Protein AF-0000000078949062 (afdb_homodimer)

Structure (mmCIF, N/CA/C/O backbone):
data_AF-0000000078949062-model_v1
#
loop_
_entity.id
_entity.type
_entity.pdbx_description
1 polymer 'BH3429 protein'
#
loop_
_atom_site.group_PDB
_atom_site.id
_atom_site.type_symbol
_atom_site.label_atom_id
_atom_site.label_alt_id
_atom_site.label_comp_id
_atom_site.label_asym_id
_atom_site.label_entity_id
_atom_site.label_seq_id
_atom_site.pdbx_PDB_ins_code
_atom_site.Cartn_x
_atom_site.Cartn_y
_atom_site.Cartn_z
_atom_site.occupancy
_atom_site.B_iso_or_equiv
_atom_site.auth_seq_id
_atom_site.auth_comp_id
_atom_site.aut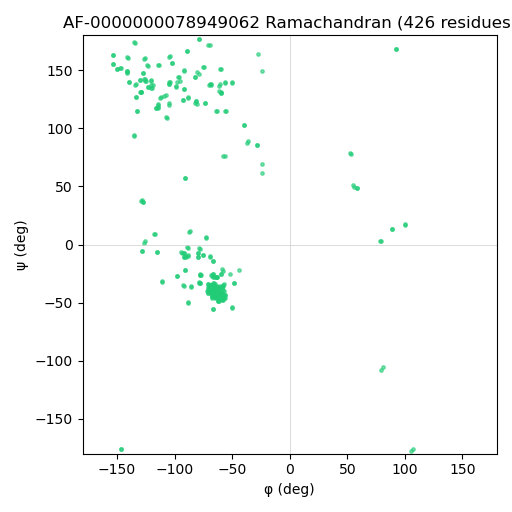h_asym_id
_atom_site.auth_atom_id
_atom_site.pdbx_PDB_model_num
ATOM 1 N N . MET A 1 1 ? -6.547 -17.25 1.045 1 20.53 1 MET A N 1
ATOM 2 C CA . MET A 1 1 ? -7.93 -17.375 1.498 1 20.53 1 MET A CA 1
ATOM 3 C C . MET A 1 1 ? -8.602 -16.016 1.593 1 20.53 1 MET A C 1
ATOM 5 O O . MET A 1 1 ? -8.07 -15.094 2.215 1 20.53 1 MET A O 1
ATOM 9 N N . LEU A 1 2 ? -9.297 -15.516 0.523 1 32.38 2 LEU A N 1
ATOM 10 C CA . LEU A 1 2 ? -10.406 -14.602 0.753 1 32.38 2 LEU A CA 1
ATOM 11 C C . LEU A 1 2 ? -10.992 -14.797 2.148 1 32.38 2 LEU A C 1
ATOM 13 O O . LEU A 1 2 ? -11.484 -15.883 2.473 1 32.38 2 LEU A O 1
ATOM 17 N N . CYS A 1 3 ? -10.352 -14.477 3.182 1 28.12 3 CYS A N 1
ATOM 18 C CA . CYS A 1 3 ? -10.867 -14.641 4.535 1 28.12 3 CYS A CA 1
ATOM 19 C C . CYS A 1 3 ? -12.391 -14.672 4.535 1 28.12 3 CYS A C 1
ATOM 21 O O . CYS A 1 3 ? -13.031 -14.211 3.59 1 28.12 3 CYS A O 1
ATOM 23 N N . ASN A 1 4 ? -13.062 -15.414 5.504 1 35.81 4 ASN A N 1
ATOM 24 C CA . ASN A 1 4 ? -14.422 -15.75 5.926 1 35.81 4 ASN A CA 1
ATOM 25 C C . ASN A 1 4 ? -15.336 -14.531 5.922 1 35.81 4 ASN A C 1
ATOM 27 O O . ASN A 1 4 ? -16.359 -14.516 6.598 1 35.81 4 ASN A O 1
ATOM 31 N N . GLU A 1 5 ? -14.812 -13.336 5.988 1 42.84 5 GLU A N 1
ATOM 32 C CA . GLU A 1 5 ? -15.953 -12.43 5.902 1 42.84 5 GLU A CA 1
ATOM 33 C C . GLU A 1 5 ? -16.781 -12.695 4.648 1 42.84 5 GLU A C 1
ATOM 35 O O . GLU A 1 5 ? -16.234 -13.055 3.605 1 42.84 5 GLU A O 1
ATOM 40 N N . THR A 1 6 ? -18.031 -13.148 4.867 1 50.59 6 THR A N 1
ATOM 41 C CA . THR A 1 6 ? -19.016 -13.391 3.82 1 50.59 6 THR A CA 1
ATOM 42 C C . THR A 1 6 ? -18.766 -12.477 2.623 1 50.59 6 THR A C 1
ATOM 44 O O . THR A 1 6 ? -18.812 -11.25 2.742 1 50.59 6 THR A O 1
ATOM 47 N N . THR A 1 7 ? -17.875 -13 1.784 1 64.69 7 THR A N 1
ATOM 48 C CA . THR A 1 7 ? -17.688 -12.266 0.537 1 64.69 7 THR A CA 1
ATOM 49 C C . THR A 1 7 ? -19.031 -11.75 0.006 1 64.69 7 THR A C 1
ATOM 51 O O . THR A 1 7 ? -19.938 -12.539 -0.272 1 64.69 7 THR A O 1
ATOM 54 N N . SER A 1 8 ? -19.219 -10.508 0.205 1 84.62 8 SER A N 1
ATOM 55 C CA . SER A 1 8 ? -20.422 -9.852 -0.297 1 84.62 8 SER A CA 1
ATOM 56 C C . SER A 1 8 ? -20.5 -9.953 -1.816 1 84.62 8 SER A C 1
ATOM 58 O O . SER A 1 8 ? -19.516 -10.273 -2.48 1 84.62 8 SER A O 1
ATOM 60 N N . THR A 1 9 ? -21.625 -9.953 -2.273 1 90.12 9 THR A N 1
ATOM 61 C CA . THR A 1 9 ? -21.844 -9.938 -3.715 1 90.12 9 THR A CA 1
ATOM 62 C C . THR A 1 9 ? -21 -8.852 -4.375 1 90.12 9 THR A C 1
ATOM 64 O O . THR A 1 9 ? -20.469 -9.047 -5.473 1 90.12 9 THR A O 1
ATOM 67 N N . ARG A 1 10 ? -20.812 -7.785 -3.664 1 90.81 10 ARG A N 1
ATOM 68 C CA . ARG A 1 10 ? -19.969 -6.691 -4.16 1 90.81 10 ARG A CA 1
ATOM 69 C C . ARG A 1 10 ? -18.531 -7.148 -4.363 1 90.81 10 ARG A C 1
ATOM 71 O O . ARG A 1 10 ? -17.922 -6.844 -5.387 1 90.81 10 ARG A O 1
ATOM 78 N N . ASP A 1 11 ? -18.109 -7.902 -3.426 1 90.81 11 ASP A N 1
ATOM 79 C CA . ASP A 1 11 ? -16.734 -8.398 -3.512 1 90.81 11 ASP A CA 1
ATOM 80 C C . ASP A 1 11 ? -16.578 -9.383 -4.668 1 90.81 11 ASP A C 1
ATOM 82 O O . ASP A 1 11 ? -15.562 -9.383 -5.359 1 90.81 11 ASP A O 1
ATOM 86 N N . LEU A 1 12 ? -17.609 -10.125 -4.836 1 93.5 12 LEU A N 1
ATOM 87 C CA . LEU A 1 12 ? -17.562 -11.125 -5.898 1 93.5 12 LEU A CA 1
ATOM 88 C C . LEU A 1 12 ? -17.562 -10.453 -7.27 1 93.5 12 LEU A C 1
ATOM 90 O O . LEU A 1 12 ? -16.906 -10.93 -8.195 1 93.5 12 LEU A O 1
ATOM 94 N N . ILE A 1 13 ? -18.234 -9.414 -7.367 1 94.88 13 ILE A N 1
ATOM 95 C CA . ILE A 1 13 ? -18.266 -8.664 -8.617 1 94.88 13 ILE A CA 1
ATOM 96 C C . ILE A 1 13 ? -16.891 -8.078 -8.906 1 94.88 13 ILE A C 1
ATOM 98 O O . ILE A 1 13 ? -16.375 -8.18 -10.023 1 94.88 13 ILE A O 1
ATOM 102 N N . LEU A 1 14 ? -16.25 -7.551 -7.895 1 94.62 14 LEU A N 1
ATOM 103 C CA . LEU A 1 14 ? -14.922 -6.988 -8.055 1 94.62 14 LEU A CA 1
ATOM 104 C C . LEU A 1 14 ? -13.922 -8.07 -8.445 1 94.62 14 LEU A C 1
ATOM 106 O O . LEU A 1 14 ? -13.078 -7.859 -9.328 1 94.62 14 LEU A O 1
ATOM 110 N N . LEU A 1 15 ? -14.094 -9.148 -7.785 1 93.31 15 LEU A N 1
ATOM 111 C CA . LEU A 1 15 ? -13.219 -10.273 -8.094 1 93.31 15 LEU A CA 1
ATOM 112 C C . LEU A 1 15 ? -13.398 -10.719 -9.539 1 93.31 15 LEU A C 1
ATOM 114 O O . LEU A 1 15 ? -12.414 -11.008 -10.227 1 93.31 15 LEU A O 1
ATOM 118 N N . GLY A 1 16 ? -14.617 -10.758 -9.961 1 93.56 16 GLY A N 1
ATOM 119 C CA . GLY A 1 16 ? -14.891 -11.117 -11.336 1 93.56 16 GLY A CA 1
ATOM 120 C C . GLY A 1 16 ? -14.289 -10.148 -12.336 1 93.56 16 GLY A C 1
ATOM 121 O O . GLY A 1 16 ? -13.719 -10.57 -13.352 1 93.56 16 GLY A O 1
ATOM 122 N N . LEU A 1 17 ? -14.398 -8.938 -12.039 1 94.56 17 LEU A N 1
ATOM 123 C CA . LEU A 1 17 ? -13.828 -7.914 -12.914 1 94.56 17 LEU A CA 1
ATOM 124 C C . LEU A 1 17 ? -12.312 -8.008 -12.938 1 94.56 17 LEU A C 1
ATOM 126 O O . LEU A 1 17 ? -11.688 -7.789 -13.984 1 94.56 17 LEU A O 1
ATOM 130 N N . LYS A 1 18 ? -11.758 -8.328 -11.805 1 93.44 18 LYS A N 1
ATOM 131 C CA . LYS A 1 18 ? -10.312 -8.492 -11.734 1 93.44 18 LYS A CA 1
ATOM 132 C C . LYS A 1 18 ? -9.844 -9.672 -12.586 1 93.44 18 LYS A C 1
ATOM 134 O O . LYS A 1 18 ? -8.859 -9.555 -13.32 1 93.44 18 LYS A O 1
ATOM 139 N N . ARG A 1 19 ? -10.609 -10.688 -12.57 1 90.69 19 ARG A N 1
ATOM 140 C CA . ARG A 1 19 ? -10.234 -11.93 -13.242 1 90.69 19 ARG A CA 1
ATOM 141 C C . ARG A 1 19 ? -10.453 -11.836 -14.742 1 90.69 19 ARG A C 1
ATOM 143 O O . ARG A 1 19 ? -9.656 -12.336 -15.531 1 90.69 19 ARG A O 1
ATOM 150 N N . HIS A 1 20 ? -11.461 -11.102 -15.117 1 89.31 20 HIS A N 1
ATOM 151 C CA . HIS A 1 20 ? -11.891 -11.195 -16.516 1 89.31 20 HIS A CA 1
ATOM 152 C C . HIS A 1 20 ? -11.672 -9.875 -17.234 1 89.31 20 HIS A C 1
ATOM 154 O O . HIS A 1 20 ? -11.773 -9.812 -18.469 1 89.31 20 HIS A O 1
ATOM 160 N N . GLY A 1 21 ? -11.289 -8.914 -16.5 1 88.25 21 GLY A N 1
ATOM 161 C CA . GLY A 1 21 ? -11.156 -7.598 -17.094 1 88.25 21 GLY A CA 1
ATOM 162 C C . GLY A 1 21 ? -12.484 -6.875 -17.25 1 88.25 21 GLY A C 1
ATOM 163 O O . GLY A 1 21 ? -13.188 -6.656 -16.25 1 88.25 21 GLY A O 1
ATOM 164 N N . GLU A 1 22 ? -12.969 -6.758 -18.5 1 91.56 22 GLU A N 1
ATOM 165 C CA . GLU A 1 22 ? -14.266 -6.117 -18.703 1 91.56 22 GLU A CA 1
ATOM 166 C C . GLU A 1 22 ? -15.383 -7.152 -18.781 1 91.56 22 GLU A C 1
ATOM 168 O O . GLU A 1 22 ? -15.203 -8.242 -19.312 1 91.56 22 GLU A O 1
ATOM 173 N N . ARG A 1 23 ? -16.562 -6.793 -18.141 1 94.94 23 ARG A N 1
ATOM 174 C CA . ARG A 1 23 ? -17.688 -7.711 -18.125 1 94.94 23 ARG A CA 1
ATOM 175 C C . ARG A 1 23 ? -19.016 -6.957 -18.297 1 94.94 23 ARG A C 1
ATOM 177 O O . ARG A 1 23 ? -19.125 -5.797 -17.891 1 94.94 23 ARG A O 1
ATOM 184 N N . SER A 1 24 ? -19.906 -7.645 -18.922 1 95.88 24 SER A N 1
ATOM 185 C CA . SER A 1 24 ? -21.266 -7.102 -19.016 1 95.88 24 SER A CA 1
ATOM 186 C C . SER A 1 24 ? -22.125 -7.527 -17.828 1 95.88 24 SER A C 1
ATOM 188 O O . SER A 1 24 ? -21.766 -8.453 -17.109 1 95.88 24 SER A O 1
ATOM 190 N N . VAL A 1 25 ? -23.234 -6.855 -17.719 1 96 25 VAL A N 1
ATOM 191 C CA . VAL A 1 25 ? -24.203 -7.207 -16.672 1 96 25 VAL A CA 1
ATOM 192 C C . VAL A 1 25 ? -24.656 -8.656 -16.859 1 96 25 VAL A C 1
ATOM 194 O O . VAL A 1 25 ? -24.75 -9.406 -15.883 1 96 25 VAL A O 1
ATOM 197 N N . GLY A 1 26 ? -24.906 -9.016 -18.062 1 95.88 26 GLY A N 1
ATOM 198 C CA . GLY A 1 26 ? -25.344 -10.375 -18.359 1 95.88 26 GLY A CA 1
ATOM 199 C C . GLY A 1 26 ? -24.312 -11.43 -17.969 1 95.88 26 GLY A C 1
ATOM 200 O O . GLY A 1 26 ? -24.672 -12.453 -17.391 1 95.88 26 GLY A O 1
ATOM 201 N N . GLU A 1 27 ? -23.125 -11.195 -18.25 1 95.75 27 GLU A N 1
ATOM 202 C CA . GLU A 1 27 ? -22.031 -12.109 -17.906 1 95.75 27 GLU A CA 1
ATOM 203 C C . GLU A 1 27 ? -21.906 -12.266 -16.391 1 95.75 27 GLU A C 1
ATOM 205 O O . GLU A 1 27 ? -21.734 -13.383 -15.883 1 95.75 27 GLU A O 1
ATOM 210 N N . MET A 1 28 ? -22.031 -11.227 -15.688 1 96.38 28 MET A N 1
ATOM 211 C CA . MET A 1 28 ? -21.891 -11.25 -14.234 1 96.38 28 MET A CA 1
ATOM 212 C C . MET A 1 28 ? -23.078 -11.945 -13.586 1 96.38 28 MET A C 1
ATOM 214 O O . MET A 1 28 ? -22.906 -12.719 -12.641 1 96.38 28 MET A O 1
ATOM 218 N N . ALA A 1 29 ? -24.188 -11.656 -14.133 1 97.12 29 ALA A N 1
ATOM 219 C CA . ALA A 1 29 ? -25.406 -12.289 -13.617 1 97.12 29 ALA A CA 1
ATOM 220 C C . ALA A 1 29 ? -25.328 -13.805 -13.758 1 97.12 29 ALA A C 1
ATOM 222 O O . ALA A 1 29 ? -25.672 -14.539 -12.828 1 97.12 29 ALA A O 1
ATOM 223 N N . LYS A 1 30 ? -24.922 -14.258 -14.875 1 96.81 30 LYS A N 1
ATOM 224 C CA . LYS A 1 30 ? -24.781 -15.688 -15.148 1 96.81 30 LYS A CA 1
ATOM 225 C C . LYS A 1 30 ? 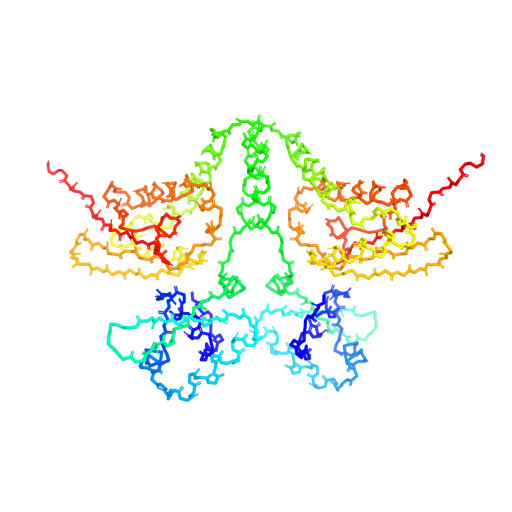-23.766 -16.328 -14.211 1 96.81 30 LYS A C 1
ATOM 227 O O . LYS A 1 30 ? -24.031 -17.391 -13.633 1 96.81 30 LYS A O 1
ATOM 232 N N . GLU A 1 31 ? -22.703 -15.703 -14 1 94.44 31 GLU A N 1
ATOM 233 C CA . GLU A 1 31 ? -21.625 -16.234 -13.172 1 94.44 31 GLU A CA 1
ATOM 234 C C . GLU A 1 31 ? -22.031 -16.297 -11.703 1 94.44 31 GLU A C 1
ATOM 236 O O . GLU A 1 31 ? -21.734 -17.281 -11.016 1 94.44 31 GLU A O 1
ATOM 241 N N . LEU A 1 32 ? -22.766 -15.289 -11.227 1 95 32 LEU A N 1
ATOM 242 C CA . LEU A 1 32 ? -23.109 -15.172 -9.812 1 95 32 LEU A CA 1
ATOM 243 C C . LEU A 1 32 ? -24.469 -15.812 -9.516 1 95 32 LEU A C 1
ATOM 245 O O . LEU A 1 32 ? -24.859 -15.93 -8.359 1 95 32 LEU A O 1
ATOM 249 N N . GLU A 1 33 ? -25.062 -16.172 -10.562 1 95.88 33 GLU A N 1
ATOM 250 C CA . GLU A 1 33 ? -26.375 -16.797 -10.438 1 95.88 33 GLU A CA 1
ATOM 251 C C . GLU A 1 33 ? -27.344 -15.891 -9.672 1 95.88 33 GLU A C 1
ATOM 253 O O . GLU A 1 33 ? -28 -16.328 -8.727 1 95.88 33 GLU A O 1
ATOM 258 N N . ILE A 1 34 ? -27.438 -14.633 -10.062 1 96.38 34 ILE A N 1
ATOM 259 C CA . ILE A 1 34 ? -28.375 -13.648 -9.555 1 96.38 34 ILE A CA 1
ATOM 260 C C . ILE A 1 34 ? -29 -12.883 -10.719 1 96.38 34 ILE A C 1
ATOM 262 O O . ILE A 1 34 ? -28.625 -13.086 -11.875 1 96.38 34 ILE A O 1
ATOM 266 N N . THR A 1 35 ? -29.984 -12.031 -10.398 1 96.69 35 THR A N 1
ATOM 267 C CA . THR A 1 35 ? -30.688 -11.289 -11.438 1 96.69 35 THR A CA 1
ATOM 268 C C . THR A 1 35 ? -29.812 -10.156 -11.977 1 96.69 35 THR A C 1
ATOM 270 O O . THR A 1 35 ? -28.953 -9.641 -11.266 1 96.69 35 THR A O 1
ATOM 273 N N . GLU A 1 36 ? -30.109 -9.852 -13.18 1 96.56 36 GLU A N 1
ATOM 274 C CA . GLU A 1 36 ? -29.406 -8.711 -13.766 1 96.56 36 GLU A CA 1
ATOM 275 C C . GLU A 1 36 ? -29.688 -7.434 -12.969 1 96.56 36 GLU A C 1
ATOM 277 O O . GLU A 1 36 ? -28.797 -6.582 -12.828 1 96.56 36 GLU A O 1
ATOM 282 N N . MET A 1 37 ? -30.875 -7.363 -12.508 1 96.69 37 MET A N 1
ATOM 283 C CA . MET A 1 37 ? -31.25 -6.191 -11.727 1 96.69 37 MET A CA 1
ATOM 284 C C . MET A 1 37 ? -30.391 -6.094 -10.469 1 96.69 37 MET A C 1
ATOM 286 O O . MET A 1 37 ? -29.922 -5.012 -10.109 1 96.69 37 MET A O 1
ATOM 290 N N . ALA A 1 38 ? -30.172 -7.191 -9.875 1 96.06 38 ALA A N 1
ATOM 291 C CA . ALA A 1 38 ? -29.328 -7.215 -8.68 1 96.06 38 ALA A CA 1
ATOM 292 C C . ALA A 1 38 ? -27.906 -6.793 -9 1 96.06 38 ALA A C 1
ATOM 294 O O . ALA A 1 38 ? -27.29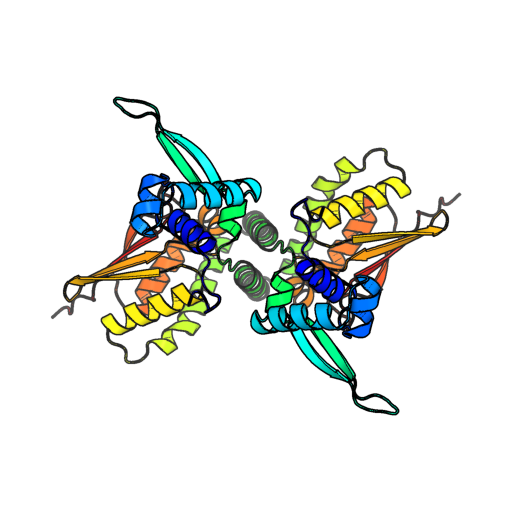7 -6.016 -8.266 1 96.06 38 ALA A O 1
ATOM 295 N N . VAL A 1 39 ? -27.406 -7.281 -10.102 1 96.69 39 VAL A N 1
ATOM 296 C CA . VAL A 1 39 ? -26.062 -6.918 -10.539 1 96.69 39 VAL A CA 1
ATOM 297 C C . VAL A 1 39 ? -25.984 -5.414 -10.781 1 96.69 39 VAL A C 1
ATOM 299 O O . VAL A 1 39 ? -25.031 -4.758 -10.352 1 96.69 39 VAL A O 1
ATOM 302 N N . ARG A 1 40 ? -26.953 -4.863 -11.406 1 95.81 40 ARG A N 1
ATOM 303 C CA . ARG A 1 40 ? -26.969 -3.439 -11.734 1 95.81 40 ARG A CA 1
ATOM 304 C C . ARG A 1 40 ? -26.938 -2.588 -10.469 1 95.81 40 ARG A C 1
ATOM 306 O O . ARG A 1 40 ? -26.281 -1.547 -10.43 1 95.81 40 ARG A O 1
ATOM 313 N N . ARG A 1 41 ? -27.625 -3.021 -9.5 1 96.44 41 ARG A N 1
ATOM 314 C CA . ARG A 1 41 ? -27.641 -2.297 -8.234 1 96.44 41 ARG A CA 1
ATOM 315 C C . ARG A 1 41 ? -26.25 -2.271 -7.609 1 96.44 41 ARG A C 1
ATOM 317 O O . ARG A 1 41 ? -25.797 -1.23 -7.129 1 96.44 41 ARG A O 1
ATOM 324 N N . HIS A 1 42 ? -25.625 -3.357 -7.637 1 96 42 HIS A N 1
ATOM 325 C CA . HIS A 1 42 ? -24.281 -3.439 -7.074 1 96 42 HIS A CA 1
ATOM 326 C C . HIS A 1 42 ? -23.297 -2.615 -7.887 1 96 42 HIS A C 1
ATOM 328 O O . HIS A 1 42 ? -22.438 -1.928 -7.324 1 96 42 HIS A O 1
ATOM 334 N N . ILE A 1 43 ? -23.469 -2.693 -9.117 1 96.56 43 ILE A N 1
ATOM 335 C CA . ILE A 1 43 ? -22.562 -1.962 -10 1 96.56 43 ILE A CA 1
ATOM 336 C C . ILE A 1 43 ? -22.75 -0.46 -9.797 1 96.56 43 ILE A C 1
ATOM 338 O O . ILE A 1 43 ? -21.766 0.292 -9.773 1 96.56 43 ILE A O 1
ATOM 342 N N . GLN A 1 44 ? -23.938 -0.067 -9.688 1 95.62 44 GLN A N 1
ATOM 343 C CA . GLN A 1 44 ? -24.203 1.344 -9.438 1 95.62 44 GLN A CA 1
ATOM 344 C C . GLN A 1 44 ? -23.547 1.814 -8.148 1 95.62 44 GLN A C 1
ATOM 346 O O . GLN A 1 44 ? -22.953 2.898 -8.102 1 95.62 44 GLN A O 1
ATOM 351 N N . ALA A 1 45 ? -23.672 1.01 -7.219 1 94.44 45 ALA A N 1
ATOM 352 C CA . ALA A 1 45 ? -23.047 1.337 -5.941 1 94.44 45 ALA A CA 1
ATOM 353 C C . ALA A 1 45 ? -21.531 1.39 -6.078 1 94.44 45 ALA A C 1
ATOM 355 O O . ALA A 1 45 ? -20.875 2.289 -5.539 1 94.44 45 ALA A O 1
ATOM 356 N N . LEU A 1 46 ? -21 0.471 -6.762 1 95.81 46 LEU A N 1
ATOM 357 C CA . LEU A 1 46 ? -19.562 0.398 -6.961 1 95.81 46 LEU A CA 1
ATOM 358 C C . LEU A 1 46 ? -19.062 1.57 -7.805 1 95.81 46 LEU A C 1
ATOM 360 O O . LEU A 1 46 ? -17.953 2.072 -7.59 1 95.81 46 LEU A O 1
ATOM 364 N N . GLU A 1 47 ? -19.906 1.945 -8.719 1 96.12 47 GLU A N 1
ATOM 365 C CA . GLU A 1 47 ? -19.578 3.129 -9.508 1 96.12 47 GLU A CA 1
ATOM 366 C C . GLU A 1 47 ? -19.609 4.391 -8.656 1 96.12 47 GLU A C 1
ATOM 368 O O . GLU A 1 47 ? -18.734 5.254 -8.781 1 96.12 47 GLU A O 1
ATOM 373 N N . LYS A 1 48 ? -20.578 4.484 -7.891 1 93.94 48 LYS A N 1
ATOM 374 C CA . LYS A 1 48 ? -20.688 5.617 -6.977 1 93.94 48 LYS A CA 1
ATOM 375 C C . LYS A 1 48 ? -19.484 5.703 -6.051 1 93.94 48 LYS A C 1
ATOM 377 O O . LYS A 1 48 ? -18.984 6.793 -5.762 1 93.94 48 LYS A O 1
ATOM 382 N N . ASP A 1 49 ? -19.062 4.488 -5.719 1 90.56 49 ASP A N 1
ATOM 383 C CA . ASP A 1 49 ? -17.891 4.426 -4.836 1 90.56 49 ASP A CA 1
ATOM 384 C C . ASP A 1 49 ? -16.594 4.641 -5.617 1 90.56 49 ASP A C 1
ATOM 386 O O . ASP A 1 49 ? -15.523 4.766 -5.023 1 90.56 49 ASP A O 1
ATOM 390 N N . GLY A 1 50 ? -16.594 4.641 -6.902 1 94.44 50 GLY A N 1
ATOM 391 C CA . GLY A 1 50 ? -15.453 4.938 -7.75 1 94.44 50 GLY A CA 1
ATOM 392 C C . GLY A 1 50 ? -14.625 3.713 -8.078 1 94.44 50 GLY A C 1
ATOM 393 O O . GLY A 1 50 ? -13.5 3.832 -8.562 1 94.44 50 GLY A O 1
ATOM 394 N N . PHE A 1 51 ? -15.164 2.523 -7.801 1 95.06 51 PHE A N 1
ATOM 395 C CA . PHE A 1 51 ? -14.367 1.315 -7.977 1 95.06 51 PHE A CA 1
ATOM 396 C C . PHE A 1 51 ? -14.555 0.743 -9.375 1 95.06 51 PHE A C 1
ATOM 398 O O . PHE A 1 51 ? -13.703 -0.007 -9.867 1 95.06 51 PHE A O 1
ATOM 405 N N . VAL A 1 52 ? -15.672 1.084 -10.039 1 97.25 52 VAL A N 1
ATOM 406 C CA . VAL A 1 52 ? -16.031 0.513 -11.336 1 97.25 52 VAL A CA 1
ATOM 407 C C . VAL A 1 52 ? -16.375 1.631 -12.312 1 97.25 52 VAL A C 1
ATOM 409 O O . VAL A 1 52 ? -16.938 2.66 -11.914 1 97.25 52 VAL A O 1
ATOM 412 N N . GLN A 1 53 ? -15.977 1.46 -13.523 1 97.44 53 GLN A N 1
ATOM 413 C CA . GLN A 1 53 ? -16.344 2.389 -14.594 1 97.44 53 GLN A CA 1
ATOM 414 C C . GLN A 1 53 ? -16.984 1.655 -15.766 1 97.44 53 GLN A C 1
ATOM 416 O O . GLN A 1 53 ? -16.797 0.445 -15.922 1 97.44 53 GLN A O 1
ATOM 421 N N . THR A 1 54 ? -17.703 2.455 -16.562 1 94.94 54 THR A N 1
ATOM 422 C CA . THR A 1 54 ? -18.438 1.908 -17.688 1 94.94 54 THR A CA 1
ATOM 423 C C . THR A 1 54 ? -17.719 2.234 -19 1 94.94 54 THR A C 1
ATOM 425 O O . THR A 1 54 ? -17.125 3.303 -19.141 1 94.94 54 THR A O 1
ATOM 428 N N . LYS A 1 55 ? -17.719 1.277 -19.859 1 93.44 55 LYS A N 1
ATOM 429 C CA . LYS A 1 55 ? -17.203 1.421 -21.219 1 93.44 55 LYS A CA 1
ATOM 430 C C . LYS A 1 55 ? -18.219 0.918 -22.25 1 93.44 55 LYS A C 1
ATOM 432 O O . LYS A 1 55 ? -18.781 -0.168 -22.094 1 93.44 55 LYS A O 1
ATOM 437 N N . LEU A 1 56 ? -18.453 1.762 -23.266 1 90.88 56 LEU A N 1
ATOM 438 C CA . LEU A 1 56 ? -19.344 1.351 -24.344 1 90.88 56 LEU A CA 1
ATOM 439 C C . LEU A 1 56 ? -18.562 0.624 -25.438 1 90.88 56 LEU A C 1
ATOM 441 O O . LEU A 1 56 ? -17.531 1.124 -25.922 1 90.88 56 LEU A O 1
ATOM 445 N N . VAL A 1 57 ? -19 -0.514 -25.766 1 88.81 57 VAL A N 1
ATOM 446 C CA . VAL A 1 57 ? -18.359 -1.293 -26.812 1 88.81 57 VAL A CA 1
ATOM 447 C C . VAL A 1 57 ? -19.312 -1.459 -28 1 88.81 57 VAL A C 1
ATOM 449 O O . VAL A 1 57 ? -20.438 -1.951 -27.828 1 88.81 57 VAL A O 1
ATOM 452 N N . ARG A 1 58 ? -18.766 -0.922 -29.172 1 84.75 58 ARG A N 1
ATOM 453 C CA . ARG A 1 58 ? -19.562 -0.992 -30.391 1 84.75 58 ARG A CA 1
ATOM 454 C C . ARG A 1 58 ? -19.594 -2.414 -30.953 1 84.75 58 ARG A C 1
ATOM 456 O O . ARG A 1 58 ? -18.578 -3.107 -30.953 1 84.75 58 ARG A O 1
ATOM 463 N N . GLN A 1 59 ? -20.641 -2.955 -31.094 1 77.31 59 GLN A N 1
ATOM 464 C CA . GLN A 1 59 ? -20.797 -4.285 -31.656 1 77.31 59 GLN A CA 1
ATOM 465 C C . GLN A 1 59 ? -21.016 -4.211 -33.156 1 77.31 59 GLN A C 1
ATOM 467 O O . GLN A 1 59 ? -21.359 -3.156 -33.719 1 77.31 59 GLN A O 1
ATOM 472 N N . ALA A 1 60 ? -20.531 -5.336 -33.875 1 78.81 60 ALA A N 1
ATOM 473 C CA . ALA A 1 60 ? -20.688 -5.395 -35.312 1 78.81 60 ALA A CA 1
ATOM 474 C C . ALA A 1 60 ? -22.125 -5.098 -35.719 1 78.81 60 ALA A C 1
ATOM 476 O O . ALA A 1 60 ? -22.359 -4.355 -36.688 1 78.81 60 ALA A O 1
ATOM 477 N N . MET A 1 61 ? -22.953 -5.691 -35.281 1 78.75 61 MET A N 1
ATOM 478 C CA . MET A 1 61 ? -24.359 -5.449 -35.531 1 78.75 61 MET A CA 1
ATOM 479 C C . MET A 1 61 ? -25.109 -5.215 -34.219 1 78.75 61 MET A C 1
ATOM 481 O O . MET A 1 61 ? -24.812 -5.844 -33.188 1 78.75 61 MET A O 1
ATOM 485 N N . GLY A 1 62 ? -25.953 -4.27 -34.125 1 77 62 GLY A N 1
ATOM 486 C CA . GLY A 1 62 ? -26.812 -4.043 -32.969 1 77 62 GLY A CA 1
ATOM 487 C C . GLY A 1 62 ? -26.375 -2.854 -32.156 1 77 62 GLY A C 1
ATOM 488 O O . GLY A 1 62 ? -25.453 -2.129 -32.531 1 77 62 GLY A O 1
ATOM 489 N N . ARG A 1 63 ? -27.062 -2.633 -31.031 1 82.88 63 ARG A N 1
ATOM 490 C CA . ARG A 1 63 ? -26.828 -1.545 -30.094 1 82.88 63 ARG A CA 1
ATOM 491 C C . ARG A 1 63 ? -25.516 -1.75 -29.344 1 82.88 63 ARG A C 1
ATOM 493 O O . ARG A 1 63 ? -25.094 -2.887 -29.094 1 82.88 63 ARG A O 1
ATOM 500 N N . PRO A 1 64 ? -24.859 -0.694 -29.234 1 87.06 64 PRO A N 1
ATOM 501 C CA . PRO A 1 64 ? -23.641 -0.799 -28.422 1 87.06 64 PRO A CA 1
ATOM 502 C C . PRO A 1 64 ? -23.891 -1.461 -27.062 1 87.06 64 PRO A C 1
ATOM 504 O O . PRO A 1 64 ? -24.969 -1.302 -26.484 1 87.06 64 PRO A O 1
ATOM 507 N N . THR A 1 65 ? -22.953 -2.334 -26.641 1 89.25 65 THR A N 1
ATOM 508 C CA . THR A 1 65 ? -23.047 -2.992 -25.344 1 89.25 65 THR A CA 1
ATOM 509 C C . THR A 1 65 ? -22.219 -2.252 -24.297 1 89.25 65 THR A C 1
ATOM 511 O O . THR A 1 65 ? -21.125 -1.76 -24.594 1 89.25 65 THR A O 1
ATOM 514 N N . THR A 1 66 ? -22.844 -2.289 -23.094 1 93.19 66 THR A N 1
ATOM 515 C CA . THR A 1 66 ? -22.141 -1.665 -21.969 1 93.19 66 THR A CA 1
ATOM 516 C C . THR A 1 66 ? -21.297 -2.691 -21.234 1 93.19 66 THR A C 1
ATOM 518 O O . THR A 1 66 ? -21.797 -3.748 -20.844 1 93.19 66 THR A O 1
ATOM 521 N N . LYS A 1 67 ? -20.016 -2.396 -21.109 1 96.25 67 LYS A N 1
ATOM 522 C CA . LYS A 1 67 ? -19.109 -3.207 -20.312 1 96.25 67 LYS A CA 1
ATOM 523 C C . LYS A 1 67 ? -18.594 -2.422 -19.109 1 96.25 67 LYS A C 1
ATOM 525 O O . LYS A 1 67 ? -18.578 -1.188 -19.125 1 96.25 67 LYS A O 1
ATOM 530 N N . TYR A 1 68 ? -18.25 -3.244 -18.125 1 96.94 68 TYR A N 1
ATOM 531 C CA . TYR A 1 68 ? -17.75 -2.645 -16.891 1 96.94 68 TYR A CA 1
ATOM 532 C C . TYR A 1 68 ? -16.344 -3.123 -16.578 1 96.94 68 TYR A C 1
ATOM 534 O O . TYR A 1 68 ? -16.016 -4.285 -16.797 1 96.94 68 TYR A O 1
ATOM 542 N N . LEU A 1 69 ? -15.547 -2.174 -16.078 1 96.06 69 LEU A N 1
ATOM 543 C CA . LEU A 1 69 ? -14.18 -2.521 -15.719 1 96.06 69 LEU A CA 1
ATOM 544 C C . LEU A 1 69 ? -13.758 -1.809 -14.438 1 96.06 69 LEU A C 1
ATOM 546 O O . LEU A 1 69 ? -14.383 -0.83 -14.031 1 96.06 69 LEU A O 1
ATOM 550 N N . LEU A 1 70 ? -12.719 -2.32 -13.812 1 94.69 70 LEU A N 1
ATOM 551 C CA . LEU A 1 70 ? -12.18 -1.698 -12.609 1 94.69 70 LEU A CA 1
ATOM 552 C C . LEU A 1 70 ? -11.531 -0.356 -12.93 1 94.69 70 LEU A C 1
ATOM 554 O O . LEU A 1 70 ? -10.875 -0.212 -13.961 1 94.69 70 LEU A O 1
ATOM 558 N N . THR A 1 71 ? -11.805 0.65 -12.031 1 94.38 71 THR A N 1
ATOM 559 C CA . THR A 1 71 ? -11.008 1.875 -12.07 1 94.38 71 THR A CA 1
ATOM 560 C C . THR A 1 71 ? -9.656 1.665 -11.398 1 94.38 71 THR A C 1
ATOM 562 O O . THR A 1 71 ? -9.383 0.585 -10.867 1 94.38 71 THR A O 1
ATOM 565 N N . GLU A 1 72 ? -8.805 2.736 -11.445 1 87.31 72 GLU A N 1
ATOM 566 C CA . GLU A 1 72 ? -7.559 2.682 -10.695 1 87.31 72 GLU A CA 1
ATOM 567 C C . GLU A 1 72 ? -7.82 2.482 -9.203 1 87.31 72 GLU A C 1
ATOM 569 O O . GLU A 1 72 ? -7.133 1.695 -8.547 1 87.31 72 GLU A O 1
ATOM 574 N N . LYS A 1 73 ? -8.781 3.184 -8.711 1 88 73 LYS A N 1
ATOM 575 C CA . LYS A 1 73 ? -9.18 3.041 -7.316 1 88 73 LYS A CA 1
ATOM 576 C C . LYS A 1 73 ? -9.656 1.623 -7.023 1 88 73 LYS A C 1
ATOM 578 O O . LYS A 1 73 ? -9.383 1.076 -5.953 1 88 73 LYS A O 1
ATOM 583 N N . GLY A 1 74 ? -10.367 1.056 -7.977 1 91.25 74 GLY A N 1
ATOM 584 C CA . GLY A 1 74 ? -10.82 -0.319 -7.84 1 91.25 74 GLY A CA 1
ATOM 585 C C . GLY A 1 74 ? -9.68 -1.32 -7.789 1 91.25 74 GLY A C 1
ATOM 586 O O . GLY A 1 74 ? -9.727 -2.283 -7.02 1 91.25 74 GLY A O 1
ATOM 587 N N . GLU A 1 75 ? -8.648 -1.059 -8.562 1 89.06 75 GLU A N 1
ATOM 588 C CA . GLU A 1 75 ? -7.473 -1.93 -8.578 1 89.06 75 GLU A CA 1
ATOM 589 C C . GLU A 1 75 ? -6.777 -1.943 -7.219 1 89.06 75 GLU A C 1
ATOM 591 O O . GLU A 1 75 ? -6.199 -2.957 -6.824 1 89.06 75 GLU A O 1
ATOM 596 N N . GLU A 1 76 ? -6.895 -0.879 -6.484 1 84.44 76 GLU A N 1
ATOM 597 C CA . GLU A 1 76 ? -6.215 -0.741 -5.199 1 84.44 76 GLU A CA 1
ATOM 598 C C . GLU A 1 76 ? -6.945 -1.51 -4.102 1 84.44 76 GLU A C 1
ATOM 600 O O . GLU A 1 76 ? -6.473 -1.581 -2.967 1 84.44 76 GLU A O 1
ATOM 605 N N . ARG A 1 77 ? -8.07 -2.094 -4.477 1 85.94 77 ARG A N 1
ATOM 606 C CA . ARG A 1 77 ? -8.797 -2.928 -3.529 1 85.94 77 ARG A CA 1
ATOM 607 C C . ARG A 1 77 ? -8.172 -4.312 -3.42 1 85.94 77 ARG A C 1
ATOM 609 O O . ARG A 1 77 ? -8.492 -5.074 -2.506 1 85.94 77 ARG A O 1
ATOM 616 N N . PHE A 1 78 ? -7.27 -4.562 -4.219 1 90.81 78 PHE A N 1
ATOM 617 C CA . PHE A 1 78 ? -6.582 -5.852 -4.215 1 90.81 78 PHE A CA 1
ATOM 618 C C . PHE A 1 78 ? -5.219 -5.734 -3.543 1 90.81 78 PHE A C 1
ATOM 620 O O . PHE A 1 78 ? -4.645 -4.648 -3.475 1 90.81 78 PHE A O 1
ATOM 627 N N . PRO A 1 79 ? -4.75 -6.848 -3.064 1 88.94 79 PRO A N 1
ATOM 628 C CA . PRO A 1 79 ? -3.521 -6.812 -2.268 1 88.94 79 PRO A CA 1
ATOM 629 C C . PRO A 1 79 ? -2.352 -6.176 -3.016 1 88.94 79 PRO A C 1
ATOM 631 O O . PRO A 1 79 ? -2.197 -6.387 -4.223 1 88.94 79 PRO A O 1
ATOM 634 N N . ARG A 1 80 ? -1.579 -5.379 -2.256 1 89.62 80 ARG A N 1
ATOM 635 C CA . ARG A 1 80 ? -0.328 -4.789 -2.721 1 89.62 80 ARG A CA 1
ATOM 636 C C . ARG A 1 80 ? 0.827 -5.156 -1.794 1 89.62 80 ARG A C 1
ATOM 638 O O . ARG A 1 80 ? 0.611 -5.508 -0.633 1 89.62 80 ARG A O 1
ATOM 645 N N . ASN A 1 81 ? 2.004 -5.156 -2.291 1 91.31 81 ASN A N 1
ATOM 646 C CA . ASN A 1 81 ? 3.182 -5.566 -1.534 1 91.31 81 ASN A CA 1
ATOM 647 C C . ASN A 1 81 ? 4.297 -4.527 -1.62 1 91.31 81 ASN A C 1
ATOM 649 O O . ASN A 1 81 ? 5.477 -4.875 -1.648 1 91.31 81 ASN A O 1
ATOM 653 N N . TYR A 1 82 ? 3.957 -3.293 -1.616 1 92.88 82 TYR A N 1
ATOM 654 C CA . TYR A 1 82 ? 4.969 -2.27 -1.856 1 92.88 82 TYR A CA 1
ATOM 655 C C . TYR A 1 82 ? 5.805 -2.029 -0.606 1 92.88 82 TYR A C 1
ATOM 657 O O . TYR A 1 82 ? 6.977 -1.649 -0.699 1 92.88 82 TYR A O 1
ATOM 665 N N . LEU A 1 83 ? 5.227 -2.291 0.545 1 93.06 83 LEU A N 1
ATOM 666 C CA . LEU A 1 83 ? 5.984 -2.078 1.773 1 93.06 83 LEU A CA 1
ATOM 667 C C . LEU A 1 83 ? 7.145 -3.062 1.873 1 93.06 83 LEU A C 1
ATOM 669 O O . LEU A 1 83 ? 8.305 -2.654 1.983 1 93.06 83 LEU A O 1
ATOM 673 N N . PRO A 1 84 ? 6.84 -4.344 1.784 1 94.12 84 PRO A N 1
ATOM 674 C CA . PRO A 1 84 ? 7.965 -5.281 1.814 1 94.12 84 PRO A CA 1
ATOM 675 C C . PRO A 1 84 ? 8.969 -5.031 0.691 1 94.12 84 PRO A C 1
ATOM 677 O O . PRO A 1 84 ? 10.18 -5.18 0.893 1 94.12 84 PRO A O 1
ATOM 680 N N . LEU A 1 85 ? 8.469 -4.668 -0.417 1 96.62 85 LEU A N 1
ATOM 681 C CA . LEU A 1 85 ? 9.352 -4.371 -1.541 1 96.62 85 LEU A CA 1
ATOM 682 C C . LEU A 1 85 ? 10.266 -3.193 -1.22 1 96.62 85 LEU A C 1
ATOM 684 O O . LEU A 1 85 ? 11.477 -3.273 -1.415 1 96.62 85 LEU A O 1
ATOM 688 N N . THR A 1 86 ? 9.703 -2.139 -0.729 1 97 86 THR A N 1
ATOM 689 C CA . THR A 1 86 ? 10.445 -0.923 -0.414 1 97 86 THR A CA 1
ATOM 690 C C . THR A 1 86 ? 11.492 -1.192 0.662 1 97 86 THR A C 1
ATOM 692 O O . THR A 1 86 ? 12.664 -0.854 0.491 1 97 86 THR A O 1
ATOM 695 N N . LEU A 1 87 ? 11.086 -1.84 1.699 1 97.19 87 LEU A N 1
ATOM 696 C CA . LEU A 1 87 ? 12.008 -2.113 2.797 1 97.19 87 LEU A CA 1
ATOM 697 C C . LEU A 1 87 ? 13.109 -3.064 2.354 1 97.19 87 LEU A C 1
ATOM 699 O O . LEU A 1 87 ? 14.273 -2.889 2.729 1 97.19 87 LEU A O 1
ATOM 703 N N . GLY A 1 88 ? 12.734 -4.059 1.557 1 97.06 88 GLY A N 1
ATOM 704 C CA . GLY A 1 88 ? 13.742 -4.961 1.013 1 97.06 88 GLY A CA 1
ATOM 705 C C . GLY A 1 88 ? 14.789 -4.246 0.182 1 97.06 88 GLY A C 1
ATOM 706 O O . GLY A 1 88 ? 15.984 -4.469 0.366 1 97.06 88 GLY A O 1
ATOM 707 N N . PHE A 1 89 ? 14.359 -3.332 -0.664 1 97.62 89 PHE A N 1
ATOM 708 C CA . PHE A 1 89 ? 15.273 -2.592 -1.525 1 97.62 89 PHE A CA 1
ATOM 709 C C . PHE A 1 89 ? 16.172 -1.675 -0.701 1 97.62 89 PHE A C 1
ATOM 711 O O . PHE A 1 89 ? 17.359 -1.563 -0.97 1 97.62 89 PHE A O 1
ATOM 718 N N . LEU A 1 90 ? 15.594 -1.019 0.274 1 98 90 LEU A N 1
ATOM 719 C CA . LEU A 1 90 ? 16.375 -0.109 1.099 1 98 90 LEU A CA 1
ATOM 720 C C . LEU A 1 90 ? 17.469 -0.864 1.861 1 98 90 LEU A C 1
ATOM 722 O O . LEU A 1 90 ? 18.609 -0.399 1.956 1 98 90 LEU A O 1
ATOM 726 N N . LYS A 1 91 ? 17.125 -2.023 2.328 1 97.94 91 LYS A N 1
ATOM 727 C CA . LYS A 1 91 ? 18.109 -2.848 3.018 1 97.94 91 LYS A CA 1
ATOM 728 C C . LYS A 1 91 ? 19.219 -3.293 2.066 1 97.94 91 LYS A C 1
ATOM 730 O O . LYS A 1 91 ? 20.391 -3.26 2.418 1 97.94 91 LYS A O 1
ATOM 735 N N . ASP A 1 92 ? 18.828 -3.684 0.901 1 97.62 92 ASP A N 1
ATOM 736 C CA . ASP A 1 92 ? 19.797 -4.09 -0.103 1 97.62 92 ASP A CA 1
ATOM 737 C C . ASP A 1 92 ? 20.719 -2.93 -0.477 1 97.62 92 ASP A C 1
ATOM 739 O O . ASP A 1 92 ? 21.938 -3.109 -0.612 1 97.62 92 ASP A O 1
ATOM 743 N N . ILE A 1 93 ? 20.188 -1.81 -0.628 1 97.62 93 ILE A N 1
ATOM 744 C CA . ILE A 1 93 ? 20.953 -0.625 -0.994 1 97.62 93 ILE A CA 1
ATOM 745 C C . ILE A 1 93 ? 21.938 -0.278 0.126 1 97.62 93 ILE A C 1
ATOM 747 O O . ILE A 1 93 ? 23.094 0.044 -0.134 1 97.62 93 ILE A O 1
ATOM 751 N N . GLU A 1 94 ? 21.391 -0.342 1.314 1 97.81 94 GLU A N 1
ATOM 752 C CA . GLU A 1 94 ? 22.266 -0.099 2.461 1 97.81 94 GLU A CA 1
ATOM 753 C C . GLU A 1 94 ? 23.438 -1.076 2.477 1 97.81 94 GLU A C 1
ATOM 755 O O . GLU A 1 94 ? 24.578 -0.684 2.744 1 97.81 94 GLU A O 1
ATOM 760 N N . GLU A 1 95 ? 23.203 -2.291 2.139 1 97 95 GLU A N 1
ATOM 761 C CA . GLU A 1 95 ? 24.234 -3.322 2.119 1 97 95 GLU A CA 1
ATOM 762 C C . GLU A 1 95 ? 25.219 -3.094 0.975 1 97 95 GLU A C 1
ATOM 764 O O . GLU A 1 95 ? 26.422 -3.262 1.146 1 97 95 GLU A O 1
ATOM 769 N N . LEU A 1 96 ? 24.734 -2.648 -0.116 1 95.94 96 LEU A N 1
ATOM 770 C CA . LEU A 1 96 ? 25.531 -2.539 -1.33 1 95.94 96 LEU A CA 1
ATOM 771 C C . LEU A 1 96 ? 26.297 -1.214 -1.363 1 95.94 96 LEU A C 1
ATOM 773 O O . LEU A 1 96 ? 27.422 -1.152 -1.851 1 95.94 96 LEU A O 1
ATOM 777 N N . SER A 1 97 ? 25.656 -0.162 -0.861 1 95.56 97 SER A N 1
ATOM 778 C CA . SER A 1 97 ? 26.203 1.17 -1.118 1 95.56 97 SER A CA 1
ATOM 779 C C . SER A 1 97 ? 26.359 1.961 0.175 1 95.56 97 SER A C 1
ATOM 781 O O . SER A 1 97 ? 26.844 3.098 0.159 1 95.56 97 SER A O 1
ATOM 783 N N . GLY A 1 98 ? 25.906 1.422 1.295 1 96.44 98 GLY A N 1
ATOM 784 C CA . GLY A 1 98 ? 26.062 2.068 2.588 1 96.44 98 GLY A CA 1
ATOM 785 C C . GLY A 1 98 ? 24.891 2.947 2.965 1 96.44 98 GLY A C 1
ATOM 786 O O . GLY A 1 98 ? 24.047 3.266 2.117 1 96.44 98 GLY A O 1
ATOM 787 N N . ILE A 1 99 ? 24.859 3.371 4.215 1 97.69 99 ILE A N 1
ATOM 788 C CA . ILE A 1 99 ? 23.766 4.148 4.789 1 97.69 99 ILE A CA 1
ATOM 789 C C . ILE A 1 99 ? 23.719 5.527 4.133 1 97.69 99 ILE A C 1
ATOM 791 O O . ILE A 1 99 ? 22.656 6.141 4.043 1 97.69 99 ILE A O 1
ATOM 795 N N . ASP A 1 100 ? 24.828 5.977 3.627 1 97.5 100 ASP A N 1
ATOM 796 C CA . ASP A 1 100 ? 24.891 7.289 2.992 1 97.5 100 ASP A CA 1
ATOM 797 C C . ASP A 1 100 ? 24 7.34 1.751 1 97.5 100 ASP A C 1
ATOM 799 O O . ASP A 1 100 ? 23.406 8.375 1.45 1 97.5 100 ASP A O 1
ATOM 803 N N . MET A 1 101 ? 23.953 6.242 1.073 1 97.19 101 MET A N 1
ATOM 804 C CA . MET A 1 101 ? 23.094 6.188 -0.114 1 97.19 101 MET A CA 1
ATOM 805 C C . MET A 1 101 ? 21.625 6.309 0.262 1 97.19 101 MET A C 1
ATOM 807 O O . MET A 1 101 ? 20.844 6.91 -0.472 1 97.19 101 MET A O 1
ATOM 811 N N . ILE A 1 102 ? 21.266 5.801 1.385 1 98.25 102 ILE A N 1
ATOM 812 C CA . ILE A 1 102 ? 19.906 5.945 1.896 1 98.25 102 ILE A CA 1
ATOM 813 C C . ILE A 1 102 ? 19.609 7.422 2.158 1 98.25 102 ILE A C 1
ATOM 815 O O . ILE A 1 102 ? 18.547 7.918 1.79 1 98.25 102 ILE A O 1
ATOM 819 N N . HIS A 1 103 ? 20.562 8.078 2.74 1 98.44 103 HIS A N 1
ATOM 820 C CA . HIS A 1 103 ? 20.391 9.5 3.012 1 98.44 103 HIS A CA 1
ATOM 821 C C . HIS A 1 103 ? 20.219 10.289 1.719 1 98.44 103 HIS A C 1
ATOM 823 O O . HIS A 1 103 ? 19.375 11.18 1.631 1 98.44 103 HIS A O 1
ATOM 829 N N . VAL A 1 104 ? 21.016 9.883 0.731 1 98.31 104 VAL A N 1
ATOM 830 C CA . VAL A 1 104 ? 20.953 10.555 -0.56 1 98.31 104 VAL A CA 1
ATOM 831 C C . VAL A 1 104 ? 19.578 10.367 -1.181 1 98.31 104 VAL A C 1
ATOM 833 O O . VAL A 1 104 ? 19 11.305 -1.734 1 98.31 104 VAL A O 1
ATOM 836 N N . LEU A 1 105 ? 19.016 9.203 -1.061 1 98.44 105 LEU A N 1
ATOM 837 C CA . LEU A 1 105 ? 17.703 8.906 -1.643 1 98.44 105 LEU A CA 1
ATOM 838 C C . LEU A 1 105 ? 16.609 9.742 -0.978 1 98.44 105 LEU A C 1
ATOM 840 O O . LEU A 1 105 ? 15.758 10.305 -1.66 1 98.44 105 LEU A O 1
ATOM 844 N N . PHE A 1 106 ? 16.641 9.844 0.292 1 98.62 106 PHE A N 1
ATOM 845 C CA . PHE A 1 106 ? 15.617 10.617 0.987 1 98.62 106 PHE A CA 1
ATOM 846 C C . PHE A 1 106 ? 15.789 12.109 0.726 1 98.62 106 PHE A C 1
ATOM 848 O O . PHE A 1 106 ? 14.805 12.852 0.651 1 98.62 106 PHE A O 1
ATOM 855 N N . GLU A 1 107 ? 17.047 12.555 0.593 1 98.5 107 GLU A N 1
ATOM 856 C CA . GLU A 1 107 ? 17.297 13.961 0.255 1 98.5 107 GLU A CA 1
ATOM 857 C C . GLU A 1 107 ? 16.75 14.289 -1.136 1 98.5 107 GLU A C 1
ATOM 859 O O . GLU A 1 107 ? 16.188 15.359 -1.349 1 98.5 107 GLU A O 1
ATOM 864 N N . LYS A 1 108 ? 16.953 13.391 -2.043 1 98.31 108 LYS A N 1
ATOM 865 C CA . LYS A 1 108 ? 16.438 13.586 -3.391 1 98.31 108 LYS A CA 1
ATOM 866 C C . LYS A 1 108 ? 14.906 13.609 -3.387 1 98.31 108 LYS A C 1
ATOM 868 O O . LYS A 1 108 ? 14.289 14.414 -4.094 1 98.31 108 LYS A O 1
ATOM 873 N N . ARG A 1 109 ? 14.344 12.719 -2.662 1 98 109 ARG A N 1
ATOM 874 C CA . ARG A 1 109 ? 12.891 12.742 -2.516 1 98 109 ARG A CA 1
ATOM 875 C C . ARG A 1 109 ? 12.422 14.086 -1.964 1 98 109 ARG A C 1
ATOM 877 O O . ARG A 1 109 ? 11.453 14.664 -2.463 1 98 109 ARG A O 1
ATOM 884 N N . LYS A 1 110 ? 13.109 14.555 -0.916 1 98.38 110 LYS A N 1
ATOM 885 C CA . LYS A 1 110 ? 12.773 15.852 -0.326 1 98.38 110 LYS A CA 1
ATOM 886 C C . LYS A 1 110 ? 12.82 16.953 -1.37 1 98.38 110 LYS A C 1
ATOM 888 O O . LYS A 1 110 ? 11.914 17.797 -1.443 1 98.38 110 LYS A O 1
ATOM 893 N N . GLU A 1 111 ? 13.82 16.922 -2.186 1 98 111 GLU A N 1
ATOM 894 C CA . GLU A 1 111 ? 14 17.953 -3.207 1 98 111 GLU A CA 1
ATOM 895 C C . GLU A 1 111 ? 12.883 17.891 -4.246 1 98 111 GLU A C 1
ATOM 897 O O . GLU A 1 111 ? 12.383 18.938 -4.688 1 98 111 GLU A O 1
ATOM 902 N N . ARG A 1 112 ? 12.477 16.719 -4.59 1 96.5 112 ARG A N 1
ATOM 903 C CA . ARG A 1 112 ? 11.383 16.562 -5.539 1 96.5 112 ARG A CA 1
ATOM 904 C C . ARG A 1 112 ? 10.07 17.094 -4.961 1 96.5 112 ARG A C 1
ATOM 906 O O . ARG A 1 112 ? 9.312 17.781 -5.652 1 96.5 112 ARG A O 1
ATOM 913 N N . LEU A 1 113 ? 9.828 16.781 -3.742 1 97.31 113 LEU A N 1
ATOM 914 C CA . LEU A 1 113 ? 8.617 17.234 -3.086 1 97.31 113 LEU A CA 1
ATOM 915 C C . LEU A 1 113 ? 8.625 18.766 -2.939 1 97.31 113 LEU A C 1
ATOM 917 O O . LEU A 1 113 ? 7.594 19.406 -3.129 1 97.31 113 LEU A O 1
ATOM 921 N N . LEU A 1 114 ? 9.805 19.281 -2.586 1 98.31 114 LEU A N 1
ATOM 922 C CA . LEU A 1 114 ? 9.938 20.734 -2.475 1 98.31 114 LEU A CA 1
ATOM 923 C C . LEU A 1 114 ? 9.586 21.406 -3.793 1 98.31 114 LEU A C 1
ATOM 925 O O . LEU A 1 114 ? 8.828 22.375 -3.814 1 98.31 114 LEU A O 1
ATOM 929 N N . ALA A 1 115 ? 10.125 20.859 -4.855 1 96.88 115 ALA A N 1
ATOM 930 C CA . ALA A 1 115 ? 9.867 21.422 -6.18 1 96.88 115 ALA A CA 1
ATOM 931 C C . ALA A 1 115 ? 8.391 21.328 -6.539 1 96.88 115 ALA A C 1
ATOM 933 O O . ALA A 1 115 ? 7.832 22.25 -7.137 1 96.88 115 ALA A O 1
ATOM 934 N N . GLU A 1 116 ? 7.836 20.281 -6.152 1 95.94 116 GLU A N 1
ATOM 935 C CA . GLU A 1 116 ? 6.434 20.047 -6.469 1 95.94 116 GLU A CA 1
ATOM 936 C C . GLU A 1 116 ? 5.52 20.969 -5.676 1 95.94 116 GLU A C 1
ATOM 938 O O . GLU A 1 116 ? 4.535 21.5 -6.211 1 95.94 116 GLU A O 1
ATOM 943 N N . TYR A 1 117 ? 5.82 21.25 -4.418 1 97.56 117 TYR A N 1
ATOM 944 C CA . TYR A 1 117 ? 4.879 21.891 -3.518 1 97.56 117 TYR A CA 1
ATOM 945 C C . TYR A 1 117 ? 5.152 23.391 -3.436 1 97.56 117 TYR A C 1
ATOM 947 O O . TYR A 1 117 ? 4.25 24.188 -3.133 1 97.56 117 TYR A O 1
ATOM 955 N N . ALA A 1 118 ? 6.383 23.781 -3.664 1 96.25 118 ALA A N 1
ATOM 956 C CA . ALA A 1 118 ? 6.773 25.188 -3.512 1 96.25 118 ALA A CA 1
ATOM 957 C C . ALA A 1 118 ? 5.93 26.094 -4.402 1 96.25 118 ALA A C 1
ATOM 959 O O . ALA A 1 118 ? 5.574 27.203 -4.008 1 96.25 118 ALA A O 1
ATOM 960 N N . ASN A 1 119 ? 5.598 25.547 -5.547 1 95.56 119 ASN A N 1
ATOM 961 C CA . ASN A 1 119 ? 4.836 26.344 -6.496 1 95.56 119 ASN A CA 1
ATOM 962 C C . ASN A 1 119 ? 3.432 26.641 -5.98 1 95.56 119 ASN A C 1
ATOM 964 O O . ASN A 1 119 ? 2.842 27.672 -6.324 1 95.56 119 ASN A O 1
ATOM 968 N N . GLN A 1 120 ? 2.947 25.812 -5.176 1 96.31 120 GLN A N 1
ATOM 969 C CA . GLN A 1 120 ? 1.609 25.984 -4.621 1 96.31 120 GLN A CA 1
ATOM 970 C C . GLN A 1 120 ? 1.598 27.062 -3.543 1 96.31 120 GLN A C 1
ATOM 972 O O . GLN A 1 120 ? 0.532 27.531 -3.133 1 96.31 120 GLN A O 1
ATOM 977 N N . MET A 1 121 ? 2.785 27.562 -3.127 1 96.5 121 MET A N 1
ATOM 978 C CA . MET A 1 121 ? 2.863 28.484 -1.996 1 96.5 121 MET A CA 1
ATOM 979 C C . MET A 1 121 ? 3.408 29.844 -2.434 1 96.5 121 MET A C 1
ATOM 981 O O . MET A 1 121 ? 3.701 30.688 -1.596 1 96.5 121 MET A O 1
ATOM 985 N N . LYS A 1 122 ? 3.537 30.016 -3.705 1 95.12 122 LYS A N 1
ATOM 986 C CA . LYS A 1 122 ? 4.043 31.297 -4.195 1 95.12 122 LYS A CA 1
ATOM 987 C C . LYS A 1 122 ? 3.135 32.438 -3.77 1 95.12 122 LY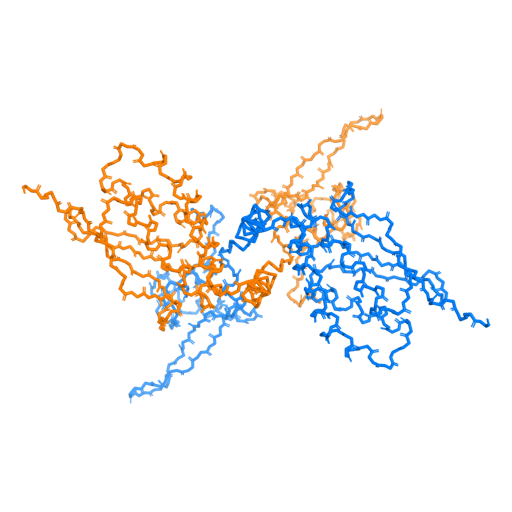S A C 1
ATOM 989 O O . LYS A 1 122 ? 1.919 32.375 -3.957 1 95.12 122 LYS A O 1
ATOM 994 N N . GLY A 1 123 ? 3.754 33.438 -3.217 1 94.88 123 GLY A N 1
ATOM 995 C CA . GLY A 1 123 ? 3.021 34.625 -2.846 1 94.88 123 GLY A CA 1
ATOM 996 C C . GLY A 1 123 ? 2.248 34.469 -1.549 1 94.88 123 GLY A C 1
ATOM 997 O O . GLY A 1 123 ? 1.562 35.406 -1.118 1 94.88 123 GLY A O 1
ATOM 998 N N . CYS A 1 124 ? 2.357 33.406 -0.913 1 95.94 124 CYS A N 1
ATOM 999 C CA . CYS A 1 124 ? 1.605 33.156 0.308 1 95.94 124 CYS A CA 1
ATOM 1000 C C . CYS A 1 124 ? 2.279 33.781 1.515 1 95.94 124 CYS A C 1
ATOM 1002 O O . CYS A 1 124 ? 3.51 33.844 1.587 1 95.94 124 CYS A O 1
ATOM 1004 N N . SER A 1 125 ? 1.425 34.25 2.414 1 95.69 125 SER A N 1
ATOM 1005 C CA . SER A 1 125 ? 1.908 34.625 3.744 1 95.69 125 SER A CA 1
ATOM 1006 C C . SER A 1 125 ? 2.297 33.375 4.543 1 95.69 125 SER A C 1
ATOM 1008 O O . SER A 1 125 ? 2.029 32.25 4.117 1 95.69 125 SER A O 1
ATOM 1010 N N . PHE A 1 126 ? 2.887 33.594 5.664 1 96.75 126 PHE A N 1
ATOM 1011 C CA . PHE A 1 126 ? 3.268 32.469 6.512 1 96.75 126 PHE A CA 1
ATOM 1012 C C . PHE A 1 126 ? 2.047 31.641 6.895 1 96.75 126 PHE A C 1
ATOM 1014 O O . PHE A 1 126 ? 2.078 30.422 6.824 1 96.75 126 PHE A O 1
ATOM 1021 N N . SER A 1 127 ? 1.034 32.312 7.293 1 96.5 127 SER A N 1
ATOM 1022 C CA . SER A 1 127 ? -0.2 31.641 7.688 1 96.5 127 SER A CA 1
ATOM 1023 C C . SER A 1 127 ? -0.788 30.844 6.531 1 96.5 127 SER A C 1
ATOM 1025 O O . SER A 1 127 ? -1.237 29.703 6.723 1 96.5 127 SER A O 1
ATOM 1027 N N . GLU A 1 128 ? -0.765 31.422 5.402 1 97.06 128 GLU A N 1
ATOM 1028 C CA . GLU A 1 128 ? -1.275 30.719 4.223 1 97.06 128 GLU A CA 1
ATOM 1029 C C . GLU A 1 128 ? -0.422 29.5 3.881 1 97.06 128 GLU A C 1
ATOM 1031 O O . GLU A 1 128 ? -0.943 28.484 3.438 1 97.06 128 GLU A O 1
ATOM 1036 N N . ARG A 1 129 ? 0.876 29.625 4.062 1 97.94 129 ARG A N 1
ATOM 1037 C CA . ARG A 1 129 ? 1.771 28.5 3.816 1 97.94 129 ARG A CA 1
ATOM 1038 C C . ARG A 1 129 ? 1.447 27.328 4.742 1 97.94 129 ARG A C 1
ATOM 1040 O O . ARG A 1 129 ? 1.482 26.172 4.324 1 97.94 129 ARG A O 1
ATOM 1047 N N . VAL A 1 130 ? 1.123 27.656 5.984 1 98.25 130 VAL A N 1
ATOM 1048 C CA . VAL A 1 130 ? 0.762 26.625 6.945 1 98.25 130 VAL A CA 1
ATOM 1049 C C . VAL A 1 130 ? -0.504 25.906 6.48 1 98.25 130 VAL A C 1
ATOM 1051 O O . VAL A 1 130 ? -0.587 24.672 6.535 1 98.25 130 VAL A O 1
ATOM 1054 N N . GLU A 1 131 ? -1.406 26.641 6.012 1 97.94 131 GLU A N 1
ATOM 1055 C CA . GLU A 1 131 ? -2.664 26.094 5.523 1 97.94 131 GLU A CA 1
ATOM 1056 C C . GLU A 1 131 ? -2.439 25.203 4.301 1 97.94 131 GLU A C 1
ATOM 1058 O O . GLU A 1 131 ? -2.998 24.109 4.211 1 97.94 131 GLU A O 1
ATOM 1063 N N . VAL A 1 132 ? -1.67 25.672 3.404 1 98.38 132 VAL A N 1
ATOM 1064 C CA . VAL A 1 132 ? -1.381 24.906 2.186 1 98.38 132 VAL A CA 1
ATOM 1065 C C . VAL A 1 132 ? -0.616 23.641 2.535 1 98.38 132 VAL A C 1
ATOM 1067 O O . VAL A 1 132 ? -0.898 22.562 1.989 1 98.38 132 VAL A O 1
ATOM 1070 N N . LEU A 1 133 ? 0.296 23.766 3.447 1 98.56 133 LEU A N 1
ATOM 1071 C CA . LEU A 1 133 ? 1.038 22.594 3.898 1 98.56 133 LEU A CA 1
ATOM 1072 C C . LEU A 1 133 ? 0.098 21.562 4.496 1 98.56 133 LEU A C 1
ATOM 1074 O O . LEU A 1 133 ? 0.228 20.359 4.215 1 98.56 133 LEU A O 1
ATOM 1078 N N . ALA A 1 134 ? -0.819 22.016 5.293 1 98.44 134 ALA A N 1
ATOM 1079 C CA . ALA A 1 134 ? -1.788 21.125 5.91 1 98.44 134 ALA A CA 1
ATOM 1080 C C . ALA A 1 134 ? -2.617 20.391 4.855 1 98.44 134 ALA A C 1
ATOM 1082 O O . ALA A 1 134 ? -2.863 19.188 4.965 1 98.44 134 ALA A O 1
ATOM 1083 N N . GLN A 1 135 ? -2.955 21.125 3.873 1 97.81 135 GLN A N 1
ATOM 1084 C CA . GLN A 1 135 ? -3.752 20.531 2.799 1 97.81 135 GLN A CA 1
ATOM 1085 C C . GLN A 1 135 ? -2.949 19.5 2.021 1 97.81 135 GLN A C 1
ATOM 1087 O O . GLN A 1 135 ? -3.451 18.406 1.73 1 97.81 135 GLN A O 1
ATOM 1092 N N . ILE A 1 136 ? -1.759 19.812 1.682 1 97.81 136 ILE A N 1
ATOM 1093 C CA . ILE A 1 136 ? -0.885 18.906 0.949 1 97.81 136 ILE A CA 1
ATOM 1094 C C . ILE A 1 136 ? -0.699 17.625 1.745 1 97.81 136 ILE A C 1
ATOM 1096 O O . ILE A 1 136 ? -0.873 16.516 1.21 1 97.81 136 ILE A O 1
ATOM 1100 N N . GLN A 1 137 ? -0.406 17.797 3.016 1 97.62 137 GLN A N 1
ATOM 1101 C CA . GLN A 1 137 ? -0.154 16.641 3.861 1 97.62 137 GLN A CA 1
ATOM 1102 C C . GLN A 1 137 ? -1.428 15.82 4.07 1 97.62 137 GLN A C 1
ATOM 1104 O O . GLN A 1 137 ? -1.379 14.594 4.145 1 97.62 137 GLN A O 1
ATOM 1109 N N . ASN A 1 138 ? -2.537 16.453 4.145 1 95.69 138 ASN A N 1
ATOM 1110 C CA . ASN A 1 138 ? -3.809 15.742 4.219 1 95.69 138 ASN A CA 1
ATOM 1111 C C . ASN A 1 138 ? -4.066 14.922 2.957 1 95.69 138 ASN A C 1
ATOM 1113 O O . ASN A 1 138 ? -4.457 13.758 3.039 1 95.69 138 ASN A O 1
ATOM 1117 N N . ASP A 1 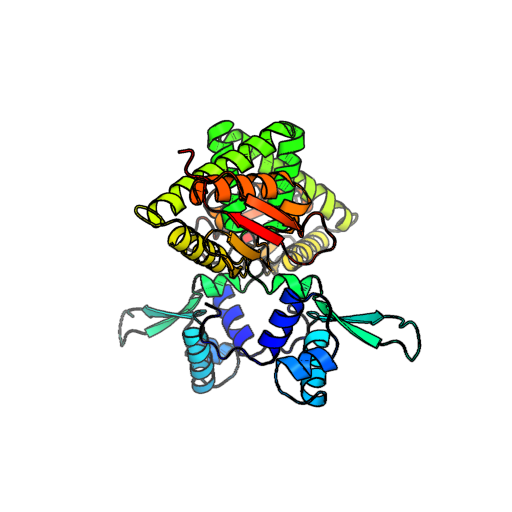139 ? -3.789 15.531 1.894 1 94.44 139 ASP A N 1
ATOM 1118 C CA . ASP A 1 139 ? -3.973 14.852 0.615 1 94.44 139 ASP A CA 1
ATOM 1119 C C . ASP A 1 139 ? -3.037 13.656 0.492 1 94.44 139 ASP A C 1
ATOM 1121 O O . ASP A 1 139 ? -3.373 12.664 -0.162 1 94.44 139 ASP A O 1
ATOM 1125 N N . ASN A 1 140 ? -1.981 13.758 1.143 1 95.38 140 ASN A N 1
ATOM 1126 C CA . ASN A 1 140 ? -0.985 12.695 1.079 1 95.38 140 ASN A CA 1
ATOM 1127 C C . ASN A 1 140 ? -1.234 11.633 2.145 1 95.38 140 ASN A C 1
ATOM 1129 O O . ASN A 1 140 ? -0.472 10.672 2.256 1 95.38 140 ASN A O 1
ATOM 1133 N N . GLY A 1 141 ? -2.232 11.859 2.945 1 94.88 141 GLY A N 1
ATOM 1134 C CA . GLY A 1 141 ? -2.662 10.797 3.836 1 94.88 141 GLY A CA 1
ATOM 1135 C C . GLY A 1 141 ? -2.137 10.953 5.25 1 94.88 141 GLY A C 1
ATOM 1136 O O . GLY A 1 141 ? -2.217 10.023 6.055 1 94.88 141 GLY A O 1
ATOM 1137 N N . TYR A 1 142 ? -1.667 12.117 5.664 1 96.5 142 TYR A N 1
ATOM 1138 C CA . TYR A 1 142 ? -1.041 12.297 6.969 1 96.5 142 TYR A CA 1
ATOM 1139 C C . TYR A 1 142 ? -2.082 12.633 8.031 1 96.5 142 TYR A C 1
ATOM 1141 O O . TYR A 1 142 ? -1.778 12.633 9.227 1 96.5 142 TYR A O 1
ATOM 1149 N N . MET A 1 143 ? -3.307 12.898 7.641 1 94.81 143 MET A N 1
ATOM 1150 C CA . MET A 1 143 ? -4.375 13.234 8.578 1 94.81 143 MET A CA 1
ATOM 1151 C C . MET A 1 143 ? -3.957 14.367 9.5 1 94.81 143 MET A C 1
ATOM 1153 O O . MET A 1 143 ? -3.764 14.164 10.703 1 94.81 143 MET A O 1
ATOM 1157 N N . VAL A 1 144 ? -4.02 15.531 8.961 1 97 144 VAL A N 1
ATOM 1158 C CA . VAL A 1 144 ? -3.406 16.688 9.609 1 97 144 VAL A CA 1
ATOM 1159 C C . VAL A 1 144 ? -4.465 17.484 10.375 1 97 144 VAL A C 1
ATOM 1161 O O . VAL A 1 144 ? -5.586 17.656 9.891 1 97 144 VAL A O 1
ATOM 1164 N N . GLU A 1 145 ? -4.121 17.875 11.555 1 95.88 145 GLU A N 1
ATOM 1165 C CA . GLU A 1 145 ? -4.789 18.953 12.273 1 95.88 145 GLU A CA 1
ATOM 1166 C C . GLU A 1 145 ? -3.812 20.078 12.594 1 95.88 145 GLU A C 1
ATOM 1168 O O . GLU A 1 145 ? -2.658 19.828 12.945 1 95.88 145 GLU A O 1
ATOM 1173 N N . TRP A 1 146 ? -4.281 21.312 12.391 1 97.44 146 TRP A N 1
ATOM 1174 C CA . TRP A 1 146 ? -3.43 22.453 12.734 1 97.44 146 TRP A CA 1
ATOM 1175 C C . TRP A 1 146 ? -4.25 23.578 13.344 1 97.44 146 TRP A C 1
ATOM 1177 O O . TRP A 1 146 ? -5.457 23.672 13.117 1 97.44 146 TRP A O 1
ATOM 1187 N N . LYS A 1 147 ? -3.615 24.328 14.234 1 97.62 147 LYS A N 1
ATOM 1188 C CA . LYS A 1 147 ? -4.289 25.469 14.852 1 97.62 147 LYS A CA 1
ATOM 1189 C C . LYS A 1 147 ? -3.301 26.594 15.148 1 97.62 147 LYS A C 1
ATOM 1191 O O . LYS A 1 147 ? -2.117 26.344 15.391 1 97.62 147 LYS A O 1
ATOM 1196 N N . LYS A 1 148 ? -3.863 27.688 15.133 1 97.38 148 LYS A N 1
ATOM 1197 C CA . LYS A 1 148 ? -3.098 28.875 15.523 1 97.38 148 LYS A CA 1
ATOM 1198 C C . LYS A 1 148 ? -3.039 29.016 17.047 1 97.38 148 LYS A C 1
ATOM 1200 O O . LYS A 1 148 ? -4.074 29 17.719 1 97.38 148 LYS A O 1
ATOM 1205 N N . ILE A 1 149 ? -1.826 29.078 17.625 1 97.06 149 ILE A N 1
ATOM 1206 C CA . ILE A 1 149 ? -1.628 29.266 19.047 1 97.06 149 ILE A CA 1
ATOM 1207 C C . ILE A 1 149 ? -1.57 30.766 19.375 1 97.06 149 ILE A C 1
ATOM 1209 O O . ILE A 1 149 ? -2.178 31.219 20.344 1 97.06 149 ILE A O 1
ATOM 1213 N N . ASP A 1 150 ? -0.746 31.469 18.625 1 95.19 150 ASP A N 1
ATOM 1214 C CA . ASP A 1 150 ? -0.686 32.938 18.625 1 95.19 150 ASP A CA 1
ATOM 1215 C C . ASP A 1 150 ? -0.341 33.469 17.234 1 95.19 150 ASP A C 1
ATOM 1217 O O . ASP A 1 150 ? -0.352 32.719 16.25 1 95.19 150 ASP A O 1
ATOM 1221 N N . ASP A 1 151 ? -0.165 34.75 17.062 1 92 151 ASP A N 1
ATOM 1222 C CA . ASP A 1 151 ? -0.067 35.406 15.758 1 92 151 ASP A CA 1
ATOM 1223 C C . ASP A 1 151 ? 1.085 34.812 14.938 1 92 151 ASP A C 1
ATOM 1225 O O . ASP A 1 151 ? 1.051 34.844 13.703 1 92 151 ASP A O 1
ATOM 1229 N N . ASP A 1 152 ? 2.074 34.188 15.617 1 94.44 152 ASP A N 1
ATOM 1230 C CA . ASP A 1 152 ? 3.271 33.781 14.898 1 94.44 152 ASP A CA 1
ATOM 1231 C C . ASP A 1 152 ? 3.539 32.281 15.117 1 94.44 152 ASP A C 1
ATOM 1233 O O . ASP A 1 152 ? 4.543 31.75 14.641 1 94.44 152 ASP A O 1
ATOM 1237 N N . THR A 1 153 ? 2.652 31.672 15.828 1 97.5 153 THR A N 1
ATOM 1238 C CA . THR A 1 153 ? 2.945 30.297 16.25 1 97.5 153 THR A CA 1
ATOM 1239 C C . THR A 1 153 ? 1.777 29.375 15.922 1 97.5 153 THR A C 1
ATOM 1241 O O . THR A 1 153 ? 0.624 29.703 16.203 1 97.5 153 THR A O 1
ATOM 1244 N N . TYR A 1 154 ? 2.119 28.234 15.289 1 98.38 154 TYR A N 1
ATOM 1245 C CA . TYR A 1 154 ? 1.107 27.25 14.922 1 98.38 154 TYR A CA 1
ATOM 1246 C C . TYR A 1 154 ? 1.462 25.875 15.469 1 98.38 154 TYR A C 1
ATOM 1248 O O . TYR A 1 154 ? 2.639 25.516 15.555 1 98.38 154 TYR A O 1
ATOM 1256 N N . GLN A 1 155 ? 0.436 25.219 15.906 1 98.19 155 GLN A N 1
ATOM 1257 C CA . GLN A 1 155 ? 0.559 23.781 16.172 1 98.19 155 GLN A CA 1
ATOM 1258 C C . GLN A 1 155 ? 0.168 22.969 14.945 1 98.19 155 GLN A C 1
ATOM 1260 O O . GLN A 1 155 ? -0.82 23.266 14.273 1 98.19 155 GLN A O 1
ATOM 1265 N N . PHE A 1 156 ? 0.965 21.984 14.609 1 98.12 156 PHE A N 1
ATOM 1266 C CA . PHE A 1 156 ? 0.79 21.141 13.43 1 98.12 156 PHE A CA 1
ATOM 1267 C C . PHE A 1 156 ? 0.945 19.656 13.797 1 98.12 156 PHE A C 1
ATOM 1269 O O . PHE A 1 156 ? 2.031 19.219 14.172 1 98.12 156 PHE A O 1
ATOM 1276 N N . ILE A 1 157 ? -0.225 18.906 13.641 1 96.69 157 ILE A N 1
ATOM 1277 C CA . ILE A 1 157 ? -0.224 17.516 14.078 1 96.69 157 ILE A CA 1
ATOM 1278 C C . ILE A 1 157 ? -0.531 16.594 12.898 1 96.69 157 ILE A C 1
ATOM 1280 O O . ILE A 1 157 ? -1.419 16.891 12.094 1 96.69 157 ILE A O 1
ATOM 1284 N N . GLU A 1 158 ? 0.22 15.539 12.781 1 96.69 158 GLU A N 1
ATOM 1285 C CA . GLU A 1 158 ? -0.023 14.453 11.836 1 96.69 158 GLU A CA 1
ATOM 1286 C C . GLU A 1 158 ? -0.353 13.156 12.562 1 96.69 158 GLU A C 1
ATOM 1288 O O . GLU A 1 158 ? 0.521 12.547 13.18 1 96.69 158 GLU A O 1
ATOM 1293 N N . TYR A 1 159 ? -1.523 12.672 12.336 1 94.56 159 TYR A N 1
ATOM 1294 C CA . TYR A 1 159 ? -1.969 11.5 13.078 1 94.56 159 TYR A CA 1
ATOM 1295 C C . TYR A 1 159 ? -1.632 10.211 12.328 1 94.56 159 TYR A C 1
ATOM 1297 O O . TYR A 1 159 ? -1.732 9.117 12.891 1 94.56 159 TYR A O 1
ATOM 1305 N N . ASN A 1 160 ? -1.236 10.383 11.141 1 93.75 160 ASN A N 1
ATOM 1306 C CA . ASN A 1 160 ? -0.85 9.242 10.312 1 93.75 160 ASN A CA 1
ATOM 1307 C C . ASN A 1 160 ? 0.383 9.555 9.469 1 93.75 160 ASN A C 1
ATOM 1309 O O . ASN A 1 160 ? 0.537 10.672 8.977 1 93.75 160 ASN A O 1
ATOM 1313 N N . CYS A 1 161 ? 1.19 8.578 9.398 1 94.19 161 CYS A N 1
ATOM 1314 C CA . CYS A 1 161 ? 2.312 8.641 8.469 1 94.19 161 CYS A CA 1
ATOM 1315 C C . CYS A 1 161 ? 2.188 7.566 7.395 1 94.19 161 CYS A C 1
ATOM 1317 O O . CYS A 1 161 ? 2.322 6.375 7.684 1 94.19 161 CYS A O 1
ATOM 1319 N N . PRO A 1 162 ? 2.074 8.008 6.156 1 95.25 162 PRO A N 1
ATOM 1320 C CA . PRO A 1 162 ? 1.879 7.055 5.059 1 95.25 162 PRO A CA 1
ATOM 1321 C C . PRO A 1 162 ? 3.119 6.207 4.785 1 95.25 162 PRO A C 1
ATOM 1323 O O . PRO A 1 162 ? 3.057 5.242 4.023 1 95.25 162 PRO A O 1
ATOM 1326 N N . ILE A 1 163 ? 4.223 6.543 5.371 1 95.25 163 ILE A N 1
ATOM 1327 C CA . ILE A 1 163 ? 5.43 5.738 5.199 1 95.25 163 ILE A CA 1
ATOM 1328 C C . ILE A 1 163 ? 5.996 5.367 6.566 1 95.25 163 ILE A C 1
ATOM 1330 O O . ILE A 1 163 ? 7.219 5.32 6.746 1 95.25 163 ILE A O 1
ATOM 1334 N N . SER A 1 164 ? 5.172 5.102 7.535 1 92.19 164 SER A N 1
ATOM 1335 C CA . SER A 1 164 ? 5.523 4.941 8.945 1 92.19 164 SER A CA 1
ATOM 1336 C C . SER A 1 164 ? 6.547 3.828 9.133 1 92.19 164 SER A C 1
ATOM 1338 O O . SER A 1 164 ? 7.512 3.988 9.883 1 92.19 164 SER A O 1
ATOM 1340 N N . GLN A 1 165 ? 6.383 2.703 8.508 1 92 165 GLN A N 1
ATOM 1341 C CA . GLN A 1 165 ? 7.285 1.577 8.719 1 92 165 GLN A CA 1
ATOM 1342 C C . GLN A 1 165 ? 8.664 1.859 8.133 1 92 165 GLN A C 1
ATOM 1344 O O . GLN A 1 165 ? 9.68 1.439 8.688 1 92 165 GLN A O 1
ATOM 1349 N N . VAL A 1 166 ? 8.656 2.543 7.055 1 95.81 166 VAL A N 1
ATOM 1350 C CA . VAL A 1 166 ? 9.922 2.957 6.469 1 95.81 166 VAL A CA 1
ATOM 1351 C C . VAL A 1 166 ? 10.594 3.992 7.367 1 95.81 166 VAL A C 1
ATOM 1353 O O . VAL A 1 166 ? 11.805 3.928 7.605 1 95.81 166 VAL A O 1
ATOM 1356 N N . ALA A 1 167 ? 9.805 4.914 7.887 1 94.94 167 ALA A N 1
ATOM 1357 C CA . ALA A 1 167 ? 10.32 5.949 8.773 1 94.94 167 ALA A CA 1
ATOM 1358 C C . ALA A 1 167 ? 10.898 5.336 10.055 1 94.94 167 ALA A C 1
ATOM 1360 O O . ALA A 1 167 ? 11.891 5.82 10.586 1 94.94 167 ALA A O 1
ATOM 1361 N N . LYS A 1 168 ? 10.289 4.293 10.539 1 92.69 168 LYS A N 1
ATOM 1362 C CA . LYS A 1 168 ? 10.773 3.598 11.727 1 92.69 168 LYS A CA 1
ATOM 1363 C C . LYS A 1 168 ? 12.117 2.932 11.453 1 92.69 168 LYS A C 1
ATOM 1365 O O . LYS A 1 168 ? 13.016 2.979 12.297 1 92.69 168 LYS A O 1
ATOM 1370 N N . ALA A 1 169 ? 12.25 2.426 10.297 1 95.06 169 ALA A N 1
ATOM 1371 C CA . ALA A 1 169 ? 13.492 1.746 9.922 1 95.06 169 ALA A CA 1
ATOM 1372 C C . ALA A 1 169 ? 14.586 2.75 9.57 1 95.06 169 ALA A C 1
ATOM 1374 O O . ALA A 1 169 ? 15.766 2.504 9.82 1 95.06 169 ALA A O 1
ATOM 1375 N N . TYR A 1 170 ? 14.188 3.844 9.023 1 97.06 170 TYR A N 1
ATOM 1376 C CA . TYR A 1 170 ? 15.117 4.871 8.57 1 97.06 170 TYR A CA 1
ATOM 1377 C C . TYR A 1 170 ? 14.648 6.258 9 1 97.06 170 TYR A C 1
ATOM 1379 O O . TYR A 1 170 ? 14.031 6.98 8.211 1 97.06 170 TYR A O 1
ATOM 1387 N N . PRO A 1 171 ? 15.133 6.738 10.141 1 94.94 171 PRO A N 1
ATOM 1388 C CA . PRO A 1 171 ? 14.664 8 10.719 1 94.94 171 PRO A CA 1
ATOM 1389 C C . PRO A 1 171 ? 15.031 9.211 9.867 1 94.94 171 PRO A C 1
ATOM 1391 O O . PRO A 1 171 ? 14.477 10.297 10.062 1 94.94 171 PRO A O 1
ATOM 1394 N N . VAL A 1 172 ? 15.938 8.977 8.938 1 97.25 172 VAL A N 1
ATOM 1395 C CA . VAL A 1 172 ? 16.297 10.047 8.016 1 97.25 172 VAL A CA 1
ATOM 1396 C C . VAL A 1 172 ? 15.07 10.508 7.242 1 97.25 172 VAL A C 1
ATOM 1398 O O . VAL A 1 172 ? 14.992 11.664 6.824 1 97.25 172 VAL A O 1
ATOM 1401 N N . ALA A 1 173 ? 14.078 9.664 7.078 1 97.06 173 ALA A N 1
ATOM 1402 C CA . ALA A 1 173 ? 12.82 10.031 6.43 1 97.06 173 ALA A CA 1
ATOM 1403 C C . ALA A 1 173 ? 12.141 11.18 7.168 1 97.06 173 ALA A C 1
ATOM 1405 O O . ALA A 1 173 ? 11.695 12.148 6.547 1 97.06 173 ALA A O 1
ATOM 1406 N N . CYS A 1 174 ? 12.078 11.078 8.484 1 96.62 174 CYS A N 1
ATOM 1407 C CA . CYS A 1 174 ? 11.445 12.102 9.312 1 96.62 174 CYS A CA 1
ATOM 1408 C C . CYS A 1 174 ? 12.273 13.383 9.32 1 96.62 174 CYS A C 1
ATOM 1410 O O . CYS A 1 174 ? 11.719 14.484 9.297 1 96.62 174 CYS A O 1
ATOM 1412 N N . ALA A 1 175 ? 13.594 13.195 9.375 1 96.69 175 ALA A N 1
ATOM 1413 C CA . ALA A 1 175 ? 14.477 14.352 9.336 1 96.69 175 ALA A CA 1
ATOM 1414 C C . ALA A 1 175 ? 14.289 15.148 8.047 1 96.69 175 ALA A C 1
ATOM 1416 O O . ALA A 1 175 ? 14.242 16.375 8.078 1 96.69 175 ALA A O 1
ATOM 1417 N N . CYS A 1 176 ? 14.156 14.43 6.996 1 97.56 176 CYS A N 1
ATOM 1418 C CA . CYS A 1 176 ? 13.961 15.078 5.703 1 97.56 176 CYS A CA 1
ATOM 1419 C C . CYS A 1 176 ? 12.602 15.758 5.633 1 97.56 176 CYS A C 1
ATOM 1421 O O . CYS A 1 176 ? 12.461 16.812 5.012 1 97.56 176 CYS A O 1
ATOM 1423 N N . GLU A 1 177 ? 11.609 15.164 6.242 1 97.12 177 GLU A N 1
ATOM 1424 C CA . GLU A 1 177 ? 10.297 15.797 6.289 1 97.12 177 GLU A CA 1
ATOM 1425 C C . GLU A 1 177 ? 10.359 17.141 7.027 1 97.12 177 GLU A C 1
ATOM 1427 O O . GLU A 1 177 ? 9.789 18.125 6.574 1 97.12 177 GLU A O 1
ATOM 1432 N N . LYS A 1 178 ? 11.039 17.188 8.125 1 97.56 178 LYS A N 1
ATOM 1433 C CA . LYS A 1 178 ? 11.188 18.422 8.883 1 97.56 178 LYS A CA 1
ATOM 1434 C C . LYS A 1 178 ? 11.914 19.484 8.062 1 97.56 178 LYS A C 1
ATOM 1436 O O . LYS A 1 178 ? 11.508 20.656 8.047 1 97.56 178 LYS A O 1
ATOM 1441 N N . LYS A 1 179 ? 12.977 19.047 7.41 1 98.19 179 LYS A N 1
ATOM 1442 C CA . LYS A 1 179 ? 13.703 19.969 6.535 1 98.19 179 LYS A CA 1
ATOM 1443 C C . LYS A 1 179 ? 12.805 20.516 5.434 1 98.19 179 LYS A C 1
ATOM 1445 O O . LYS A 1 179 ? 12.875 21.703 5.094 1 98.19 179 LYS A O 1
ATOM 1450 N N . LEU A 1 180 ? 12.008 19.656 4.906 1 98.56 180 LEU A N 1
ATOM 1451 C CA . LEU A 1 180 ? 11.055 20.062 3.879 1 98.56 180 LEU A CA 1
ATOM 1452 C C . LEU A 1 180 ? 10.109 21.141 4.406 1 98.56 180 LEU A C 1
ATOM 1454 O O . LEU A 1 180 ? 9.859 22.141 3.73 1 98.56 180 LEU A O 1
ATOM 1458 N N . PHE A 1 181 ? 9.609 20.969 5.602 1 98.5 181 PHE A N 1
ATOM 1459 C CA . PHE A 1 181 ? 8.711 21.938 6.215 1 98.5 181 PHE A CA 1
ATOM 1460 C C . PHE A 1 181 ? 9.398 23.281 6.375 1 98.5 181 PHE A C 1
ATOM 1462 O O . PHE A 1 181 ? 8.82 24.328 6.059 1 98.5 181 PHE A O 1
ATOM 1469 N N . LYS A 1 182 ? 10.641 23.188 6.836 1 98.25 182 LYS A N 1
ATOM 1470 C CA . LYS A 1 182 ? 11.406 24.422 7.02 1 98.25 182 LYS A CA 1
ATOM 1471 C C . LYS A 1 182 ? 11.516 25.203 5.711 1 98.25 182 LYS A C 1
ATOM 1473 O O . LYS A 1 182 ? 11.297 26.406 5.684 1 98.25 182 LYS A O 1
ATOM 1478 N N . GLU A 1 183 ? 11.797 24.484 4.695 1 98.06 183 GLU A N 1
ATOM 1479 C CA . GLU A 1 183 ? 11.992 25.125 3.398 1 98.06 183 GLU A CA 1
ATOM 1480 C C . GLU A 1 183 ? 10.672 25.641 2.83 1 98.06 183 GLU A C 1
ATOM 1482 O O . GLU A 1 183 ? 10.602 26.766 2.326 1 98.06 183 GLU A O 1
ATOM 1487 N N . LEU A 1 184 ? 9.641 24.859 2.959 1 98.31 184 LEU A N 1
ATOM 1488 C CA . LEU A 1 184 ? 8.344 25.266 2.424 1 98.31 184 LEU A CA 1
ATOM 1489 C C . LEU A 1 184 ? 7.781 26.453 3.188 1 98.31 184 LEU A C 1
ATOM 1491 O O . LEU A 1 184 ? 7.195 27.359 2.59 1 98.31 184 LEU A O 1
ATOM 1495 N N . LEU A 1 185 ? 8.016 26.484 4.477 1 97.94 185 LEU A N 1
ATOM 1496 C CA . LEU A 1 185 ? 7.461 27.531 5.332 1 97.94 185 LEU A CA 1
ATOM 1497 C C . LEU A 1 185 ? 8.406 28.719 5.43 1 97.94 185 LEU A C 1
ATOM 1499 O O . LEU A 1 185 ? 8.047 29.766 5.973 1 97.94 185 LEU A O 1
ATOM 1503 N N . GLN A 1 186 ? 9.648 28.516 4.93 1 96.75 186 GLN A N 1
ATOM 1504 C CA . GLN A 1 186 ? 10.664 29.562 4.93 1 96.75 186 GLN A CA 1
ATOM 1505 C C . GLN A 1 186 ? 10.945 30.062 6.344 1 96.75 186 GLN A C 1
ATOM 1507 O O . GLN A 1 186 ? 10.953 31.266 6.598 1 96.75 186 GLN A O 1
ATOM 1512 N N . THR A 1 187 ? 11.148 29.078 7.199 1 97.5 187 THR A N 1
ATOM 1513 C CA . THR A 1 187 ? 11.516 29.344 8.586 1 97.5 187 THR A CA 1
ATOM 1514 C C . THR A 1 187 ? 12.367 28.219 9.156 1 97.5 187 THR A C 1
ATOM 1516 O O . THR A 1 187 ? 12.211 27.062 8.773 1 97.5 187 THR A O 1
ATOM 1519 N N . GLU A 1 188 ? 13.203 28.594 10.102 1 96.06 188 GLU A N 1
ATOM 1520 C CA . GLU A 1 188 ? 13.992 27.594 10.82 1 96.06 188 GLU A CA 1
ATOM 1521 C C . GLU A 1 188 ? 13.281 27.125 12.086 1 96.06 188 GLU A C 1
ATOM 1523 O O . GLU A 1 188 ? 13.672 26.125 12.695 1 96.06 188 GLU A O 1
ATOM 1528 N N . ALA A 1 189 ? 12.234 27.766 12.367 1 95.69 189 ALA A N 1
ATOM 1529 C CA . ALA A 1 189 ? 11.547 27.516 13.633 1 95.69 189 ALA A CA 1
ATOM 1530 C C . ALA A 1 189 ? 10.484 26.438 13.477 1 95.69 189 ALA A C 1
ATOM 1532 O O . ALA A 1 189 ? 9.297 26.688 13.711 1 95.69 189 ALA A O 1
ATOM 1533 N N . VAL A 1 190 ? 10.891 25.312 13.039 1 96.94 190 VAL A N 1
ATOM 1534 C CA . VAL A 1 190 ? 10.086 24.094 13.023 1 96.94 190 VAL A CA 1
ATOM 1535 C C . VAL A 1 190 ? 10.578 23.141 14.102 1 96.94 190 VAL A C 1
ATOM 1537 O O . VAL A 1 190 ? 11.633 22.516 13.961 1 96.94 190 VAL A O 1
ATOM 1540 N N . VAL A 1 191 ? 9.742 23.031 15.109 1 95.06 191 VAL A N 1
ATOM 1541 C CA . VAL A 1 191 ? 10.172 22.25 16.266 1 95.06 191 VAL A CA 1
ATOM 1542 C C . VAL A 1 191 ? 9.344 20.984 16.375 1 95.06 191 VAL A C 1
ATOM 1544 O O . VAL A 1 191 ? 8.109 21.031 16.391 1 95.06 191 VAL A O 1
ATOM 1547 N N . ASP A 1 192 ? 10 19.875 16.453 1 91.56 192 ASP A N 1
ATOM 1548 C CA . ASP A 1 192 ? 9.312 18.609 16.688 1 91.56 192 ASP A CA 1
ATOM 1549 C C . ASP A 1 192 ? 8.984 18.406 18.156 1 91.56 192 ASP A C 1
ATOM 1551 O O . ASP A 1 192 ? 9.891 18.359 19 1 91.56 192 ASP A O 1
ATOM 1555 N N . ASN A 1 193 ? 7.793 18.266 18.438 1 90.06 193 ASN A N 1
ATOM 1556 C CA . ASN A 1 193 ? 7.371 18 19.812 1 90.06 193 ASN A CA 1
ATOM 1557 C C . ASN A 1 193 ? 7.266 16.5 20.094 1 90.06 193 ASN A C 1
ATOM 1559 O O . ASN A 1 193 ? 7.48 16.062 21.219 1 90.06 193 ASN A O 1
ATOM 1563 N N . CYS A 1 194 ? 6.859 15.703 19.156 1 86.81 194 CYS A N 1
ATOM 1564 C CA . CYS A 1 194 ? 6.852 14.242 19.234 1 86.81 194 CYS A CA 1
ATOM 1565 C C . CYS A 1 194 ? 6.953 13.633 17.844 1 86.81 194 CYS A C 1
ATOM 1567 O O . CYS A 1 194 ? 6.707 14.305 16.844 1 86.81 194 CYS A O 1
ATOM 1569 N N . CYS A 1 195 ? 7.457 12.43 17.828 1 84.5 195 CYS A N 1
ATOM 1570 C CA . CYS A 1 195 ? 7.598 11.672 16.594 1 84.5 195 CYS A CA 1
ATOM 1571 C C . CYS A 1 195 ? 7.098 10.242 16.766 1 84.5 195 CYS A C 1
ATOM 1573 O O . CYS A 1 195 ? 7.578 9.508 17.641 1 84.5 195 CYS A O 1
ATOM 1575 N N . ALA A 1 196 ? 6.234 9.859 15.898 1 84.56 196 ALA A N 1
ATOM 1576 C CA . ALA A 1 196 ? 5.602 8.547 15.992 1 84.56 196 ALA A CA 1
ATOM 1577 C C . ALA A 1 196 ? 6.617 7.434 15.773 1 84.56 196 ALA A C 1
ATOM 1579 O O . ALA A 1 196 ? 6.465 6.332 16.312 1 84.56 196 ALA A O 1
ATOM 1580 N N . ALA A 1 197 ? 7.574 7.711 15.078 1 79.88 197 ALA A N 1
ATOM 1581 C CA . ALA A 1 197 ? 8.578 6.691 14.773 1 79.88 197 ALA A CA 1
ATOM 1582 C C . ALA A 1 197 ? 9.508 6.473 15.961 1 79.88 197 ALA A C 1
ATOM 1584 O O . ALA A 1 197 ? 10.125 5.41 16.094 1 79.88 197 ALA A O 1
ATOM 1585 N N . LYS A 1 198 ? 9.625 7.426 16.719 1 79.44 198 LYS A N 1
ATOM 1586 C CA . LYS A 1 198 ? 10.617 7.371 17.797 1 79.44 198 LYS A CA 1
ATOM 1587 C C . LYS A 1 198 ? 9.938 7.277 19.156 1 79.44 198 LYS A C 1
ATOM 1589 O O . LYS A 1 198 ? 10.508 6.746 20.109 1 79.44 198 LYS A O 1
ATOM 1594 N N . ASP A 1 199 ? 8.891 7.875 19.109 1 75.38 199 ASP A N 1
ATOM 1595 C CA . ASP A 1 199 ? 8.227 8 20.406 1 75.38 199 ASP A CA 1
ATOM 1596 C C . ASP A 1 199 ? 7.043 7.039 20.516 1 75.38 199 ASP A C 1
ATOM 1598 O O . ASP A 1 199 ? 6.723 6.332 19.562 1 75.38 199 ASP A O 1
ATOM 1602 N N . GLU A 1 200 ? 6.707 6.871 21.703 1 69.56 200 GLU A N 1
ATOM 1603 C CA . GLU A 1 200 ? 5.551 6.016 21.953 1 69.56 200 GLU A CA 1
ATOM 1604 C C . GLU A 1 200 ? 4.25 6.711 21.562 1 69.56 200 GLU A C 1
ATOM 1606 O O . GLU A 1 200 ? 3.178 6.109 21.625 1 69.56 200 GLU A O 1
ATOM 1611 N N . ALA A 1 201 ? 4.559 7.859 20.984 1 72.38 201 ALA A N 1
ATOM 1612 C CA . ALA A 1 201 ? 3.336 8.555 20.578 1 72.38 201 ALA A CA 1
ATOM 1613 C C . ALA A 1 201 ? 2.779 7.98 19.281 1 72.38 201 ALA A C 1
ATOM 1615 O O . ALA A 1 201 ? 3.523 7.426 18.469 1 72.38 201 ALA A O 1
ATOM 1616 N N . GLY A 1 202 ? 1.491 7.934 19.047 1 81.56 202 GLY A N 1
ATOM 1617 C CA . GLY A 1 202 ? 0.805 7.465 17.844 1 81.56 202 GLY A CA 1
ATOM 1618 C C . GLY A 1 202 ? 0.648 8.539 16.797 1 81.56 202 GLY A C 1
ATOM 1619 O O . GLY A 1 202 ? -0.113 8.375 15.836 1 81.56 202 GLY A O 1
ATOM 1620 N N . TYR A 1 203 ? 1.382 9.719 17.016 1 90.81 203 TYR A N 1
ATOM 1621 C CA . TYR A 1 203 ? 1.274 10.82 16.078 1 90.81 203 TYR A CA 1
ATOM 1622 C C . TYR A 1 203 ? 2.537 11.672 16.094 1 90.81 203 TYR A C 1
ATOM 1624 O O . TYR A 1 203 ? 3.375 11.539 16.984 1 90.81 203 TYR A O 1
ATOM 1632 N N . CYS A 1 204 ? 2.732 12.492 15.07 1 94.75 204 CYS A N 1
ATOM 1633 C CA . CYS A 1 204 ? 3.785 13.492 15.008 1 94.75 204 CYS A CA 1
ATOM 1634 C C . CYS A 1 204 ? 3.219 14.891 15.234 1 94.75 204 CYS A C 1
ATOM 1636 O O . CYS A 1 204 ? 2.131 15.211 14.75 1 94.75 204 CYS A O 1
ATOM 1638 N N . SER A 1 205 ? 3.961 15.688 16.016 1 95.69 205 SER A N 1
ATOM 1639 C CA . SER A 1 205 ? 3.518 17.047 16.328 1 95.69 205 SER A CA 1
ATOM 1640 C C . SER A 1 205 ? 4.656 18.047 16.172 1 95.69 205 SER A C 1
ATOM 1642 O O . SER A 1 205 ? 5.793 17.766 16.562 1 95.69 205 SER A O 1
ATOM 1644 N N . TYR A 1 206 ? 4.258 19.188 15.555 1 97.25 206 TYR A N 1
ATOM 1645 C CA . TYR A 1 206 ? 5.223 20.266 15.328 1 97.25 206 TYR A CA 1
ATOM 1646 C C . TYR A 1 206 ? 4.703 21.594 15.875 1 97.25 206 TYR A C 1
ATOM 1648 O O . TYR A 1 206 ? 3.494 21.812 15.922 1 97.25 206 TYR A O 1
ATOM 1656 N N . THR A 1 207 ? 5.676 22.359 16.312 1 98.25 207 THR A N 1
ATOM 1657 C CA . THR A 1 207 ? 5.441 23.781 16.484 1 98.25 207 THR A CA 1
ATOM 1658 C C . THR A 1 207 ? 6.105 24.578 15.367 1 98.25 207 THR A C 1
ATOM 1660 O O . THR A 1 207 ? 7.305 24.453 15.125 1 98.25 207 THR A O 1
ATOM 1663 N N . LEU A 1 208 ? 5.293 25.328 14.664 1 98.06 208 LEU A N 1
ATOM 1664 C CA . LEU A 1 208 ? 5.746 26.141 13.547 1 98.06 208 LEU A CA 1
ATOM 1665 C C . LEU A 1 208 ? 5.703 27.625 13.914 1 98.06 208 LEU A C 1
ATOM 1667 O O . LEU A 1 208 ? 4.664 28.141 14.344 1 98.06 208 LEU A O 1
ATOM 1671 N N . LYS A 1 209 ? 6.805 28.328 13.711 1 97.38 209 LYS A N 1
ATOM 1672 C CA . LYS A 1 209 ? 6.832 29.75 14.062 1 97.38 209 LYS A CA 1
ATOM 1673 C C . LYS A 1 209 ? 7.266 30.594 12.875 1 97.38 209 LYS A C 1
ATOM 1675 O O . LYS A 1 209 ? 8.164 30.219 12.117 1 97.38 209 LYS A O 1
ATOM 1680 N N . LYS A 1 210 ? 6.648 31.734 12.781 1 95.25 210 LYS A N 1
ATOM 1681 C CA . LYS A 1 210 ? 7.008 32.719 11.766 1 95.25 210 LYS A CA 1
ATOM 1682 C C . LYS A 1 210 ? 8.461 33.188 11.93 1 95.25 210 LYS A C 1
ATOM 1684 O O . LYS A 1 210 ? 8.938 33.344 13.055 1 95.25 210 LYS A O 1
ATOM 1689 N N . PRO A 1 211 ? 9.156 33.281 10.773 1 91.12 211 PRO A N 1
ATOM 1690 C CA . PRO A 1 211 ? 10.547 33.75 10.883 1 91.12 211 PRO A CA 1
ATOM 1691 C C . PRO A 1 211 ? 10.656 35.156 11.492 1 91.12 211 PRO A C 1
ATOM 1693 O O . PRO A 1 211 ? 9.789 36 11.266 1 91.12 211 PRO A O 1
ATOM 1696 N N . SER A 1 212 ? 11.594 35.281 12.531 1 80.31 212 SER A N 1
ATOM 1697 C CA . SER A 1 212 ? 11.836 36.562 13.133 1 80.31 212 SER A CA 1
ATOM 1698 C C . SER A 1 212 ? 12.406 37.562 12.117 1 80.31 212 SER A C 1
ATOM 1700 O O . SER A 1 212 ? 13.195 37.188 11.25 1 80.31 212 SER A O 1
ATOM 1702 N N . VAL A 1 213 ? 11.688 38.656 11.758 1 61.12 213 VAL A N 1
ATOM 1703 C CA . VAL A 1 213 ? 12.242 39.719 10.961 1 61.12 213 VAL A CA 1
ATOM 1704 C C . VAL A 1 213 ? 13.469 40.312 11.656 1 61.12 213 VAL A C 1
ATOM 1706 O O . VAL A 1 213 ? 13.414 40.656 12.836 1 61.12 213 VAL A O 1
ATOM 1709 N N . ASP A 1 214 ? 14.578 39.656 11.625 1 49.94 214 ASP A N 1
ATOM 1710 C CA . ASP A 1 214 ? 15.664 40.5 12.07 1 49.94 214 ASP A CA 1
ATOM 1711 C C . ASP A 1 214 ? 15.469 41.938 11.586 1 49.94 214 ASP A C 1
ATOM 1713 O O . ASP A 1 214 ? 15.32 42.188 10.383 1 49.94 214 ASP A O 1
ATOM 1717 N N . GLY A 1 215 ? 14.766 42.812 12.273 1 34.16 215 GLY A N 1
ATOM 1718 C CA . GLY A 1 215 ? 15.18 44.188 12.125 1 34.16 215 GLY A CA 1
ATOM 1719 C C . GLY A 1 215 ? 16.688 44.375 12.172 1 34.16 215 GLY A C 1
ATOM 1720 O O . GLY A 1 215 ? 17.391 43.531 12.727 1 34.16 215 GLY A O 1
ATOM 1721 N N . MET B 1 1 ? -9.883 15.133 2.246 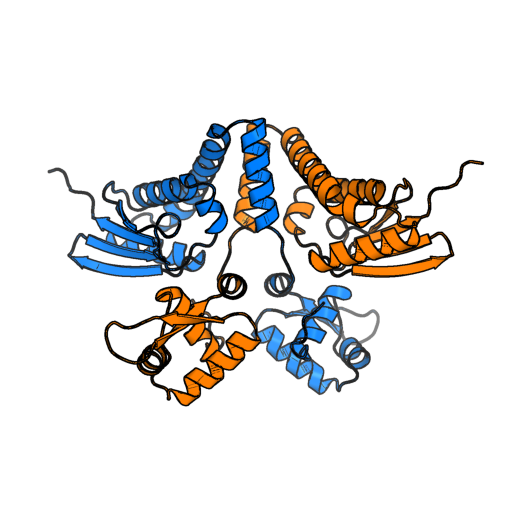1 20.36 1 MET B N 1
ATOM 1722 C CA . MET B 1 1 ? -11.312 14.992 2.486 1 20.36 1 MET B CA 1
ATOM 1723 C C . MET B 1 1 ? -11.703 13.523 2.611 1 20.36 1 MET B C 1
ATOM 1725 O O . MET B 1 1 ? -11.328 12.703 1.767 1 20.36 1 MET B O 1
ATOM 1729 N N . LEU B 1 2 ? -11.734 12.93 3.848 1 32.62 2 LEU B N 1
ATOM 1730 C CA . LEU B 1 2 ? -12.672 11.836 4.074 1 32.62 2 LEU B CA 1
ATOM 1731 C C . LEU B 1 2 ? -13.852 11.914 3.109 1 32.62 2 LEU B C 1
ATOM 1733 O O . LEU B 1 2 ? -14.68 12.828 3.209 1 32.62 2 LEU B O 1
ATOM 1737 N N . CYS B 1 3 ? -13.68 11.844 1.873 1 28.03 3 CYS B N 1
ATOM 1738 C CA . CYS B 1 3 ? -14.734 11.961 0.874 1 28.03 3 CYS B CA 1
ATOM 1739 C C . CYS B 1 3 ? -16.078 11.508 1.44 1 28.03 3 CYS B C 1
ATOM 1741 O O . CYS B 1 3 ? -16.125 10.789 2.443 1 28.03 3 CYS B O 1
ATOM 1743 N N . ASN B 1 4 ? -17.281 11.859 0.767 1 35.75 4 ASN B N 1
ATOM 1744 C CA . ASN B 1 4 ? -18.719 11.812 0.915 1 35.75 4 ASN B CA 1
ATOM 1745 C C . ASN B 1 4 ? -19.203 10.406 1.271 1 35.75 4 ASN B C 1
ATOM 1747 O O . ASN B 1 4 ? -20.391 10.094 1.134 1 35.75 4 ASN B O 1
ATOM 1751 N N . GLU B 1 5 ? -18.5 9.359 0.939 1 42.31 5 GLU B N 1
ATOM 1752 C CA . GLU B 1 5 ? -19.266 8.227 1.463 1 42.31 5 GLU B CA 1
ATOM 1753 C C . GLU B 1 5 ? -19.5 8.375 2.963 1 42.31 5 GLU B C 1
ATOM 1755 O O . GLU B 1 5 ? -18.656 8.898 3.688 1 42.31 5 GLU B O 1
ATOM 1760 N N . THR B 1 6 ? -20.812 8.531 3.326 1 50.12 6 THR B N 1
ATOM 1761 C CA . THR B 1 6 ? -21.281 8.609 4.699 1 50.12 6 THR B CA 1
ATOM 1762 C C . THR B 1 6 ? -20.359 7.848 5.641 1 50.12 6 THR B C 1
ATOM 1764 O O . THR B 1 6 ? -20.188 6.633 5.504 1 50.12 6 THR B O 1
ATOM 1767 N N . THR B 1 7 ? -19.344 8.578 6.059 1 64.69 7 THR B N 1
ATOM 1768 C CA . THR B 1 7 ? -18.5 7.965 7.078 1 64.69 7 THR B CA 1
ATOM 1769 C C . THR B 1 7 ? -19.344 7.203 8.094 1 64.69 7 THR B C 1
ATOM 1771 O O . THR B 1 7 ? -20.188 7.785 8.766 1 64.69 7 THR B O 1
ATOM 1774 N N . SER B 1 8 ? -19.328 5.941 7.926 1 84.62 8 SER B N 1
ATOM 1775 C CA . SER B 1 8 ? -20.031 5.07 8.852 1 84.62 8 SER B CA 1
ATOM 1776 C C . SER B 1 8 ? -19.5 5.223 10.273 1 84.62 8 SER B C 1
ATOM 1778 O O . SER B 1 8 ? -18.422 5.781 10.484 1 84.62 8 SER B O 1
ATOM 1780 N N . THR B 1 9 ? -20.297 5.008 11.156 1 90.06 9 THR B N 1
ATOM 1781 C CA . THR B 1 9 ? -19.891 5.02 12.562 1 90.06 9 THR B CA 1
ATOM 1782 C C . THR B 1 9 ? -18.641 4.176 12.758 1 90.06 9 THR B C 1
ATOM 1784 O O . THR B 1 9 ? -17.766 4.531 13.547 1 90.06 9 THR B O 1
ATOM 1787 N N . ARG B 1 10 ? -18.531 3.135 11.992 1 90.88 10 ARG B N 1
ATOM 1788 C CA . ARG B 1 10 ? -17.359 2.271 12.047 1 90.88 10 ARG B CA 1
ATOM 1789 C C . ARG B 1 10 ? -16.094 3.033 11.656 1 90.88 10 ARG B C 1
ATOM 1791 O O . ARG B 1 10 ? -15.07 2.918 12.312 1 90.88 10 ARG B O 1
ATOM 1798 N N . ASP B 1 11 ? -16.266 3.816 10.648 1 90.88 11 ASP B N 1
ATOM 1799 C CA . ASP B 1 11 ? -15.133 4.602 10.18 1 90.88 11 ASP B CA 1
ATOM 1800 C C . ASP B 1 11 ? -14.734 5.652 11.211 1 90.88 11 ASP B C 1
ATOM 1802 O O . ASP B 1 11 ? -13.539 5.902 11.414 1 90.88 11 ASP B O 1
ATOM 1806 N N . LEU B 1 12 ? -15.727 6.172 11.82 1 93.56 12 LEU B N 1
ATOM 1807 C CA . LEU B 1 12 ? -15.461 7.207 12.812 1 93.56 12 LEU B CA 1
ATOM 1808 C C . LEU B 1 12 ? -14.75 6.625 14.031 1 93.56 12 LEU B C 1
ATOM 1810 O O . LEU B 1 12 ? -13.883 7.273 14.617 1 93.56 12 LEU B O 1
ATOM 1814 N N . ILE B 1 13 ? -15.078 5.473 14.359 1 94.94 13 ILE B N 1
ATOM 1815 C CA . ILE B 1 13 ? -14.43 4.801 15.477 1 94.94 13 ILE B CA 1
ATOM 1816 C C . ILE B 1 13 ? -12.961 4.539 15.133 1 94.94 13 ILE B C 1
ATOM 1818 O O . ILE B 1 13 ? -12.07 4.805 15.945 1 94.94 13 ILE B O 1
ATOM 1822 N N . LEU B 1 14 ? -12.711 4.094 13.93 1 94.69 14 LEU B N 1
ATOM 1823 C CA . LEU B 1 14 ? -11.344 3.84 13.492 1 94.69 14 LEU B CA 1
ATOM 1824 C C . LEU B 1 14 ? -10.523 5.129 13.484 1 94.69 14 LEU B C 1
ATOM 1826 O O . LEU B 1 14 ? -9.375 5.145 13.93 1 94.69 14 LEU B O 1
ATOM 1830 N N . LEU B 1 15 ? -11.188 6.109 13 1 93.38 15 LEU B N 1
ATOM 1831 C CA . LEU B 1 15 ? -10.523 7.406 12.969 1 93.38 15 LEU B CA 1
ATOM 1832 C C . LEU B 1 15 ? -10.172 7.879 14.375 1 93.38 15 LEU B C 1
ATOM 1834 O O . LEU B 1 15 ? -9.086 8.406 14.602 1 93.38 15 LEU B O 1
ATOM 1838 N N . GLY B 1 16 ? -11.094 7.684 15.258 1 93.62 16 GLY B N 1
ATOM 1839 C CA . GLY B 1 16 ? -10.844 8.047 16.641 1 93.62 16 GLY B CA 1
ATOM 1840 C C . GLY B 1 16 ? -9.688 7.281 17.266 1 93.62 16 GLY B C 1
ATOM 1841 O O . GLY B 1 16 ? -8.852 7.859 17.953 1 93.62 16 GLY B O 1
ATOM 1842 N N . LEU B 1 17 ? -9.648 6.051 16.984 1 94.62 17 LEU B N 1
ATOM 1843 C CA . LEU B 1 17 ? -8.562 5.223 17.5 1 94.62 17 LEU B CA 1
ATOM 1844 C C . LEU B 1 17 ? -7.227 5.637 16.891 1 94.62 17 LEU B C 1
ATOM 1846 O O . LEU B 1 17 ? -6.195 5.609 17.562 1 94.62 17 LEU B O 1
ATOM 1850 N N . LYS B 1 18 ? -7.281 6.016 15.656 1 93.5 18 LYS B N 1
ATOM 1851 C CA . LYS B 1 18 ? -6.07 6.484 14.992 1 93.5 18 LYS B CA 1
ATOM 1852 C C . LYS B 1 18 ? -5.555 7.77 15.633 1 93.5 18 LYS B C 1
ATOM 1854 O O . LYS B 1 18 ? -4.355 7.91 15.883 1 93.5 18 LYS B O 1
ATOM 1859 N N . ARG B 1 19 ? -6.457 8.602 15.977 1 90.75 19 ARG B N 1
ATOM 1860 C CA . ARG B 1 19 ? -6.113 9.93 16.484 1 90.75 19 ARG B CA 1
ATOM 1861 C C . ARG B 1 19 ? -5.664 9.859 17.938 1 90.75 19 ARG B C 1
ATOM 1863 O O . ARG B 1 19 ? -4.734 10.562 18.344 1 90.75 19 ARG B O 1
ATOM 1870 N N . HIS B 1 20 ? -6.23 8.945 18.656 1 89.44 20 HIS B N 1
ATOM 1871 C CA . HIS B 1 20 ? -6.047 9.008 20.094 1 89.44 20 HIS B CA 1
ATOM 1872 C C . HIS B 1 20 ? -5.258 7.805 20.609 1 89.44 20 HIS B C 1
ATOM 1874 O O . HIS B 1 20 ? -4.812 7.789 21.766 1 89.44 20 HIS B O 1
ATOM 1880 N N . GLY B 1 21 ? -5.023 6.906 19.734 1 88.31 21 GLY B N 1
ATOM 1881 C CA . GLY B 1 21 ? -4.367 5.684 20.172 1 88.31 21 GLY B CA 1
ATOM 1882 C C . GLY B 1 21 ? -5.312 4.691 20.812 1 88.31 21 GLY B C 1
ATOM 1883 O O . GLY B 1 21 ? -6.242 4.203 20.172 1 88.31 21 GLY B O 1
ATOM 1884 N N . GLU B 1 22 ? -5.242 4.578 22.141 1 91.56 22 GLU B N 1
ATOM 1885 C CA . GLU B 1 22 ? -6.164 3.686 22.844 1 91.56 22 GLU B CA 1
ATOM 1886 C C . GLU B 1 22 ? -7.348 4.457 23.422 1 91.56 22 GLU B C 1
ATOM 1888 O O . GLU B 1 22 ? -7.191 5.586 23.891 1 91.56 22 GLU B O 1
ATOM 1893 N N . ARG B 1 23 ? -8.555 3.811 23.312 1 94.88 23 ARG B N 1
ATOM 1894 C CA . ARG B 1 23 ? -9.766 4.461 23.812 1 94.88 23 ARG B CA 1
ATOM 1895 C C . ARG B 1 23 ? -10.695 3.451 24.484 1 94.88 23 ARG B C 1
ATOM 1897 O O . ARG B 1 23 ? -10.719 2.277 24.109 1 94.88 23 ARG B O 1
ATOM 1904 N N . SER B 1 24 ? -11.383 3.963 25.453 1 95.94 24 SER B N 1
ATOM 1905 C CA . SER B 1 24 ? -12.422 3.143 26.078 1 95.94 24 SER B CA 1
ATOM 1906 C C . SER B 1 24 ? -13.758 3.318 25.375 1 95.94 24 SER B C 1
ATOM 1908 O O . SER B 1 24 ? -13.945 4.262 24.609 1 95.94 24 SER B O 1
ATOM 1910 N N . VAL B 1 25 ? -14.664 2.408 25.703 1 96 25 VAL B N 1
ATOM 1911 C CA . VAL B 1 25 ? -16.016 2.494 25.172 1 96 25 VAL B CA 1
ATOM 1912 C C . VAL B 1 25 ? -16.656 3.816 25.594 1 96 25 VAL B C 1
ATOM 1914 O O . VAL B 1 25 ? -17.312 4.48 24.781 1 96 25 VAL B O 1
ATOM 1917 N N . GLY B 1 26 ? -16.438 4.18 26.812 1 95.88 26 GLY B N 1
ATOM 1918 C CA . GLY B 1 26 ? -17 5.422 27.328 1 95.88 26 GLY B CA 1
ATOM 1919 C C . GLY B 1 26 ? -16.5 6.652 26.594 1 95.88 26 GLY B C 1
ATOM 1920 O O . GLY B 1 26 ? -17.266 7.547 26.266 1 95.88 26 GLY B O 1
ATOM 1921 N N . GLU B 1 27 ? -15.266 6.695 26.328 1 95.81 27 GLU B N 1
ATOM 1922 C CA . GLU B 1 27 ? -14.648 7.805 25.609 1 95.81 27 GLU B CA 1
ATOM 1923 C C . GLU B 1 27 ? -15.188 7.91 24.188 1 95.81 27 GLU B C 1
ATOM 1925 O O . GLU B 1 27 ? -15.492 9.008 23.719 1 95.81 27 GLU B O 1
ATOM 1930 N N . MET B 1 28 ? -15.367 6.836 23.562 1 96.44 28 MET B N 1
ATOM 1931 C CA . MET B 1 28 ? -15.859 6.812 22.188 1 96.44 28 MET B CA 1
ATOM 1932 C C . MET B 1 28 ? -17.328 7.203 22.125 1 96.44 28 MET B C 1
ATOM 1934 O O . MET B 1 28 ? -17.734 7.949 21.234 1 96.44 28 MET B O 1
ATOM 1938 N N . ALA B 1 29 ? -18.016 6.715 23.078 1 97.19 29 ALA B N 1
ATOM 1939 C CA . ALA B 1 29 ? -19.438 7.047 23.141 1 97.19 29 ALA B CA 1
ATOM 1940 C C . ALA B 1 29 ? -19.656 8.547 23.297 1 97.19 29 ALA B C 1
ATOM 1942 O O . ALA B 1 29 ? -20.5 9.141 22.625 1 97.19 29 ALA B O 1
ATOM 1943 N N . LYS B 1 30 ? -18.906 9.133 24.156 1 96.88 30 LYS B N 1
ATOM 1944 C CA . LYS B 1 30 ? -18.984 10.562 24.422 1 96.88 30 LYS B CA 1
ATOM 1945 C C . LYS B 1 30 ? -18.609 11.367 23.172 1 96.88 30 LYS B C 1
ATOM 1947 O O . LYS B 1 30 ? -19.312 12.312 22.812 1 96.88 30 LYS B O 1
ATOM 1952 N N . GLU B 1 31 ? -17.625 10.969 22.5 1 94.44 31 GLU B N 1
ATOM 1953 C CA . GLU B 1 31 ? -17.125 11.68 21.328 1 94.44 31 GLU B CA 1
ATOM 1954 C C . GLU B 1 31 ? -18.125 11.578 20.172 1 94.44 31 GLU B C 1
ATOM 1956 O O . GLU B 1 31 ? -18.359 12.562 19.453 1 94.44 31 GLU B O 1
ATOM 1961 N N . LEU B 1 32 ? -18.766 10.414 20 1 95.12 32 LEU B N 1
ATOM 1962 C CA . LEU B 1 32 ? -19.609 10.156 18.844 1 95.12 32 LEU B CA 1
ATOM 1963 C C . LEU B 1 32 ? -21.078 10.469 19.172 1 95.12 32 LEU B C 1
ATOM 1965 O O . LEU B 1 32 ? -21.938 10.453 18.281 1 95.12 32 LEU B O 1
ATOM 1969 N N . GLU B 1 33 ? -21.25 10.75 20.375 1 95.94 33 GLU B N 1
ATOM 1970 C CA . GLU B 1 33 ? -22.594 11.062 20.844 1 95.94 33 GLU B CA 1
ATOM 1971 C C . GLU B 1 33 ? -23.562 9.938 20.5 1 95.94 33 GLU B C 1
ATOM 1973 O O . GLU B 1 33 ? -24.625 10.188 19.922 1 95.94 33 GLU B O 1
ATOM 1978 N N . ILE B 1 34 ? -23.219 8.727 20.844 1 96.44 34 ILE B N 1
ATOM 1979 C CA . ILE B 1 34 ? -24.047 7.535 20.734 1 96.44 34 ILE B CA 1
ATOM 1980 C C . ILE B 1 34 ? -23.953 6.711 22.016 1 96.44 34 ILE B C 1
ATOM 1982 O O . ILE B 1 34 ? -23.188 7.051 22.922 1 96.44 34 ILE B O 1
ATOM 1986 N N . THR B 1 35 ? -24.766 5.652 22.094 1 96.69 35 THR B N 1
ATOM 1987 C CA . THR B 1 35 ? -24.797 4.836 23.297 1 96.69 35 THR B CA 1
ATOM 1988 C C . THR B 1 35 ? -23.562 3.938 23.375 1 96.69 35 THR B C 1
ATOM 1990 O O . THR B 1 35 ? -22.969 3.584 22.344 1 96.69 35 THR B O 1
ATOM 1993 N N . GLU B 1 36 ? -23.25 3.643 24.578 1 96.62 36 GLU B N 1
ATOM 1994 C CA . GLU B 1 36 ? -22.156 2.703 24.766 1 96.62 36 GLU B CA 1
ATOM 1995 C C . GLU B 1 36 ? -22.453 1.361 24.109 1 96.62 36 GLU B C 1
ATOM 1997 O O . GLU B 1 36 ? -21.547 0.711 23.578 1 96.62 36 GLU B O 1
ATOM 2002 N N . MET B 1 37 ? -23.688 1.026 24.188 1 96.81 37 MET B N 1
ATOM 2003 C CA . MET B 1 37 ? -24.078 -0.237 23.578 1 96.81 37 MET B CA 1
ATOM 2004 C C . MET B 1 37 ? -23.812 -0.211 22.062 1 96.81 37 MET B C 1
ATOM 2006 O O . MET B 1 37 ? -23.328 -1.187 21.5 1 96.81 37 MET B O 1
ATOM 2010 N N . ALA B 1 38 ? -24.109 0.861 21.484 1 96.19 38 ALA B N 1
ATOM 2011 C CA . ALA B 1 38 ? -23.859 1.004 20.047 1 96.19 38 ALA B CA 1
ATOM 2012 C C . ALA B 1 38 ? -22.375 0.917 19.734 1 96.19 38 ALA B C 1
ATOM 2014 O O . ALA B 1 38 ? -21.969 0.251 18.781 1 96.19 38 ALA B O 1
ATOM 2015 N N . VAL B 1 39 ? -21.578 1.557 20.547 1 96.75 39 VAL B N 1
ATOM 2016 C CA . VAL B 1 39 ? -20.141 1.513 20.375 1 96.75 39 VAL B CA 1
ATOM 2017 C C . VAL B 1 39 ? -19.641 0.073 20.484 1 96.75 39 VAL B C 1
ATOM 2019 O O . VAL B 1 39 ? -18.844 -0.386 19.672 1 96.75 39 VAL B O 1
ATOM 2022 N N . ARG B 1 40 ? -20.125 -0.632 21.438 1 95.81 40 ARG B N 1
ATOM 2023 C CA . ARG B 1 40 ? -19.703 -2.008 21.672 1 95.81 40 ARG B CA 1
ATOM 2024 C C . ARG B 1 40 ? -20.016 -2.893 20.484 1 95.81 40 ARG B C 1
ATOM 2026 O O . ARG B 1 40 ? -19.219 -3.771 20.125 1 95.81 40 ARG B O 1
ATOM 2033 N N . ARG B 1 41 ? -21.109 -2.674 19.906 1 96.5 41 ARG B N 1
ATOM 2034 C CA . ARG B 1 41 ? -21.484 -3.445 18.719 1 96.5 41 ARG B CA 1
ATOM 2035 C C . ARG B 1 41 ? -20.516 -3.203 17.578 1 96.5 41 ARG B C 1
ATOM 2037 O O . ARG B 1 41 ? -20.094 -4.148 16.906 1 96.5 41 ARG B O 1
ATOM 2044 N N . HIS B 1 42 ? -20.203 -2.01 17.391 1 96.06 42 HIS B N 1
ATOM 2045 C CA . HIS B 1 42 ? -19.266 -1.671 16.328 1 96.06 42 HIS B CA 1
ATOM 2046 C C . HIS B 1 42 ? -17.875 -2.227 16.625 1 96.06 42 HIS B C 1
ATOM 2048 O O . HIS B 1 42 ? -17.203 -2.746 15.727 1 96.06 42 HIS B O 1
ATOM 2054 N N . ILE B 1 43 ? -17.531 -2.123 17.812 1 96.62 43 ILE B N 1
ATOM 2055 C CA . ILE B 1 43 ? -16.219 -2.6 18.219 1 96.62 43 ILE B CA 1
ATOM 2056 C C . ILE B 1 43 ? -16.141 -4.113 18.031 1 96.62 43 ILE B C 1
ATOM 2058 O O . ILE B 1 43 ? -15.125 -4.641 17.578 1 96.62 43 ILE B O 1
ATOM 2062 N N . GLN B 1 44 ? -17.141 -4.758 18.406 1 95.62 44 GLN B N 1
ATOM 2063 C CA . GLN B 1 44 ? -17.188 -6.203 18.234 1 95.62 44 GLN B CA 1
ATOM 2064 C C . GLN B 1 44 ? -17.031 -6.586 16.766 1 95.62 44 GLN B C 1
ATOM 2066 O O . GLN B 1 44 ? -16.297 -7.52 16.422 1 95.62 44 GLN B O 1
ATOM 2071 N N . ALA B 1 45 ? -17.703 -5.875 16.016 1 94.5 45 ALA B N 1
ATOM 2072 C CA . ALA B 1 45 ? -17.609 -6.121 14.57 1 94.5 45 ALA B CA 1
ATOM 2073 C C . ALA B 1 45 ? -16.188 -5.836 14.062 1 94.5 45 ALA B C 1
ATOM 2075 O O . ALA B 1 45 ? -15.648 -6.602 13.266 1 94.5 45 ALA B O 1
ATOM 2076 N N . LEU B 1 46 ? -15.648 -4.797 14.5 1 95.81 46 LEU B N 1
ATOM 2077 C CA . LEU B 1 46 ? -14.305 -4.406 14.086 1 95.81 46 LEU B CA 1
ATOM 2078 C C . LEU B 1 46 ? -13.266 -5.402 14.594 1 95.81 46 LEU B C 1
ATOM 2080 O O . LEU B 1 46 ? -12.266 -5.664 13.922 1 95.81 46 LEU B O 1
ATOM 2084 N N . GLU B 1 47 ? -13.547 -5.906 15.758 1 96.19 47 GLU B N 1
ATOM 2085 C CA . GLU B 1 47 ? -12.68 -6.949 16.297 1 96.19 47 GLU B CA 1
ATOM 2086 C C . GLU B 1 47 ? -12.797 -8.234 15.469 1 96.19 47 GLU B C 1
ATOM 2088 O O . GLU B 1 47 ? -11.789 -8.883 15.188 1 96.19 47 GLU B O 1
ATOM 2093 N N . LYS B 1 48 ? -13.945 -8.562 15.172 1 94 48 LYS B N 1
ATOM 2094 C CA . LYS B 1 48 ? -14.18 -9.742 14.336 1 94 48 LYS B CA 1
ATOM 2095 C C . LYS B 1 48 ? -13.477 -9.609 12.992 1 94 48 LYS B C 1
ATOM 2097 O O . LYS B 1 48 ? -12.922 -10.578 12.477 1 94 48 LYS B O 1
ATOM 2102 N N . ASP B 1 49 ? -13.508 -8.352 12.57 1 90.62 49 ASP B N 1
ATOM 2103 C CA . ASP B 1 49 ? -12.859 -8.078 11.297 1 90.62 49 ASP B CA 1
ATOM 2104 C C . ASP B 1 49 ? -11.344 -7.973 11.453 1 90.62 49 ASP B C 1
ATOM 2106 O O . ASP B 1 49 ? -10.609 -7.895 10.469 1 90.62 49 ASP B O 1
ATOM 2110 N N . GLY B 1 50 ? -10.812 -7.914 12.633 1 94.5 50 GLY B N 1
ATOM 2111 C CA . GLY B 1 50 ? -9.391 -7.918 12.914 1 94.5 50 GLY B CA 1
ATOM 2112 C C . GLY B 1 50 ? -8.773 -6.531 12.922 1 94.5 50 GLY B C 1
ATOM 2113 O O . GLY B 1 50 ? -7.551 -6.387 12.883 1 94.5 50 GLY B O 1
ATOM 2114 N N . PHE B 1 51 ? -9.617 -5.504 12.945 1 95.12 51 PHE B N 1
ATOM 2115 C CA . PHE B 1 51 ? -9.094 -4.148 12.828 1 95.12 51 PHE B CA 1
ATOM 2116 C C . PHE B 1 51 ? -8.805 -3.559 14.203 1 95.12 51 PHE B C 1
ATOM 2118 O O . PHE B 1 51 ? -8.016 -2.615 14.328 1 95.12 51 PHE B O 1
ATOM 2125 N N . VAL B 1 52 ? -9.445 -4.094 15.242 1 97.31 52 VAL B N 1
ATOM 2126 C CA . VAL B 1 52 ? -9.344 -3.549 16.594 1 97.31 52 VAL B CA 1
ATOM 2127 C C . VAL B 1 52 ? -9.016 -4.668 17.578 1 97.31 52 VAL B C 1
ATOM 2129 O O . VAL B 1 52 ? -9.438 -5.812 17.391 1 97.31 52 VAL B O 1
ATOM 2132 N N . GLN B 1 53 ? -8.195 -4.355 18.531 1 97.44 53 GLN B N 1
ATOM 2133 C CA . GLN B 1 53 ? -7.875 -5.285 19.594 1 97.44 53 GLN B CA 1
ATOM 2134 C C . GLN B 1 53 ? -8.109 -4.648 20.969 1 97.44 53 GLN B C 1
ATOM 2136 O O . GLN B 1 53 ? -8.148 -3.424 21.094 1 97.44 53 GLN B O 1
ATOM 2141 N N . THR B 1 54 ? -8.258 -5.547 21.938 1 94.94 54 THR B N 1
ATOM 2142 C CA . THR B 1 54 ? -8.547 -5.109 23.312 1 94.94 54 THR B CA 1
ATOM 2143 C C . THR B 1 54 ? -7.301 -5.207 24.188 1 94.94 54 THR B C 1
ATOM 2145 O O . THR B 1 54 ? -6.484 -6.113 24.016 1 94.94 54 THR B O 1
ATOM 2148 N N . LYS B 1 55 ? -7.148 -4.23 25 1 93.38 55 LYS B N 1
ATOM 2149 C CA . LYS B 1 55 ? -6.098 -4.188 26.016 1 93.38 55 LYS B CA 1
ATOM 2150 C C . LYS B 1 55 ? -6.668 -3.865 27.391 1 93.38 55 LYS B C 1
ATOM 2152 O O . LYS B 1 55 ? -7.465 -2.936 27.531 1 93.38 55 LYS B O 1
ATOM 2157 N N . LEU B 1 56 ? -6.27 -4.684 28.375 1 91 56 LEU B N 1
ATOM 2158 C CA . LEU B 1 56 ? -6.695 -4.418 29.75 1 91 56 LEU B CA 1
ATOM 2159 C C . LEU B 1 56 ? -5.711 -3.49 30.453 1 91 56 LEU B C 1
ATOM 2161 O O . LEU B 1 56 ? -4.5 -3.738 30.453 1 91 56 LEU B O 1
ATOM 2165 N N . VAL B 1 57 ? -6.203 -2.467 30.969 1 88.56 57 VAL B N 1
ATOM 2166 C CA . VAL B 1 57 ? -5.363 -1.514 31.688 1 88.56 57 VAL B CA 1
ATOM 2167 C C . VAL B 1 57 ? -5.75 -1.499 33.156 1 88.56 57 VAL B C 1
ATOM 2169 O O . VAL B 1 57 ? -6.914 -1.27 33.5 1 88.56 57 VAL B O 1
ATOM 2172 N N . ARG B 1 58 ? -4.676 -1.851 34 1 84.81 58 ARG B N 1
ATOM 2173 C CA . ARG B 1 58 ? -4.887 -1.894 35.438 1 84.81 58 ARG B CA 1
ATOM 2174 C C . ARG B 1 58 ? -4.992 -0.488 36.031 1 84.81 58 ARG B C 1
ATOM 2176 O O . ARG B 1 58 ? -4.242 0.409 35.625 1 84.81 58 ARG B O 1
ATOM 2183 N N . GLN B 1 59 ? -5.965 -0.183 36.625 1 77.5 59 GLN B N 1
ATOM 2184 C CA . GLN B 1 59 ? -6.168 1.104 37.281 1 77.5 59 GLN B CA 1
ATOM 2185 C C . GLN B 1 59 ? -5.715 1.054 38.719 1 77.5 59 GLN B C 1
ATOM 2187 O O . GLN B 1 59 ? -5.586 -0.027 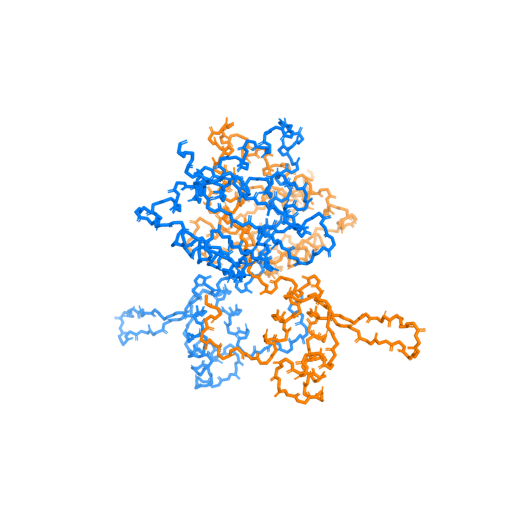39.312 1 77.5 59 GLN B O 1
ATOM 2192 N N . ALA B 1 60 ? -5.23 2.287 39.188 1 78.81 60 ALA B N 1
ATOM 2193 C CA . ALA B 1 60 ? -4.773 2.377 40.562 1 78.81 60 ALA B CA 1
ATOM 2194 C C . ALA B 1 60 ? -5.809 1.802 41.531 1 78.81 60 ALA B C 1
ATOM 2196 O O . ALA B 1 60 ? -5.461 1.067 42.469 1 78.81 60 ALA B O 1
ATOM 2197 N N . MET B 1 61 ? -6.863 2.189 41.5 1 78.81 61 MET B N 1
ATOM 2198 C CA . MET B 1 61 ? -7.965 1.671 42.312 1 78.81 61 MET B CA 1
ATOM 2199 C C . MET B 1 61 ? -9.117 1.218 41.406 1 78.81 61 MET B C 1
ATOM 2201 O O . MET B 1 61 ? -9.406 1.85 40.406 1 78.81 61 MET B O 1
ATOM 2205 N N . GLY B 1 62 ? -9.688 0.113 41.656 1 76.88 62 GLY B N 1
ATOM 2206 C CA . GLY B 1 62 ? -10.867 -0.353 40.938 1 76.88 62 GLY B CA 1
ATOM 2207 C C . GLY B 1 62 ? -10.57 -1.457 39.938 1 76.88 62 GLY B C 1
ATOM 2208 O O . GLY B 1 62 ? -9.438 -1.941 39.875 1 76.88 62 GLY B O 1
ATOM 2209 N N . ARG B 1 63 ? -11.602 -1.881 39.219 1 82.88 63 ARG B N 1
ATOM 2210 C CA . ARG B 1 63 ? -11.531 -2.934 38.219 1 82.88 63 ARG B CA 1
ATOM 2211 C C . ARG B 1 63 ? -10.727 -2.482 37 1 82.88 63 ARG B C 1
ATOM 2213 O O . ARG B 1 63 ? -10.727 -1.298 36.656 1 82.88 63 ARG B O 1
ATOM 2220 N N . PRO B 1 64 ? -9.961 -3.367 36.562 1 86.94 64 PRO B N 1
ATOM 2221 C CA . PRO B 1 64 ? -9.25 -3.039 35.344 1 86.94 64 PRO B CA 1
ATOM 2222 C C . PRO B 1 64 ? -10.172 -2.516 34.25 1 86.94 64 PRO B C 1
ATOM 2224 O O . PRO B 1 64 ? -11.328 -2.932 34.156 1 86.94 64 PRO B O 1
ATOM 2227 N N . THR B 1 65 ? -9.711 -1.484 33.5 1 89.19 65 THR B N 1
ATOM 2228 C CA . THR B 1 65 ? -10.477 -0.928 32.406 1 89.19 65 THR B CA 1
ATOM 2229 C C . THR B 1 65 ? -10.016 -1.525 31.062 1 89.19 65 THR B C 1
ATOM 2231 O O . THR B 1 65 ? -8.828 -1.761 30.859 1 89.19 65 THR B O 1
ATOM 2234 N N . THR B 1 66 ? -11.094 -1.674 30.234 1 93.25 66 THR B N 1
ATOM 2235 C CA . THR B 1 66 ? -10.805 -2.189 28.906 1 93.25 66 THR B CA 1
ATOM 2236 C C . THR B 1 66 ? -10.578 -1.045 27.922 1 93.25 66 THR B C 1
ATOM 2238 O O . THR B 1 66 ? -11.406 -0.139 27.812 1 93.25 66 THR B O 1
ATOM 2241 N N . LYS B 1 67 ? -9.438 -1.064 27.281 1 96.19 67 LYS B N 1
ATOM 2242 C CA . LYS B 1 67 ? -9.148 -0.121 26.203 1 96.19 67 LYS B CA 1
ATOM 2243 C C . LYS B 1 67 ? -9.016 -0.837 24.859 1 96.19 67 LYS B C 1
ATOM 2245 O O . LYS B 1 67 ? -8.719 -2.033 24.812 1 96.19 67 LYS B O 1
ATOM 2250 N N . TYR B 1 68 ? -9.297 -0.02 23.859 1 97 68 TYR B N 1
ATOM 2251 C CA . TYR B 1 68 ? -9.25 -0.562 22.5 1 97 68 TYR B CA 1
ATOM 2252 C C . TYR B 1 68 ? -8.234 0.189 21.641 1 97 68 TYR B C 1
ATOM 2254 O O . TYR B 1 68 ? -8.094 1.408 21.766 1 97 68 TYR B O 1
ATOM 2262 N N . LEU B 1 69 ? -7.531 -0.592 20.828 1 96.06 69 LEU B N 1
ATOM 2263 C CA . LEU B 1 69 ? -6.543 0.021 19.953 1 96.06 69 LEU B CA 1
ATOM 2264 C C . LEU B 1 69 ? -6.551 -0.646 18.578 1 96.06 69 LEU B C 1
ATOM 2266 O O . LEU B 1 69 ? -7.066 -1.756 18.422 1 96.06 69 LEU B O 1
ATOM 2270 N N . LEU B 1 70 ? -6.004 0.047 17.594 1 94.75 70 LEU B N 1
ATOM 2271 C CA . LEU B 1 70 ? -5.898 -0.506 16.25 1 94.75 70 LEU B CA 1
ATOM 2272 C C . LEU B 1 70 ? -4.902 -1.659 16.219 1 94.75 70 LEU B C 1
ATOM 2274 O O . LEU B 1 70 ? -3.859 -1.604 16.875 1 94.75 70 LEU B O 1
ATOM 2278 N N . THR B 1 71 ? -5.293 -2.746 15.469 1 94.44 71 THR B N 1
ATOM 2279 C CA . THR B 1 71 ? -4.312 -3.77 15.117 1 94.44 71 THR B CA 1
ATOM 2280 C C . THR B 1 71 ? -3.438 -3.307 13.953 1 94.44 71 THR B C 1
ATOM 2282 O O . THR B 1 71 ? -3.645 -2.221 13.406 1 94.44 71 THR B O 1
ATOM 2285 N N . GLU B 1 72 ? -2.441 -4.176 13.609 1 87.38 72 GLU B N 1
ATOM 2286 C CA . GLU B 1 72 ? -1.66 -3.891 12.406 1 87.38 72 GLU B CA 1
ATOM 2287 C C . GLU B 1 72 ? -2.551 -3.826 11.172 1 87.38 72 GLU B C 1
ATOM 2289 O O . GLU B 1 72 ? -2.381 -2.947 10.32 1 87.38 72 GLU B O 1
ATOM 2294 N N . LYS B 1 73 ? -3.449 -4.742 11.094 1 88 73 LYS B N 1
ATOM 2295 C CA . LYS B 1 73 ? -4.41 -4.758 9.992 1 88 73 LYS B CA 1
ATOM 2296 C C . LYS B 1 73 ? -5.262 -3.49 9.992 1 88 73 LYS B C 1
ATOM 2298 O O . LYS B 1 73 ? -5.578 -2.949 8.93 1 88 73 LYS B O 1
ATOM 2303 N N . GLY B 1 74 ? -5.621 -3.045 11.172 1 91.38 74 GLY B N 1
ATOM 2304 C CA . GLY B 1 74 ? -6.375 -1.808 11.297 1 91.38 74 GLY B CA 1
ATOM 2305 C C . GLY B 1 74 ? -5.605 -0.589 10.82 1 91.38 74 GLY B C 1
ATOM 2306 O O . GLY B 1 74 ? -6.176 0.303 10.188 1 91.38 74 GLY B O 1
ATOM 2307 N N . GLU B 1 75 ? -4.312 -0.583 11.086 1 89.12 75 GLU B N 1
ATOM 2308 C CA . GLU B 1 75 ? -3.459 0.521 10.648 1 89.12 75 GLU B CA 1
ATOM 2309 C C . GLU B 1 75 ? -3.412 0.617 9.125 1 89.12 75 GLU B C 1
ATOM 2311 O O . GLU B 1 75 ? -3.285 1.71 8.57 1 89.12 75 GLU B O 1
ATOM 2316 N N . GLU B 1 76 ? -3.594 -0.483 8.461 1 84.31 76 GLU B N 1
ATOM 2317 C CA . GLU B 1 76 ? -3.502 -0.536 7.004 1 84.31 76 GLU B CA 1
ATOM 2318 C C . GLU B 1 76 ? -4.766 0.012 6.352 1 84.31 76 GLU B C 1
ATOM 2320 O O . GLU B 1 76 ? -4.836 0.135 5.125 1 84.31 76 GLU B O 1
ATOM 2325 N N . ARG B 1 77 ? -5.734 0.363 7.18 1 86.12 77 ARG B N 1
ATOM 2326 C CA . ARG B 1 77 ? -6.953 0.975 6.66 1 86.12 77 ARG B CA 1
ATOM 2327 C C . ARG B 1 77 ? -6.742 2.455 6.363 1 86.12 77 ARG B C 1
ATOM 2329 O O . ARG B 1 77 ? -7.57 3.088 5.703 1 86.12 77 ARG B O 1
ATOM 2336 N N . PHE B 1 78 ? -5.668 2.932 6.727 1 90.94 78 PHE B N 1
ATOM 2337 C CA . PHE B 1 78 ? -5.336 4.332 6.496 1 90.94 78 PHE B CA 1
ATOM 2338 C C . PHE B 1 78 ? -4.387 4.477 5.312 1 90.94 78 PHE B C 1
ATOM 2340 O O . PHE B 1 78 ? -3.672 3.535 4.965 1 90.94 78 PHE B O 1
ATOM 2347 N N . PRO B 1 79 ? -4.414 5.641 4.727 1 89.19 79 PRO B N 1
ATOM 2348 C CA . PRO B 1 79 ? -3.65 5.828 3.49 1 89.19 79 PRO B CA 1
ATOM 2349 C C . PRO B 1 79 ? -2.17 5.488 3.654 1 89.19 79 PRO B C 1
ATOM 2351 O O . PRO B 1 79 ? -1.577 5.781 4.695 1 89.19 79 PRO B O 1
ATOM 2354 N N . ARG B 1 80 ? -1.634 4.82 2.609 1 89.81 80 ARG B N 1
ATOM 2355 C CA . ARG B 1 80 ? -0.21 4.523 2.482 1 89.81 80 ARG B CA 1
ATOM 2356 C C . ARG B 1 80 ? 0.35 5.078 1.177 1 89.81 80 ARG B C 1
ATOM 2358 O O . ARG B 1 80 ? -0.398 5.316 0.226 1 89.81 80 ARG B O 1
ATOM 2365 N N . ASN B 1 81 ? 1.593 5.363 1.137 1 91.44 81 ASN B N 1
ATOM 2366 C CA . ASN B 1 81 ? 2.23 5.969 -0.027 1 91.44 81 ASN B CA 1
ATOM 2367 C C . ASN B 1 81 ? 3.471 5.191 -0.456 1 91.44 81 ASN B C 1
ATOM 2369 O O . ASN B 1 81 ? 4.453 5.785 -0.91 1 91.44 81 ASN B O 1
ATOM 2373 N N . TYR B 1 82 ? 3.426 3.908 -0.375 1 93.06 82 TYR B N 1
ATOM 2374 C CA . TYR B 1 82 ? 4.637 3.135 -0.625 1 93.06 82 TYR B CA 1
ATOM 2375 C C . TYR B 1 82 ? 4.91 3.016 -2.119 1 93.06 82 TYR B C 1
ATOM 2377 O O . TYR B 1 82 ? 6.062 2.895 -2.539 1 93.06 82 TYR B O 1
ATOM 2385 N N . LEU B 1 83 ? 3.867 3.096 -2.912 1 93.12 83 LEU B N 1
ATOM 2386 C CA . LEU B 1 83 ? 4.074 2.99 -4.352 1 93.12 83 LEU B CA 1
ATOM 2387 C C . LEU B 1 83 ? 4.852 4.191 -4.879 1 93.12 83 LEU B C 1
ATOM 2389 O O . LEU B 1 83 ? 5.914 4.027 -5.484 1 93.12 83 LEU B O 1
ATOM 2393 N N . PRO B 1 84 ? 4.344 5.383 -4.613 1 94.12 84 PRO B N 1
ATOM 2394 C CA . PRO B 1 84 ? 5.133 6.531 -5.066 1 94.12 84 PRO B CA 1
ATOM 2395 C C . PRO B 1 84 ? 6.539 6.551 -4.477 1 94.12 84 PRO B C 1
ATOM 2397 O O . PRO B 1 84 ? 7.492 6.945 -5.156 1 94.12 84 PRO B O 1
ATOM 2400 N N . LEU B 1 85 ? 6.637 6.141 -3.277 1 96.62 85 LEU B N 1
ATOM 2401 C CA . LEU B 1 85 ? 7.945 6.086 -2.639 1 96.62 85 LEU B CA 1
ATOM 2402 C C . LEU B 1 85 ? 8.867 5.113 -3.365 1 96.62 85 LEU B C 1
ATOM 2404 O O . LEU B 1 85 ? 10.008 5.457 -3.689 1 96.62 85 LEU B O 1
ATOM 2408 N N . THR B 1 86 ? 8.391 3.941 -3.627 1 97.06 86 THR B N 1
ATOM 2409 C CA . THR B 1 86 ? 9.164 2.896 -4.281 1 97.06 86 THR B CA 1
ATOM 2410 C C . THR B 1 86 ? 9.586 3.332 -5.68 1 97.06 86 THR B C 1
ATOM 2412 O O . THR B 1 86 ? 10.766 3.256 -6.031 1 97.06 86 THR B O 1
ATOM 2415 N N . LEU B 1 87 ? 8.656 3.836 -6.422 1 97.25 87 LEU B N 1
ATOM 2416 C CA . LEU B 1 87 ? 8.953 4.246 -7.789 1 97.25 87 LEU B CA 1
ATOM 2417 C C . LEU B 1 87 ? 9.922 5.43 -7.801 1 97.25 87 LEU B C 1
ATOM 2419 O O . LEU B 1 87 ? 10.828 5.484 -8.633 1 97.25 87 LEU B O 1
ATOM 2423 N N . GLY B 1 88 ? 9.711 6.359 -6.871 1 97.06 88 GLY B N 1
ATOM 2424 C CA . GLY B 1 88 ? 10.633 7.477 -6.754 1 97.06 88 GLY B CA 1
ATOM 2425 C C . GLY B 1 88 ? 12.062 7.039 -6.469 1 97.06 88 GLY B C 1
ATOM 2426 O O . GLY B 1 88 ? 13 7.496 -7.125 1 97.06 88 GLY B O 1
ATOM 2427 N N . PHE B 1 89 ? 12.227 6.086 -5.57 1 97.62 89 PHE B N 1
ATOM 2428 C CA . PHE B 1 89 ? 13.547 5.598 -5.203 1 97.62 89 PHE B CA 1
ATOM 2429 C C . PHE B 1 89 ? 14.188 4.848 -6.367 1 97.62 89 PHE B C 1
ATOM 2431 O O . PHE B 1 89 ? 15.383 5 -6.625 1 97.62 89 PHE B O 1
ATOM 2438 N N . LEU B 1 90 ? 13.422 4.035 -7.043 1 98 90 LEU B N 1
ATOM 2439 C CA . LEU B 1 90 ? 13.961 3.275 -8.164 1 98 90 LEU B CA 1
ATOM 2440 C C . LEU B 1 90 ? 14.445 4.203 -9.273 1 98 90 LEU B C 1
ATOM 2442 O O . LEU B 1 90 ? 15.508 3.986 -9.852 1 98 90 LEU B O 1
ATOM 2446 N N . LYS B 1 91 ? 13.695 5.25 -9.508 1 97.94 91 LYS B N 1
ATOM 2447 C CA . LYS B 1 91 ? 14.109 6.23 -10.508 1 97.94 91 LYS B CA 1
ATOM 2448 C C . LYS B 1 91 ? 15.391 6.941 -10.078 1 97.94 91 LYS B C 1
ATOM 2450 O O . LYS B 1 91 ? 16.297 7.137 -10.891 1 97.94 91 LYS B O 1
ATOM 2455 N N . ASP B 1 92 ? 15.445 7.289 -8.836 1 97.69 92 ASP B N 1
ATOM 2456 C CA . ASP B 1 92 ? 16.641 7.938 -8.312 1 97.69 92 ASP B CA 1
ATOM 2457 C C . ASP B 1 92 ? 17.859 7.016 -8.406 1 97.69 92 ASP B C 1
ATOM 2459 O O . ASP B 1 92 ? 18.953 7.449 -8.773 1 97.69 92 ASP B O 1
ATOM 2463 N N . ILE B 1 93 ? 17.688 5.816 -8.102 1 97.69 93 ILE B N 1
ATOM 2464 C CA . ILE B 1 93 ? 18.766 4.836 -8.141 1 97.69 93 ILE B CA 1
ATOM 2465 C C . ILE B 1 93 ? 19.234 4.652 -9.578 1 97.69 93 ILE B C 1
ATOM 2467 O O . ILE B 1 93 ? 20.438 4.594 -9.844 1 97.69 93 ILE B O 1
ATOM 2471 N N . GLU B 1 94 ? 18.25 4.539 -10.438 1 97.81 94 GLU B N 1
ATOM 2472 C CA . GLU B 1 94 ? 18.609 4.434 -11.852 1 97.81 94 GLU B CA 1
ATOM 2473 C C . GLU B 1 94 ? 19.438 5.633 -12.305 1 97.81 94 GLU B C 1
ATOM 2475 O O . GLU B 1 94 ? 20.406 5.473 -13.031 1 97.81 94 GLU B O 1
ATOM 2480 N N . GLU B 1 95 ? 19.094 6.789 -11.844 1 97.06 95 GLU B N 1
ATOM 2481 C CA . GLU B 1 95 ? 19.812 8.008 -12.211 1 97.06 95 GLU B CA 1
ATOM 2482 C C . GLU B 1 95 ? 21.203 8.047 -11.586 1 97.06 95 GLU B C 1
ATOM 2484 O O . GLU B 1 95 ? 22.156 8.461 -12.234 1 97.06 95 GLU B O 1
ATOM 2489 N N . LEU B 1 96 ? 21.328 7.57 -10.414 1 96.06 96 LEU B N 1
ATOM 2490 C CA . LEU B 1 96 ? 22.562 7.691 -9.656 1 96.06 96 LEU B CA 1
ATOM 2491 C C . LEU B 1 96 ? 23.516 6.559 -9.992 1 96.06 96 LEU B C 1
ATOM 2493 O O . LEU B 1 96 ? 24.734 6.758 -10.031 1 96.06 96 LEU B O 1
ATOM 2497 N N . SER B 1 97 ? 22.969 5.375 -10.234 1 95.56 97 SER B N 1
ATOM 2498 C CA . SER B 1 97 ? 23.828 4.199 -10.289 1 95.56 97 SER B CA 1
ATOM 2499 C C . SER B 1 97 ? 23.609 3.4 -11.57 1 95.56 97 SER B C 1
ATOM 2501 O O . SER B 1 97 ? 24.281 2.391 -11.805 1 95.56 97 SER B O 1
ATOM 2503 N N . GLY B 1 98 ? 22.625 3.785 -12.375 1 96.44 98 GLY B N 1
ATOM 2504 C CA . GLY B 1 98 ? 22.375 3.127 -13.641 1 96.44 98 GLY B CA 1
ATOM 2505 C C . GLY B 1 98 ? 21.359 2.006 -13.539 1 96.44 98 GLY B C 1
ATOM 2506 O O . GLY B 1 98 ? 21.031 1.555 -12.438 1 96.44 98 GLY B O 1
ATOM 2507 N N . ILE B 1 99 ? 20.906 1.532 -14.688 1 97.69 99 ILE B N 1
ATOM 2508 C CA . ILE B 1 99 ? 19.859 0.518 -14.797 1 97.69 99 ILE B CA 1
ATOM 2509 C C . ILE B 1 99 ? 20.375 -0.809 -14.242 1 97.69 99 ILE B C 1
ATOM 2511 O O . ILE B 1 99 ? 19.594 -1.622 -13.742 1 97.69 99 ILE B O 1
ATOM 2515 N N . ASP B 1 100 ? 21.672 -0.999 -14.258 1 97.5 100 ASP B N 1
ATOM 2516 C CA . ASP B 1 100 ? 22.25 -2.242 -13.766 1 97.5 100 ASP B CA 1
ATOM 2517 C C . ASP B 1 100 ? 22 -2.418 -12.273 1 97.5 100 ASP B C 1
ATOM 2519 O O . ASP B 1 100 ? 21.812 -3.539 -11.797 1 97.5 100 ASP B O 1
ATOM 2523 N N . MET B 1 101 ? 22 -1.329 -11.586 1 97.19 101 MET B N 1
ATOM 2524 C CA . MET B 1 101 ? 21.734 -1.399 -10.148 1 97.19 101 MET B CA 1
ATOM 2525 C C . MET B 1 101 ? 20.297 -1.846 -9.883 1 97.19 101 MET B C 1
ATOM 2527 O O . MET B 1 101 ? 20.031 -2.568 -8.922 1 97.19 101 MET B O 1
ATOM 2531 N N . ILE B 1 102 ? 19.406 -1.479 -10.734 1 98.25 102 ILE B N 1
ATOM 2532 C CA . ILE B 1 102 ? 18.016 -1.931 -10.633 1 98.25 102 ILE B CA 1
ATOM 2533 C C . ILE B 1 102 ? 17.953 -3.445 -10.82 1 98.25 102 ILE B C 1
ATOM 2535 O O . ILE B 1 102 ? 17.281 -4.141 -10.062 1 98.25 102 ILE B O 1
ATOM 2539 N N . HIS B 1 103 ? 18.688 -3.904 -11.773 1 98.44 103 HIS B N 1
ATOM 2540 C CA . HIS B 1 103 ? 18.734 -5.344 -12.016 1 98.44 103 HIS B CA 1
ATOM 2541 C C . HIS B 1 103 ? 19.281 -6.09 -10.805 1 98.44 103 HIS B C 1
ATOM 2543 O O . HIS B 1 103 ? 18.75 -7.129 -10.414 1 98.44 103 HIS B O 1
ATOM 2549 N N . VAL B 1 104 ? 20.297 -5.473 -10.227 1 98.31 104 VAL B N 1
ATOM 2550 C CA . VAL B 1 104 ? 20.922 -6.086 -9.062 1 98.31 104 VAL B CA 1
ATOM 2551 C C . VAL B 1 104 ? 19.922 -6.164 -7.914 1 98.31 104 VAL B C 1
ATOM 2553 O O . VAL B 1 104 ? 19.844 -7.18 -7.219 1 98.31 104 VAL B O 1
ATOM 2556 N N . LEU B 1 105 ? 19.141 -5.156 -7.73 1 98.44 105 LEU B N 1
ATOM 2557 C CA . LEU B 1 105 ? 18.172 -5.117 -6.645 1 98.44 105 LEU B CA 1
ATOM 2558 C C . LEU B 1 105 ? 17.094 -6.188 -6.836 1 98.44 105 LEU B C 1
ATOM 2560 O O . LEU B 1 105 ? 16.75 -6.891 -5.883 1 98.44 105 LEU B O 1
ATOM 2564 N N . PHE B 1 106 ? 16.609 -6.348 -8.008 1 98.62 106 PHE B N 1
ATOM 2565 C CA . PHE B 1 106 ? 15.578 -7.348 -8.25 1 98.62 106 PHE B CA 1
ATOM 2566 C C . PHE B 1 106 ? 16.156 -8.758 -8.156 1 98.62 106 PHE B C 1
ATOM 2568 O O . PHE B 1 106 ? 15.477 -9.68 -7.715 1 98.62 106 PHE B O 1
ATOM 2575 N N . GLU B 1 107 ? 17.422 -8.922 -8.57 1 98.5 107 GLU B N 1
ATOM 2576 C CA . GLU B 1 107 ? 18.062 -10.227 -8.43 1 98.5 107 GLU B CA 1
ATOM 2577 C C . GLU B 1 107 ? 18.25 -10.594 -6.961 1 98.5 107 GLU B C 1
ATOM 2579 O O . GLU B 1 107 ? 18.047 -11.75 -6.582 1 98.5 107 GLU B O 1
ATOM 2584 N N . LYS B 1 108 ? 18.609 -9.633 -6.188 1 98.31 108 LYS B N 1
ATOM 2585 C CA . LYS B 1 108 ? 18.75 -9.867 -4.75 1 98.31 108 LYS B CA 1
ATOM 2586 C C . LYS B 1 108 ? 17.406 -10.219 -4.121 1 98.31 108 LYS B C 1
ATOM 2588 O O . LYS B 1 108 ? 17.328 -11.102 -3.264 1 98.31 108 LYS B O 1
ATOM 2593 N N . ARG B 1 109 ? 16.406 -9.492 -4.496 1 98 109 ARG B N 1
ATOM 2594 C CA . ARG B 1 109 ? 15.07 -9.836 -4.027 1 98 109 ARG B CA 1
ATOM 2595 C C . ARG B 1 109 ? 14.711 -11.266 -4.395 1 98 109 ARG B C 1
ATOM 2597 O O . ARG B 1 109 ? 14.188 -12.016 -3.564 1 98 109 ARG B O 1
ATOM 2604 N N . LYS B 1 110 ? 14.984 -11.633 -5.652 1 98.38 110 LYS B N 1
ATOM 2605 C CA . LYS B 1 110 ? 14.711 -12.992 -6.109 1 98.38 110 LYS B CA 1
ATOM 2606 C C . LYS B 1 110 ? 15.422 -14.016 -5.234 1 98.38 110 LYS B C 1
ATOM 2608 O O . LYS B 1 110 ? 14.828 -15.016 -4.832 1 98.38 110 LYS B O 1
ATOM 2613 N N . GLU B 1 111 ? 16.641 -13.734 -4.914 1 98 111 GLU B N 1
ATOM 2614 C CA . GLU B 1 111 ? 17.438 -14.656 -4.109 1 98 111 GLU B CA 1
ATOM 2615 C C . GLU B 1 111 ? 16.859 -14.789 -2.699 1 98 111 GLU B C 1
ATOM 2617 O O . GLU B 1 111 ? 16.828 -15.883 -2.141 1 98 111 GLU B O 1
ATOM 2622 N N . ARG B 1 112 ? 16.406 -13.711 -2.156 1 96.5 112 ARG B N 1
ATOM 2623 C CA . ARG B 1 112 ? 15.805 -13.742 -0.829 1 96.5 112 ARG B CA 1
ATOM 2624 C C . ARG B 1 112 ? 14.516 -14.562 -0.836 1 96.5 112 ARG B C 1
ATOM 2626 O O . ARG B 1 112 ? 14.281 -15.359 0.073 1 96.5 112 ARG B O 1
ATOM 2633 N N . LEU B 1 113 ? 13.719 -14.359 -1.83 1 97.31 113 LEU B N 1
ATOM 2634 C CA . LEU B 1 113 ? 12.469 -15.102 -1.942 1 97.31 113 LEU B CA 1
ATOM 2635 C C . LEU B 1 113 ? 12.734 -16.594 -2.148 1 97.31 113 LEU B C 1
ATOM 2637 O O . LEU B 1 113 ? 12.039 -17.438 -1.577 1 97.31 113 LEU B O 1
ATOM 2641 N N . LEU B 1 114 ? 13.75 -16.875 -2.988 1 98.31 114 LEU B N 1
ATOM 2642 C CA . LEU B 1 114 ? 14.117 -18.266 -3.209 1 98.31 114 LEU B CA 1
ATOM 2643 C C . LEU B 1 114 ? 14.5 -18.938 -1.897 1 98.31 114 LEU B C 1
ATOM 2645 O O . LEU B 1 114 ? 14.039 -20.047 -1.607 1 98.31 114 LEU B O 1
ATOM 2649 N N . ALA B 1 115 ? 15.305 -18.234 -1.137 1 96.88 115 ALA B N 1
ATOM 2650 C CA . ALA B 1 115 ? 15.75 -18.781 0.146 1 96.88 115 ALA B CA 1
ATOM 2651 C C . ALA B 1 115 ? 14.57 -18.984 1.093 1 96.88 115 ALA B C 1
ATOM 2653 O O . ALA B 1 115 ? 14.523 -19.969 1.827 1 96.88 115 ALA B O 1
ATOM 2654 N N . GLU B 1 116 ? 13.703 -18.094 1.022 1 95.94 116 GLU B N 1
ATOM 2655 C CA . GLU B 1 116 ? 12.539 -18.141 1.907 1 95.94 116 GLU B CA 1
ATOM 2656 C C . GLU B 1 116 ? 11.594 -19.281 1.524 1 95.94 116 GLU B C 1
ATOM 2658 O O . GLU B 1 116 ? 11.062 -19.969 2.395 1 95.94 116 GLU B O 1
ATOM 2663 N N . TYR B 1 117 ? 11.398 -19.547 0.245 1 97.56 117 TYR B N 1
ATOM 2664 C CA . TYR B 1 117 ? 10.328 -20.422 -0.21 1 97.56 117 TYR B CA 1
ATOM 2665 C C . TYR B 1 117 ? 10.852 -21.828 -0.475 1 97.56 117 TYR B C 1
ATOM 2667 O O . TYR B 1 117 ? 10.094 -22.797 -0.412 1 97.56 117 TYR B O 1
ATOM 2675 N N . ALA B 1 118 ? 12.117 -21.938 -0.799 1 96.31 118 ALA B N 1
ATOM 2676 C CA . ALA B 1 118 ? 12.695 -23.234 -1.173 1 96.31 118 ALA B CA 1
ATOM 2677 C C . ALA B 1 118 ? 12.508 -24.266 -0.058 1 96.31 118 ALA B C 1
ATOM 2679 O O . ALA B 1 118 ? 12.266 -25.438 -0.326 1 96.31 118 ALA B O 1
ATOM 2680 N N . ASN B 1 119 ? 12.57 -23.734 1.149 1 95.56 119 ASN B N 1
ATOM 2681 C CA . ASN B 1 119 ? 12.469 -24.641 2.287 1 95.56 119 ASN B CA 1
ATOM 2682 C C . ASN B 1 119 ? 11.07 -25.25 2.391 1 95.56 119 ASN B C 1
ATOM 2684 O O . ASN B 1 119 ? 10.906 -26.359 2.904 1 95.56 119 ASN B O 1
ATOM 2688 N N . GLN B 1 120 ? 10.133 -24.578 1.904 1 96.31 120 GLN B N 1
ATOM 2689 C CA . GLN B 1 120 ? 8.758 -25.047 1.95 1 96.31 120 GLN B CA 1
ATOM 2690 C C . GLN B 1 120 ? 8.523 -26.156 0.921 1 96.31 120 GLN B C 1
ATOM 2692 O O . GLN B 1 120 ? 7.504 -26.844 0.968 1 96.31 120 GLN B O 1
ATOM 2697 N N . MET B 1 121 ? 9.492 -26.422 0.025 1 96.5 121 MET B N 1
ATOM 2698 C CA . MET B 1 121 ? 9.281 -27.344 -1.078 1 96.5 121 MET B CA 1
ATOM 2699 C C . MET B 1 121 ? 10.227 -28.531 -0.975 1 96.5 121 MET B C 1
ATOM 2701 O O . MET B 1 121 ? 10.32 -29.344 -1.901 1 96.5 121 MET B O 1
ATOM 2705 N N . LYS B 1 122 ? 10.914 -28.625 0.12 1 95.19 122 LYS B N 1
ATOM 2706 C CA . LYS B 1 122 ? 11.828 -29.75 0.294 1 95.19 122 LYS B CA 1
ATOM 2707 C C . LYS B 1 122 ? 11.086 -31.078 0.234 1 95.19 122 LYS B C 1
ATOM 2709 O O . LYS B 1 122 ? 10.078 -31.266 0.914 1 95.19 122 LYS B O 1
ATOM 2714 N N . GLY B 1 123 ? 11.609 -31.938 -0.569 1 95 123 GLY B N 1
ATOM 2715 C CA . GLY B 1 123 ? 11.055 -33.281 -0.657 1 95 123 GLY B CA 1
ATOM 2716 C C . GLY B 1 123 ? 9.805 -33.344 -1.504 1 95 123 GLY B C 1
ATOM 2717 O O . GLY B 1 123 ? 9.211 -34.438 -1.656 1 95 123 GLY B O 1
ATOM 2718 N N . CYS B 1 124 ? 9.414 -32.312 -2.078 1 95.94 124 CYS B N 1
ATOM 2719 C CA . CYS B 1 124 ? 8.188 -32.281 -2.861 1 95.94 124 CYS B CA 1
ATOM 2720 C C . CYS B 1 124 ? 8.414 -32.812 -4.27 1 95.94 124 CYS B C 1
ATOM 2722 O O . CYS B 1 124 ? 9.484 -32.594 -4.852 1 95.94 124 CYS B O 1
ATOM 2724 N N . SER B 1 125 ? 7.387 -33.5 -4.75 1 95.69 125 SER B N 1
ATOM 2725 C CA . SER B 1 125 ? 7.332 -33.781 -6.176 1 95.69 125 SER B CA 1
ATOM 2726 C C . SER B 1 125 ? 7.086 -32.531 -7 1 95.69 125 SER B C 1
ATOM 2728 O O . SER B 1 125 ? 6.797 -31.469 -6.449 1 95.69 125 SER B O 1
ATOM 2730 N N . PHE B 1 126 ? 7.195 -32.688 -8.289 1 96.75 126 PHE B N 1
ATOM 2731 C CA . PHE B 1 126 ? 6.945 -31.531 -9.164 1 96.75 126 PHE B CA 1
ATOM 2732 C C . PHE B 1 126 ? 5.535 -31 -8.969 1 96.75 126 PHE B C 1
ATOM 2734 O O . PHE B 1 126 ? 5.336 -29.781 -8.852 1 96.75 126 PHE B O 1
ATOM 2741 N N . SER B 1 127 ? 4.605 -31.875 -8.938 1 96.5 127 SER B N 1
ATOM 2742 C CA . SER B 1 127 ? 3.211 -31.5 -8.75 1 96.5 127 SER B CA 1
ATOM 2743 C C . SER B 1 127 ? 3.002 -30.797 -7.418 1 96.5 127 SER B C 1
ATOM 2745 O O . SER B 1 127 ? 2.287 -29.781 -7.348 1 96.5 127 SER B O 1
ATOM 2747 N N . GLU B 1 128 ? 3.613 -31.297 -6.434 1 97.06 128 GLU B N 1
ATOM 2748 C CA . GLU B 1 128 ? 3.508 -30.688 -5.117 1 97.06 128 GLU B CA 1
ATOM 2749 C C . GLU B 1 128 ? 4.148 -29.297 -5.102 1 97.06 128 GLU B C 1
ATOM 2751 O O . GLU B 1 128 ? 3.658 -28.391 -4.434 1 97.06 128 GLU B O 1
ATOM 2756 N N . ARG B 1 129 ? 5.258 -29.156 -5.809 1 97.94 129 ARG B N 1
ATOM 2757 C CA . ARG B 1 129 ? 5.918 -27.859 -5.906 1 97.94 129 ARG B CA 1
ATOM 2758 C C . ARG B 1 129 ? 5 -26.828 -6.559 1 97.94 129 ARG B C 1
ATOM 2760 O O . ARG B 1 129 ? 4.965 -25.656 -6.141 1 97.94 129 ARG B O 1
ATOM 2767 N N . VAL B 1 130 ? 4.254 -27.266 -7.566 1 98.25 130 VAL B N 1
ATOM 2768 C CA . VAL B 1 130 ? 3.318 -26.359 -8.234 1 98.25 130 VAL B CA 1
ATOM 2769 C C . VAL B 1 130 ? 2.242 -25.906 -7.254 1 98.25 130 VAL B C 1
ATOM 2771 O O . VAL B 1 130 ? 1.889 -24.734 -7.211 1 98.25 130 VAL B O 1
ATOM 2774 N N . GLU B 1 131 ? 1.797 -26.797 -6.492 1 97.94 131 GLU B N 1
ATOM 2775 C CA . GLU B 1 131 ? 0.771 -26.5 -5.496 1 97.94 131 GLU B CA 1
ATOM 2776 C C . GLU B 1 131 ? 1.294 -25.547 -4.438 1 97.94 131 GLU B C 1
ATOM 2778 O O . GLU B 1 131 ? 0.606 -24.578 -4.066 1 97.94 131 GLU B O 1
ATOM 2783 N N . VAL B 1 132 ? 2.447 -25.781 -3.961 1 98.38 132 VAL B N 1
ATOM 2784 C CA . VAL B 1 132 ? 3.051 -24.938 -2.939 1 98.38 132 VAL B CA 1
ATOM 2785 C C . VAL B 1 132 ? 3.316 -23.547 -3.514 1 98.38 132 VAL B C 1
ATOM 2787 O O . VAL B 1 132 ? 3.07 -22.531 -2.852 1 98.38 132 VAL B O 1
ATOM 2790 N N . LEU B 1 133 ? 3.764 -23.516 -4.73 1 98.56 133 LEU B N 1
ATOM 2791 C CA . LEU B 1 133 ? 3.986 -22.234 -5.391 1 98.56 133 LEU B CA 1
ATOM 2792 C C . LEU B 1 133 ? 2.688 -21.453 -5.492 1 98.56 133 LEU B C 1
ATOM 2794 O O . LEU B 1 133 ? 2.67 -20.234 -5.234 1 98.56 133 LEU B O 1
ATOM 2798 N N . ALA B 1 134 ? 1.641 -22.125 -5.855 1 98.38 134 ALA B N 1
ATOM 2799 C CA . ALA B 1 134 ? 0.335 -21.484 -5.969 1 98.38 134 ALA B CA 1
ATOM 2800 C C . ALA B 1 134 ? -0.111 -20.906 -4.629 1 98.38 134 ALA B C 1
ATOM 2802 O O . ALA B 1 134 ? -0.628 -19.797 -4.57 1 98.38 134 ALA B O 1
ATOM 2803 N N . GLN B 1 135 ? 0.152 -21.641 -3.633 1 97.81 135 GLN B N 1
ATOM 2804 C CA . GLN B 1 135 ? -0.224 -21.188 -2.297 1 97.81 135 GLN B CA 1
ATOM 2805 C C . GLN B 1 135 ? 0.59 -19.969 -1.875 1 97.81 135 GLN B C 1
ATOM 2807 O O . GLN B 1 135 ? 0.038 -19 -1.351 1 97.81 135 GLN B O 1
ATOM 2812 N N . ILE B 1 136 ? 1.854 -20.016 -2.076 1 97.81 136 ILE B N 1
ATOM 2813 C CA . ILE B 1 136 ? 2.742 -18.922 -1.732 1 97.81 136 ILE B CA 1
ATOM 2814 C C . ILE B 1 136 ? 2.305 -17.656 -2.471 1 97.81 136 ILE B C 1
ATOM 2816 O O . ILE B 1 136 ? 2.145 -16.594 -1.861 1 97.81 136 ILE B O 1
ATOM 2820 N N . GLN B 1 137 ? 2.062 -17.812 -3.754 1 97.62 137 GLN B N 1
ATOM 2821 C CA . GLN B 1 137 ? 1.693 -16.672 -4.57 1 97.62 137 GLN B CA 1
ATOM 2822 C C . GLN B 1 137 ? 0.307 -16.156 -4.195 1 97.62 137 GLN B C 1
ATOM 2824 O O . GLN B 1 137 ? 0.06 -14.945 -4.23 1 97.62 137 GLN B O 1
ATOM 2829 N N . ASN B 1 138 ? -0.567 -17 -3.834 1 95.69 138 ASN B N 1
ATOM 2830 C CA . ASN B 1 138 ? -1.872 -16.578 -3.338 1 95.69 138 ASN B CA 1
ATOM 2831 C C . ASN B 1 138 ? -1.748 -15.773 -2.047 1 95.69 138 ASN B C 1
ATOM 2833 O O . ASN B 1 138 ? -2.373 -14.719 -1.903 1 95.69 138 ASN B O 1
ATOM 2837 N N . ASP B 1 139 ? -0.933 -16.266 -1.223 1 94.44 139 ASP B N 1
ATOM 2838 C CA . ASP B 1 139 ? -0.706 -15.586 0.049 1 94.44 139 ASP B CA 1
ATOM 2839 C C . ASP B 1 139 ? -0.077 -14.211 -0.17 1 94.44 139 ASP B C 1
ATOM 2841 O O . ASP B 1 139 ? -0.307 -13.289 0.612 1 94.44 139 ASP B O 1
ATOM 2845 N N . ASN B 1 140 ? 0.611 -14.125 -1.214 1 95.38 140 ASN B N 1
ATOM 2846 C CA . ASN B 1 140 ? 1.296 -12.875 -1.519 1 95.38 140 ASN B CA 1
ATOM 2847 C C . ASN B 1 140 ? 0.407 -11.93 -2.324 1 95.38 140 ASN B C 1
ATOM 2849 O O . ASN B 1 140 ? 0.835 -10.836 -2.699 1 95.38 140 ASN B O 1
ATOM 2853 N N . GLY B 1 141 ? -0.762 -12.391 -2.648 1 94.88 141 GLY B N 1
ATOM 2854 C CA . GLY B 1 141 ? -1.735 -11.484 -3.229 1 94.88 141 GLY B CA 1
ATOM 2855 C C . GLY B 1 141 ? -1.83 -11.594 -4.738 1 94.88 141 GLY B C 1
ATOM 2856 O O . GLY B 1 141 ? -2.439 -10.742 -5.391 1 94.88 141 GLY B O 1
ATOM 2857 N N . TYR B 1 142 ? -1.343 -12.648 -5.363 1 96.44 142 TYR B N 1
ATOM 2858 C CA . TYR B 1 142 ? -1.295 -12.758 -6.816 1 96.44 142 TYR B CA 1
ATOM 2859 C C . TYR B 1 142 ? -2.586 -13.352 -7.363 1 96.44 142 TYR B C 1
ATOM 2861 O O . TYR B 1 142 ? -2.812 -13.352 -8.578 1 96.44 142 TYR B O 1
ATOM 2869 N N . MET B 1 143 ? -3.453 -13.852 -6.512 1 94.81 143 MET B N 1
ATOM 2870 C CA . MET B 1 143 ? -4.719 -14.438 -6.934 1 94.81 143 MET B CA 1
ATOM 2871 C C . MET B 1 143 ? -4.492 -15.508 -8 1 94.81 143 MET B C 1
ATOM 2873 O O . MET B 1 143 ? -4.859 -15.32 -9.164 1 94.81 143 MET B O 1
ATOM 2877 N N . VAL B 1 144 ? -4.082 -16.641 -7.543 1 97 144 VAL B N 1
ATOM 2878 C CA . VAL B 1 144 ? -3.561 -17.656 -8.438 1 97 144 VAL B CA 1
ATOM 2879 C C . VAL B 1 144 ? -4.648 -18.688 -8.734 1 97 144 VAL B C 1
ATOM 2881 O O . VAL B 1 144 ? -5.406 -19.078 -7.84 1 97 144 VAL B O 1
ATOM 2884 N N . GLU B 1 145 ? -4.773 -19.047 -9.977 1 95.88 145 GLU B N 1
ATOM 2885 C CA . GLU B 1 145 ? -5.43 -20.281 -10.398 1 95.88 145 GLU B CA 1
ATOM 2886 C C . GLU B 1 145 ? -4.461 -21.188 -11.148 1 95.88 145 GLU B C 1
ATOM 2888 O O . GLU B 1 145 ? -3.641 -20.719 -11.938 1 95.88 145 GLU B O 1
ATOM 2893 N N . TRP B 1 146 ? -4.52 -22.5 -10.82 1 97.44 146 TRP B N 1
ATOM 2894 C CA . TRP B 1 146 ? -3.674 -23.438 -11.547 1 97.44 146 TRP B CA 1
ATOM 2895 C C . TRP B 1 146 ? -4.414 -24.75 -11.812 1 97.44 146 TRP B C 1
ATOM 2897 O O . TRP B 1 146 ? -5.371 -25.078 -11.109 1 97.44 146 TRP B O 1
ATOM 2907 N N . LYS B 1 147 ? -4.07 -25.375 -12.922 1 97.56 147 LYS B N 1
ATOM 2908 C CA . LYS B 1 147 ? -4.684 -26.656 -13.258 1 97.56 147 LYS B CA 1
ATOM 2909 C C . LYS B 1 147 ? -3.701 -27.562 -13.992 1 97.56 147 LYS B C 1
ATOM 2911 O O . LYS B 1 147 ? -2.803 -27.078 -14.688 1 97.56 147 LYS B O 1
ATOM 2916 N N . LYS B 1 148 ? -3.961 -28.75 -13.797 1 97.38 148 LYS B N 1
ATOM 2917 C CA . LYS B 1 148 ? -3.201 -29.75 -14.523 1 97.38 148 LYS B CA 1
ATOM 2918 C C . LYS B 1 148 ? -3.75 -29.953 -15.938 1 97.38 148 LYS B C 1
ATOM 2920 O O . LYS B 1 148 ? -4.949 -30.172 -16.109 1 97.38 148 LYS B O 1
ATOM 2925 N N . ILE B 1 149 ? -2.904 -29.781 -16.969 1 97 149 ILE B N 1
ATOM 2926 C CA . ILE B 1 149 ? -3.285 -29.984 -18.359 1 97 149 ILE B CA 1
ATOM 2927 C C . ILE B 1 149 ? -3.055 -31.453 -18.75 1 97 149 ILE B C 1
ATOM 2929 O O . ILE B 1 149 ? -3.898 -32.062 -19.406 1 97 149 ILE B O 1
ATOM 2933 N N . ASP B 1 150 ? -1.862 -31.938 -18.438 1 95.19 150 ASP B N 1
ATOM 2934 C CA . ASP B 1 150 ? -1.503 -33.344 -18.531 1 95.19 150 ASP B CA 1
ATOM 2935 C C . ASP B 1 150 ? -0.508 -33.75 -17.438 1 95.19 150 ASP B C 1
ATOM 2937 O O . ASP B 1 150 ? -0.264 -32.969 -16.516 1 95.19 150 ASP B O 1
ATOM 2941 N N . ASP B 1 151 ? -0.009 -34.969 -17.422 1 92 151 ASP B N 1
ATOM 2942 C CA . ASP B 1 151 ? 0.755 -35.531 -16.312 1 92 151 ASP B CA 1
ATOM 2943 C C . ASP B 1 151 ? 1.994 -34.688 -16.016 1 92 151 ASP B C 1
ATOM 2945 O O . ASP B 1 151 ? 2.48 -34.656 -14.883 1 92 151 ASP B O 1
ATOM 2949 N N . ASP B 1 152 ? 2.461 -33.875 -17.016 1 94.38 152 ASP B N 1
ATOM 2950 C CA . ASP B 1 152 ? 3.729 -33.188 -16.844 1 94.38 152 ASP B CA 1
ATOM 2951 C C . ASP B 1 152 ? 3.564 -31.672 -17.078 1 94.38 152 ASP B C 1
ATOM 2953 O O . ASP B 1 152 ? 4.539 -30.922 -17.031 1 94.38 152 ASP B O 1
ATOM 2957 N N . THR B 1 153 ? 2.344 -31.297 -17.344 1 97.5 153 THR B N 1
ATOM 2958 C CA . THR B 1 153 ? 2.145 -29.906 -17.766 1 97.5 153 THR B CA 1
ATOM 2959 C C . THR B 1 153 ? 1.052 -29.234 -16.953 1 97.5 153 THR B C 1
ATOM 2961 O O . THR B 1 153 ? -0.021 -29.812 -16.75 1 97.5 153 THR B O 1
ATOM 2964 N N . TYR B 1 154 ? 1.376 -28.031 -16.453 1 98.38 154 TYR B N 1
ATOM 2965 C CA . TYR B 1 154 ? 0.428 -27.266 -15.648 1 98.38 154 TYR B CA 1
ATOM 2966 C C . TYR B 1 154 ? 0.223 -25.859 -16.234 1 98.38 154 TYR B C 1
ATOM 2968 O O . TYR B 1 154 ? 1.153 -25.281 -16.781 1 98.38 154 TYR B O 1
ATOM 2976 N N . GLN B 1 155 ? -1 -25.453 -16.172 1 98.19 155 GLN B N 1
ATOM 2977 C CA . GLN B 1 155 ? -1.301 -24.047 -16.391 1 98.19 155 GLN B CA 1
ATOM 2978 C C . GLN B 1 155 ? -1.311 -23.281 -15.078 1 98.19 155 GLN B C 1
ATOM 2980 O O . GLN B 1 155 ? -1.843 -23.75 -14.07 1 98.19 155 GLN B O 1
ATOM 2985 N N . PHE B 1 156 ? -0.667 -22.125 -15.047 1 98.12 156 PHE B N 1
ATOM 2986 C CA . PHE B 1 156 ? -0.51 -21.297 -13.867 1 98.12 156 PHE B CA 1
ATOM 2987 C C . PHE B 1 156 ? -0.833 -19.844 -14.188 1 98.12 156 PHE B C 1
ATOM 2989 O O . PHE B 1 156 ? -0.124 -19.203 -14.969 1 98.12 156 PHE B O 1
ATOM 2996 N N . ILE B 1 157 ? -1.969 -19.328 -13.523 1 96.75 157 ILE B N 1
ATOM 2997 C CA . ILE B 1 157 ? -2.443 -18 -13.859 1 96.75 157 ILE B CA 1
ATOM 2998 C C . ILE B 1 157 ? -2.418 -17.109 -12.617 1 96.75 157 ILE B C 1
ATOM 3000 O O . ILE B 1 157 ? -2.809 -17.547 -11.531 1 96.75 157 ILE B O 1
ATOM 3004 N N . GLU B 1 158 ? -1.917 -15.922 -12.781 1 96.69 158 GLU B N 1
ATOM 3005 C CA . GLU B 1 158 ? -1.967 -14.867 -11.766 1 96.69 158 GLU B CA 1
ATOM 3006 C C . GLU B 1 158 ? -2.834 -13.703 -12.227 1 96.69 158 GLU B C 1
ATOM 3008 O O . GLU B 1 158 ? -2.449 -12.953 -13.125 1 96.69 158 GLU B O 1
ATOM 3013 N N . TYR B 1 159 ? -3.883 -13.453 -11.5 1 94.56 159 TYR B N 1
ATOM 3014 C CA . TYR B 1 159 ? -4.832 -12.438 -11.938 1 94.56 159 TYR B CA 1
ATOM 3015 C C . TYR B 1 159 ? -4.488 -11.078 -11.344 1 94.56 159 TYR B C 1
ATOM 3017 O O . TYR B 1 159 ? -5.035 -10.055 -11.758 1 94.56 159 TYR B O 1
ATOM 3025 N N . ASN B 1 160 ? -3.602 -11.117 -10.43 1 93.75 160 ASN B N 1
ATOM 3026 C CA . ASN B 1 160 ? -3.152 -9.883 -9.789 1 93.75 160 ASN B CA 1
ATOM 3027 C C . ASN B 1 160 ? -1.645 -9.891 -9.555 1 93.75 160 ASN B C 1
ATOM 3029 O O . ASN B 1 160 ? -1.069 -10.93 -9.227 1 93.75 160 ASN B O 1
ATOM 3033 N N . CYS B 1 161 ? -1.101 -8.773 -9.781 1 94.19 161 CYS B N 1
ATOM 3034 C CA . CYS B 1 161 ? 0.292 -8.555 -9.406 1 94.19 161 CYS B CA 1
ATOM 3035 C C . CYS B 1 161 ? 0.405 -7.48 -8.336 1 94.19 161 CYS B C 1
ATOM 3037 O O . CYS B 1 161 ? 0.155 -6.305 -8.594 1 94.19 161 CYS B O 1
ATOM 3039 N N . PRO B 1 162 ? 0.908 -7.879 -7.184 1 95.19 162 PRO B N 1
ATOM 3040 C CA . PRO B 1 162 ? 0.988 -6.938 -6.062 1 95.19 162 PRO B CA 1
ATOM 3041 C C . PRO B 1 162 ? 2.021 -5.836 -6.289 1 95.19 162 PRO B C 1
ATOM 3043 O O . PRO B 1 162 ? 2.082 -4.875 -5.52 1 95.19 162 PRO B O 1
ATOM 3046 N N . ILE B 1 163 ? 2.822 -5.961 -7.293 1 95.25 163 ILE B N 1
ATOM 3047 C CA . ILE B 1 163 ? 3.791 -4.914 -7.602 1 95.25 163 ILE B CA 1
ATOM 3048 C C . ILE B 1 163 ? 3.648 -4.496 -9.062 1 95.25 163 ILE B C 1
ATOM 3050 O O . ILE B 1 163 ? 4.641 -4.199 -9.727 1 95.25 163 ILE B O 1
ATOM 3054 N N . SER B 1 164 ? 2.455 -4.453 -9.594 1 92.19 164 SER B N 1
ATOM 3055 C CA . SER B 1 164 ? 2.145 -4.293 -11.008 1 92.19 164 SER B CA 1
ATOM 3056 C C . SER B 1 164 ? 2.732 -2.996 -11.555 1 92.19 164 SER B C 1
ATOM 3058 O O . SER B 1 164 ? 3.307 -2.984 -12.648 1 92.19 164 SER B O 1
ATOM 3060 N N . GLN B 1 165 ? 2.613 -1.908 -10.867 1 92 165 GLN B N 1
ATOM 3061 C CA . GLN B 1 165 ? 3.086 -0.627 -11.383 1 92 165 GLN B CA 1
ATOM 3062 C C . GLN B 1 165 ? 4.609 -0.585 -11.43 1 92 165 GLN B C 1
ATOM 3064 O O . GLN B 1 165 ? 5.191 0.014 -12.336 1 92 165 GLN B O 1
ATOM 3069 N N . VAL B 1 166 ? 5.203 -1.202 -10.484 1 95.88 166 VAL B N 1
ATOM 3070 C CA . VAL B 1 166 ? 6.656 -1.313 -10.5 1 95.88 166 VAL B CA 1
ATOM 3071 C C . VAL B 1 166 ? 7.094 -2.223 -11.641 1 95.88 166 VAL B C 1
ATOM 3073 O O . VAL B 1 166 ? 8.047 -1.915 -12.359 1 95.88 166 VAL B O 1
ATOM 3076 N N . ALA B 1 167 ? 6.367 -3.312 -11.82 1 94.94 167 ALA B N 1
ATOM 3077 C CA . ALA B 1 167 ? 6.676 -4.254 -12.891 1 94.94 167 ALA B CA 1
ATOM 3078 C C . ALA B 1 167 ? 6.523 -3.594 -14.266 1 94.94 167 ALA B C 1
ATOM 3080 O O . ALA B 1 167 ? 7.285 -3.883 -15.188 1 94.94 167 ALA B O 1
ATOM 3081 N N . LYS B 1 168 ? 5.559 -2.734 -14.406 1 92.69 168 LYS B N 1
ATOM 3082 C CA . LYS B 1 168 ? 5.348 -2.008 -15.656 1 92.69 168 LYS B CA 1
ATOM 3083 C C . LYS B 1 168 ? 6.512 -1.062 -15.945 1 92.69 168 LYS B C 1
ATOM 3085 O O . LYS B 1 168 ? 6.965 -0.958 -17.094 1 92.69 168 LYS B O 1
ATOM 3090 N N . ALA B 1 169 ? 7.012 -0.48 -14.906 1 95.12 169 ALA B N 1
ATOM 3091 C CA . ALA B 1 169 ? 8.117 0.462 -15.055 1 95.12 169 ALA B CA 1
ATOM 3092 C C . ALA B 1 169 ? 9.445 -0.273 -15.242 1 95.12 169 ALA B C 1
ATOM 3094 O O . ALA B 1 169 ? 10.336 0.205 -15.945 1 95.12 169 ALA B O 1
ATOM 3095 N N . TYR B 1 170 ? 9.547 -1.402 -14.641 1 97.06 170 TYR B N 1
ATOM 3096 C CA . TYR B 1 170 ? 10.773 -2.188 -14.664 1 97.06 170 TYR B CA 1
ATOM 3097 C C . TYR B 1 170 ? 10.477 -3.66 -14.922 1 97.06 170 TYR B C 1
ATOM 3099 O O . TYR B 1 170 ? 10.398 -4.457 -13.984 1 97.06 170 TYR B O 1
ATOM 3107 N N . PRO B 1 171 ? 10.531 -4.078 -16.172 1 94.88 171 PRO B N 1
ATOM 3108 C CA . PRO B 1 171 ? 10.141 -5.434 -16.562 1 94.88 171 PRO B CA 1
ATOM 3109 C C . PRO B 1 171 ? 11.078 -6.5 -15.992 1 94.88 171 PRO B C 1
ATOM 3111 O O . PRO B 1 171 ? 10.734 -7.688 -15.984 1 94.88 171 PRO B O 1
ATOM 3114 N N . VAL B 1 172 ? 12.203 -6.035 -15.516 1 97.25 172 VAL B N 1
ATOM 3115 C CA . VAL B 1 172 ? 13.141 -6.961 -14.883 1 97.25 172 VAL B CA 1
ATOM 3116 C C . VAL B 1 172 ? 12.469 -7.633 -13.688 1 97.25 172 VAL B C 1
ATOM 3118 O O . VAL B 1 172 ? 12.812 -8.758 -13.328 1 97.25 172 VAL B O 1
ATOM 3121 N N . ALA B 1 173 ? 11.484 -7.012 -13.086 1 97.06 173 ALA B N 1
ATOM 3122 C CA . ALA B 1 173 ? 10.719 -7.605 -11.992 1 97.06 173 ALA B CA 1
ATOM 3123 C C . ALA B 1 173 ? 10.055 -8.906 -12.438 1 97.06 173 ALA B C 1
ATOM 3125 O O . ALA B 1 173 ? 10.125 -9.914 -11.734 1 97.06 173 ALA B O 1
ATOM 3126 N N . CYS B 1 174 ? 9.422 -8.883 -13.602 1 96.62 174 CYS B N 1
ATOM 3127 C CA . CYS B 1 174 ? 8.734 -10.055 -14.141 1 96.62 174 CYS B CA 1
ATOM 3128 C C . CYS B 1 174 ? 9.734 -11.125 -14.547 1 96.62 174 CYS B C 1
ATOM 3130 O O . CYS B 1 174 ? 9.484 -12.32 -14.352 1 96.62 174 CYS B O 1
ATOM 3132 N N . ALA B 1 175 ? 10.836 -10.672 -15.148 1 96.69 175 ALA B N 1
ATOM 3133 C CA . ALA B 1 175 ? 11.883 -11.617 -15.539 1 96.69 175 ALA B CA 1
ATOM 3134 C C . ALA B 1 175 ? 12.414 -12.375 -14.32 1 96.69 175 ALA B C 1
ATOM 3136 O O . ALA B 1 175 ? 12.625 -13.586 -14.383 1 96.69 175 ALA B O 1
ATOM 3137 N N . CYS B 1 176 ? 12.586 -11.641 -13.266 1 97.5 176 CYS B N 1
ATOM 3138 C CA . CYS B 1 176 ? 13.094 -12.258 -12.047 1 97.5 176 CYS B CA 1
ATOM 3139 C C . CYS B 1 176 ? 12.062 -13.211 -11.445 1 97.5 176 CYS B C 1
ATOM 3141 O O . CYS B 1 176 ? 12.422 -14.242 -10.875 1 97.5 176 CYS B O 1
ATOM 3143 N N . GLU B 1 177 ? 10.805 -12.867 -11.562 1 97.12 177 GLU B N 1
ATOM 3144 C CA . GLU B 1 177 ? 9.758 -13.766 -11.094 1 97.12 177 GLU B CA 1
ATOM 3145 C C . GLU B 1 177 ? 9.789 -15.086 -11.852 1 97.12 177 GLU B C 1
ATOM 3147 O O . GLU B 1 177 ? 9.68 -16.156 -11.25 1 97.12 177 GLU B O 1
ATOM 3152 N N . LYS B 1 178 ? 9.938 -15.047 -13.133 1 97.56 178 LYS B N 1
ATOM 3153 C CA . LYS B 1 178 ? 10.016 -16.25 -13.945 1 97.56 178 LYS B CA 1
ATOM 3154 C C . LYS B 1 178 ? 11.227 -17.109 -13.555 1 97.56 178 LYS B C 1
ATOM 3156 O O . LYS B 1 178 ? 11.117 -18.328 -13.422 1 97.56 178 LYS B O 1
ATOM 3161 N N . LYS B 1 179 ? 12.344 -16.438 -13.383 1 98.19 179 LYS B N 1
ATOM 3162 C CA . LYS B 1 179 ? 13.539 -17.125 -12.938 1 98.19 179 LYS B CA 1
ATOM 3163 C C . LYS B 1 179 ? 13.32 -17.812 -11.586 1 98.19 179 LYS B C 1
ATOM 3165 O O . LYS B 1 179 ? 13.766 -18.938 -11.367 1 98.19 179 LYS B O 1
ATOM 3170 N N . LEU B 1 180 ? 12.656 -17.125 -10.727 1 98.56 180 LEU B N 1
ATOM 3171 C CA . LEU B 1 180 ? 12.328 -17.672 -9.414 1 98.56 180 LEU B CA 1
ATOM 3172 C C . LEU B 1 180 ? 11.5 -18.938 -9.555 1 98.56 180 LEU B C 1
ATOM 3174 O O . LEU B 1 180 ? 11.773 -19.938 -8.891 1 98.56 180 LEU B O 1
ATOM 3178 N N . PHE B 1 181 ? 10.516 -18.922 -10.422 1 98.5 181 PHE B N 1
ATOM 3179 C CA . PHE B 1 181 ? 9.672 -20.094 -10.648 1 98.5 181 PHE B CA 1
ATOM 3180 C C . PHE B 1 181 ? 10.492 -21.266 -11.148 1 98.5 181 PHE B C 1
ATOM 3182 O O . PHE B 1 181 ? 10.328 -22.391 -10.672 1 98.5 181 PHE B O 1
ATOM 3189 N N . LYS B 1 182 ? 11.383 -20.938 -12.086 1 98.19 182 LYS B N 1
ATOM 3190 C CA . LYS B 1 182 ? 12.242 -21.984 -12.625 1 98.19 182 LYS B CA 1
ATOM 3191 C C . LYS B 1 182 ? 13.047 -22.672 -11.523 1 98.19 182 LYS B C 1
ATOM 3193 O O . LYS B 1 182 ? 13.117 -23.891 -11.469 1 98.19 182 LYS B O 1
ATOM 3198 N N . GLU B 1 183 ? 13.57 -21.859 -10.68 1 98.06 183 GLU B N 1
ATOM 3199 C CA . GLU B 1 183 ? 14.414 -22.391 -9.617 1 98.06 183 GLU B CA 1
ATOM 3200 C C . GLU B 1 183 ? 13.594 -23.141 -8.578 1 98.06 183 GLU B C 1
ATOM 3202 O O . GLU B 1 183 ? 13.977 -24.234 -8.141 1 98.06 183 GLU B O 1
ATOM 3207 N N . LEU B 1 184 ? 12.469 -22.609 -8.219 1 98.31 184 LEU B N 1
ATOM 3208 C CA . LEU B 1 184 ? 11.625 -23.234 -7.211 1 98.31 184 LEU B CA 1
ATOM 3209 C C . LEU B 1 184 ? 11.062 -24.562 -7.727 1 98.31 184 LEU B C 1
ATOM 3211 O O . LEU B 1 184 ? 10.977 -25.531 -6.98 1 98.31 184 LEU B O 1
ATOM 3215 N N . LEU B 1 185 ? 10.742 -24.594 -9.008 1 97.94 185 LEU B N 1
ATOM 3216 C CA . LEU B 1 185 ? 10.109 -25.781 -9.602 1 97.94 185 LEU B CA 1
ATOM 3217 C C . LEU B 1 185 ? 11.156 -26.734 -10.141 1 97.94 185 LEU B C 1
ATOM 3219 O O . LEU B 1 185 ? 10.828 -27.859 -10.531 1 97.94 185 LEU B O 1
ATOM 3223 N N . GLN B 1 186 ? 12.422 -26.266 -10.188 1 96.75 186 GLN B N 1
ATOM 3224 C CA . GLN B 1 186 ? 13.539 -27.078 -10.664 1 96.75 186 GLN B CA 1
ATOM 3225 C C . GLN B 1 186 ? 13.305 -27.562 -12.094 1 96.75 186 GLN B C 1
ATOM 3227 O O . GLN B 1 186 ? 13.453 -28.75 -12.383 1 96.75 186 GLN B O 1
ATOM 3232 N N . THR B 1 187 ? 12.922 -26.594 -12.906 1 97.5 187 THR B N 1
ATOM 3233 C CA . THR B 1 187 ? 12.727 -26.844 -14.328 1 97.5 187 THR B CA 1
ATOM 3234 C C . THR B 1 187 ? 13.008 -25.594 -15.148 1 97.5 187 THR B C 1
ATOM 3236 O O . THR B 1 187 ? 12.781 -24.469 -14.68 1 97.5 187 THR B O 1
ATOM 3239 N N . GLU B 1 188 ? 13.438 -25.812 -16.375 1 96.06 188 GLU B N 1
ATOM 3240 C CA . GLU B 1 188 ? 13.625 -24.703 -17.312 1 96.06 188 GLU B CA 1
ATOM 3241 C C . GLU B 1 188 ? 12.367 -24.453 -18.141 1 96.06 188 GLU B C 1
ATOM 3243 O O . GLU B 1 188 ? 12.25 -23.438 -18.797 1 96.06 188 GLU B O 1
ATOM 3248 N N . ALA B 1 189 ? 11.453 -25.312 -18 1 95.69 189 ALA B N 1
ATOM 3249 C CA . ALA B 1 189 ? 10.266 -25.266 -18.844 1 95.69 189 ALA B CA 1
ATOM 3250 C C . ALA B 1 189 ? 9.156 -24.438 -18.203 1 95.69 189 ALA B C 1
ATOM 3252 O O . ALA B 1 189 ? 8.07 -24.938 -17.938 1 95.69 189 ALA B O 1
ATOM 3253 N N . VAL B 1 190 ? 9.469 -23.234 -17.922 1 96.94 190 VAL B N 1
ATOM 3254 C CA . VAL B 1 190 ? 8.508 -22.219 -17.516 1 96.94 190 VAL B CA 1
ATOM 3255 C C . VAL B 1 190 ? 8.297 -21.219 -18.656 1 96.94 190 VAL B C 1
ATOM 3257 O O . VAL B 1 190 ? 9.164 -20.391 -18.938 1 96.94 190 VAL B O 1
ATOM 3260 N N . VAL B 1 191 ? 7.105 -21.328 -19.219 1 95 191 VAL B N 1
ATOM 3261 C CA . VAL B 1 191 ? 6.836 -20.531 -20.422 1 95 191 VAL B CA 1
ATOM 3262 C C . VAL B 1 191 ? 5.785 -19.469 -20.109 1 95 191 VAL B C 1
ATOM 3264 O O . VAL B 1 191 ? 4.703 -19.781 -19.609 1 95 191 VAL B O 1
ATOM 3267 N N . ASP B 1 192 ? 6.109 -18.266 -20.391 1 91.56 192 ASP B N 1
ATOM 3268 C CA . ASP B 1 192 ? 5.137 -17.188 -20.234 1 91.56 192 ASP B CA 1
ATOM 3269 C C . ASP B 1 192 ? 4.207 -17.109 -21.438 1 91.56 192 ASP B C 1
ATOM 3271 O O . ASP B 1 192 ? 4.656 -16.875 -22.562 1 91.56 192 ASP B O 1
ATOM 3275 N N . ASN B 1 193 ? 2.994 -17.234 -21.203 1 89.88 193 ASN B N 1
ATOM 3276 C CA . ASN B 1 193 ? 2 -17.125 -22.266 1 89.88 193 ASN B CA 1
ATOM 3277 C C . ASN B 1 193 ? 1.476 -15.695 -22.391 1 89.88 193 ASN B C 1
ATOM 3279 O O . ASN B 1 193 ? 1.106 -15.273 -23.5 1 89.88 193 ASN B O 1
ATOM 3283 N N . CYS B 1 194 ? 1.336 -14.969 -21.344 1 86.56 194 CYS B N 1
ATOM 3284 C CA . CYS B 1 194 ? 0.994 -13.547 -21.328 1 86.56 194 CYS B CA 1
ATOM 3285 C C . CYS B 1 194 ? 1.532 -12.867 -20.078 1 86.56 194 CYS B C 1
ATOM 3287 O O . CYS B 1 194 ? 1.874 -13.531 -19.109 1 86.56 194 CYS B O 1
ATOM 3289 N N . CYS B 1 195 ? 1.729 -11.578 -20.219 1 84.62 195 CYS B N 1
ATOM 3290 C CA . CYS B 1 195 ? 2.213 -10.75 -19.125 1 84.62 195 CYS B CA 1
ATOM 3291 C C . CYS B 1 195 ? 1.398 -9.469 -19 1 84.62 195 CYS B C 1
ATOM 3293 O O . CYS B 1 195 ? 1.309 -8.695 -19.953 1 84.62 195 CYS B O 1
ATOM 3295 N N . ALA B 1 196 ? 0.921 -9.242 -17.844 1 84.5 196 ALA B N 1
ATOM 3296 C CA . ALA B 1 196 ? 0.047 -8.094 -17.594 1 84.5 196 ALA B CA 1
ATOM 3297 C C . ALA B 1 196 ? 0.804 -6.781 -17.766 1 84.5 196 ALA B C 1
ATOM 3299 O O . ALA B 1 196 ? 0.215 -5.766 -18.141 1 84.5 196 ALA B O 1
ATOM 3300 N N . ALA B 1 197 ? 1.999 -6.84 -17.547 1 79.94 197 ALA B N 1
ATOM 3301 C CA . ALA B 1 197 ? 2.795 -5.617 -17.641 1 79.94 197 ALA B CA 1
ATOM 3302 C C . ALA B 1 197 ? 3.086 -5.266 -19.094 1 79.94 197 ALA B C 1
ATOM 3304 O O . ALA B 1 197 ? 3.336 -4.102 -19.422 1 79.94 197 ALA B O 1
ATOM 3305 N N . LYS B 1 198 ? 3.074 -6.203 -19.891 1 79.31 198 LYS B N 1
ATOM 3306 C CA . LYS B 1 198 ? 3.486 -5.996 -21.266 1 79.31 198 LYS B CA 1
ATOM 3307 C C . LYS B 1 198 ? 2.299 -6.109 -22.219 1 79.31 198 LYS B C 1
ATOM 3309 O O . LYS B 1 198 ? 2.301 -5.512 -23.297 1 79.31 198 LYS B O 1
ATOM 3314 N N . ASP B 1 199 ? 1.51 -6.898 -21.766 1 75.69 199 ASP B N 1
ATOM 3315 C CA . ASP B 1 199 ? 0.408 -7.215 -22.672 1 75.69 199 ASP B CA 1
ATOM 3316 C C . ASP B 1 199 ? -0.882 -6.531 -22.234 1 75.69 199 ASP B C 1
ATOM 3318 O O . ASP B 1 199 ? -0.909 -5.859 -21.188 1 75.69 199 ASP B O 1
ATOM 3322 N N . GLU B 1 200 ? -1.72 -6.484 -23.172 1 69.62 200 GLU B N 1
ATOM 3323 C CA . GLU B 1 200 ? -3.023 -5.902 -22.875 1 69.62 200 GLU B CA 1
ATOM 3324 C C . GLU B 1 200 ? -3.861 -6.84 -22 1 69.62 200 GLU B C 1
ATOM 3326 O O . GLU B 1 200 ? -4.969 -6.484 -21.594 1 69.62 200 GLU B O 1
ATOM 3331 N N . ALA B 1 201 ? -3.096 -7.855 -21.641 1 72.69 201 ALA B N 1
ATOM 3332 C CA . ALA B 1 201 ? -3.869 -8.773 -20.812 1 72.69 201 ALA B CA 1
ATOM 3333 C C . ALA B 1 201 ? -3.949 -8.273 -19.375 1 72.69 201 ALA B C 1
ATOM 3335 O O . ALA B 1 201 ? -3.08 -7.527 -18.906 1 72.69 201 ALA B O 1
ATOM 3336 N N . GLY B 1 202 ? -5.008 -8.508 -18.609 1 81.62 202 GLY B N 1
ATOM 3337 C CA . GLY B 1 202 ? -5.219 -8.141 -17.219 1 81.62 202 GLY B CA 1
ATOM 3338 C C . GLY B 1 202 ? -4.684 -9.18 -16.25 1 81.62 202 GLY B C 1
ATOM 3339 O O . GLY B 1 202 ? -4.992 -9.133 -15.055 1 81.62 202 GLY B O 1
ATOM 3340 N N . TYR B 1 203 ? -3.875 -10.18 -16.828 1 91 203 TYR B N 1
ATOM 3341 C CA . TYR B 1 203 ? -3.344 -11.242 -15.977 1 91 203 TYR B CA 1
ATOM 3342 C C . TYR B 1 203 ? -2.051 -11.805 -16.562 1 91 203 TYR B C 1
ATOM 3344 O O . TYR B 1 203 ? -1.709 -11.531 -17.703 1 91 203 TYR B O 1
ATOM 3352 N N . CYS B 1 204 ? -1.285 -12.508 -15.758 1 94.75 204 CYS B N 1
ATOM 3353 C CA . CYS B 1 204 ? -0.115 -13.266 -16.188 1 94.75 204 CYS B CA 1
ATOM 3354 C C . CYS B 1 204 ? -0.413 -14.758 -16.219 1 94.75 204 CYS B C 1
ATOM 3356 O O . CYS B 1 204 ? -1.102 -15.273 -15.336 1 94.75 204 CYS B O 1
ATOM 3358 N N . SER B 1 205 ? 0.077 -15.414 -17.281 1 95.75 205 SER B N 1
ATOM 3359 C CA . SER B 1 205 ? -0.161 -16.844 -17.438 1 95.75 205 SER B CA 1
ATOM 3360 C C . SER B 1 205 ? 1.121 -17.578 -17.812 1 95.75 205 SER B C 1
ATOM 3362 O O . SER B 1 205 ? 1.906 -17.078 -18.625 1 95.75 205 SER B O 1
ATOM 3364 N N . TYR B 1 206 ? 1.27 -18.75 -17.156 1 97.31 206 TYR B N 1
ATOM 3365 C CA . TYR B 1 206 ? 2.441 -19.594 -17.406 1 97.31 206 TYR B CA 1
ATOM 3366 C C . TYR B 1 206 ? 2.033 -21.016 -17.75 1 97.31 206 TYR B C 1
ATOM 3368 O O . TYR B 1 206 ? 0.994 -21.5 -17.281 1 97.31 206 TYR B O 1
ATOM 3376 N N . THR B 1 207 ? 2.865 -21.578 -18.578 1 98.25 207 THR B N 1
ATOM 3377 C CA . THR B 1 207 ? 2.883 -23.031 -18.719 1 98.25 207 THR B CA 1
ATOM 3378 C C . THR B 1 207 ? 4.102 -23.625 -18.016 1 98.25 207 THR B C 1
ATOM 3380 O O . THR B 1 207 ? 5.238 -23.234 -18.297 1 98.25 207 THR B O 1
ATOM 3383 N N . LEU B 1 208 ? 3.836 -24.484 -17.062 1 98.06 208 LEU B N 1
ATOM 3384 C CA . LEU B 1 208 ? 4.875 -25.156 -16.281 1 98.06 208 LEU B CA 1
ATOM 3385 C C . LEU B 1 208 ? 4.996 -26.625 -16.672 1 98.06 208 LEU B C 1
ATOM 3387 O O . LEU B 1 208 ? 4.004 -27.359 -16.656 1 98.06 208 LEU B O 1
ATOM 3391 N N . LYS B 1 209 ? 6.211 -27.062 -16.969 1 97.38 209 LYS B N 1
ATOM 3392 C CA . LYS B 1 209 ? 6.391 -28.453 -17.375 1 97.38 209 LYS B CA 1
ATOM 3393 C C . LYS B 1 209 ? 7.445 -29.141 -16.516 1 97.38 209 LYS B C 1
ATOM 3395 O O . LYS B 1 209 ? 8.469 -28.547 -16.172 1 97.38 209 LYS B O 1
ATOM 3400 N N . LYS B 1 210 ? 7.176 -30.375 -16.234 1 95.19 210 LYS B N 1
ATOM 3401 C CA . LYS B 1 210 ? 8.125 -31.219 -15.508 1 95.19 210 LYS B CA 1
ATOM 3402 C C . LYS B 1 210 ? 9.438 -31.359 -16.281 1 95.19 210 LYS B C 1
ATOM 3404 O O . LYS B 1 210 ? 9.43 -31.469 -17.5 1 95.19 210 LYS B O 1
ATOM 3409 N N . PRO B 1 211 ? 10.562 -31.281 -15.508 1 91.12 211 PRO B N 1
ATOM 3410 C CA . PRO B 1 211 ? 11.844 -31.438 -16.203 1 91.12 211 PRO B CA 1
ATOM 3411 C C . PRO B 1 211 ? 11.984 -32.812 -16.875 1 91.12 211 PRO B C 1
ATOM 3413 O O . PRO B 1 211 ? 11.492 -33.812 -16.344 1 91.12 211 PRO B O 1
ATOM 3416 N N . SER B 1 212 ? 12.43 -32.781 -18.203 1 80.25 212 SER B N 1
ATOM 3417 C CA . SER B 1 212 ? 12.664 -34.031 -18.922 1 80.25 212 SER B CA 1
ATOM 3418 C C . SER B 1 212 ? 13.797 -34.812 -18.281 1 80.25 212 SER B C 1
ATOM 3420 O O . SER B 1 212 ? 14.758 -34.25 -17.766 1 80.25 212 SER B O 1
ATOM 3422 N N . VAL B 1 213 ? 13.523 -36.031 -17.703 1 61.31 213 VAL B N 1
ATOM 3423 C CA . VAL B 1 213 ? 14.57 -36.938 -17.25 1 61.31 213 VAL B CA 1
ATOM 3424 C C . VAL B 1 213 ? 15.5 -37.25 -18.422 1 61.31 213 VAL B C 1
ATOM 3426 O O . VAL B 1 213 ? 15.039 -37.688 -19.484 1 61.31 213 VAL B O 1
ATOM 3429 N N . ASP B 1 214 ? 16.359 -36.375 -18.812 1 49.97 214 ASP B N 1
ATOM 3430 C CA . ASP B 1 214 ? 17.328 -37 -19.719 1 49.97 214 ASP B CA 1
ATOM 3431 C C . ASP B 1 214 ? 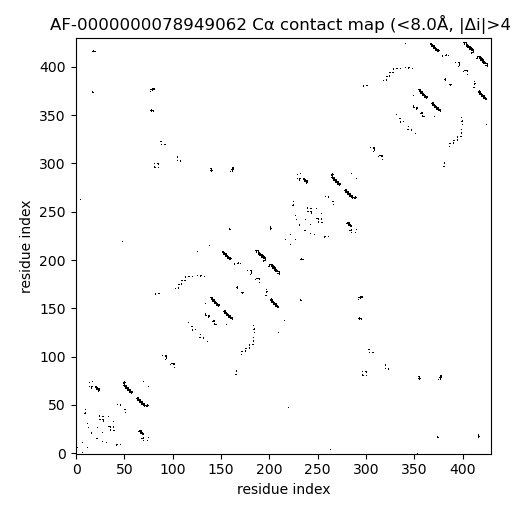17.641 -38.438 -19.266 1 49.97 214 ASP B C 1
ATOM 3433 O O . ASP B 1 214 ? 18.047 -38.656 -18.125 1 49.97 214 ASP B O 1
ATOM 3437 N N . GLY B 1 215 ? 16.906 -39.469 -19.703 1 34.47 215 GLY B N 1
ATOM 3438 C CA . GLY B 1 215 ? 17.625 -40.719 -19.812 1 34.47 215 GLY B CA 1
ATOM 3439 C C . GLY B 1 215 ? 19 -40.562 -20.438 1 34.47 215 GLY B C 1
ATOM 3440 O O . GLY B 1 215 ? 19.25 -39.625 -21.172 1 34.47 215 GLY B O 1
#

Secondary structure (DSSP, 8-state):
---SS---HHHHHHHHHHHHSSB-HHHHHHHHTS-HHHHHHHHHHHHHTTSEEEEEE--SSSSPEEEEEE-HHHHTTS---HHHHHHHHHHHHHHHH-HHHHHHHHHHHHHHHHHHHHGGGTT--HHHHHHHHHHHHHHTT--EEEEEEETTEEEEEES--TTHHHHHH-THHHHHHHHHHHHHHT-S-EEEEE-TTTSS-SSEEEEEE------/---SS---HHHHHHHHHHHHSSB-HHHHHHHHTS-HHHHHHHHHHHHHTTSEEEEEE--SSSSPEEEEEE-HHHHTTS---HHHHHHHHHHHHHHHH-HHHHHHHHHHHHHHHHHHHHGGGTT--HHHHHHHHHHHHHHTT--EEEEEEETTEEEEEES--TTHHHHHH-THHHHHHHHHHHHHHT-S-EEEEE-TTTSS-SSEEEEEE------

Radius of gyration: 25.28 Å; Cα contacts (8 Å, |Δi|>4): 598; chains: 2; bounding box: 58×85×78 Å

Solvent-accessible surface area (backbone atoms only — not comparable to full-atom values): 23210 Å² total; per-residue (Å²): 119,87,62,83,63,77,74,43,71,64,52,51,51,52,50,47,29,46,67,62,33,64,42,33,58,69,58,50,15,65,75,68,71,51,53,51,67,57,46,50,54,47,48,52,51,34,35,74,69,45,30,36,43,80,43,80,40,81,45,96,71,71,71,65,41,64,29,32,31,66,29,76,65,30,57,66,73,46,56,68,45,39,58,65,50,40,54,50,48,53,52,50,44,33,72,74,64,31,65,64,49,54,51,52,51,43,51,51,51,37,50,51,50,46,63,65,49,46,68,79,42,66,91,50,51,66,69,50,30,53,52,51,49,43,48,54,39,32,72,61,28,18,53,55,49,72,46,76,77,51,100,49,34,31,43,41,33,29,38,36,60,28,53,44,71,57,28,51,75,37,58,62,48,55,54,35,49,52,51,44,48,23,63,69,58,62,23,84,47,62,41,77,75,43,38,39,64,79,37,92,43,62,31,32,32,33,40,41,36,60,59,79,74,77,122,119,90,60,82,66,77,73,43,70,64,52,51,50,51,51,47,28,44,68,62,32,64,43,34,57,66,59,50,15,64,74,68,70,51,53,52,68,59,46,51,53,47,48,51,52,34,34,74,70,46,30,38,42,80,44,80,41,81,44,95,73,70,72,64,43,65,28,32,31,66,28,75,64,30,56,65,73,45,58,68,45,41,58,65,49,38,54,51,47,53,52,50,42,32,72,74,64,30,65,63,50,54,52,50,50,43,50,50,50,37,52,51,50,45,64,64,49,47,68,79,42,66,91,49,51,66,68,52,30,52,52,51,50,41,50,54,40,34,72,61,28,18,53,55,49,73,46,76,76,50,101,49,32,30,42,42,34,28,37,36,59,28,52,45,72,58,28,52,74,37,57,62,48,55,55,36,51,52,53,42,50,24,62,67,56,62,22,83,47,62,40,77,75,43,39,40,64,80,38,92,43,63,32,31,32,33,40,40,35,60,60,77,74,78,123

Foldseek 3Di:
DPPPPPCPLLNVVLVVCVVPPKDALVRSCVVVVHDSVVSVVSQVVCVVVVQKDWDWADDPDDDTGIIMHGDPVNVVVDDDDVLVVVVVVLVVCCVVPNVVVVLVVLLVVLVVVLVVQLVVCPPHDLVVLLVSVQVVCVVVPQCWDKDDPDPFKMKIKGLDDPNLVVCLVPVSNVVSVQVSSCSSSVHPQWAWPDDVSPDVDSITMIMGGHHDPPD/DVDPPPCPLLNVVLVVQVVPPKDALVRSCVVVVHDSVVSVVSQVVCVVVVQKDWDWADDPDDDTGIIMHGDPVNVVVDDDDVLVVVVVVLVVCCVVPNVVVVLVVLLVVLVVVLVVQLVVCPPHDLVVLLVSVQVVCVVVPQCWDKDDPDPFKMKIKGLDDPNLVVCLVPVSNVVSVQVSSCSSSVHPQWAWPDDVSPDVDSITMIMGGHHDPPD

Organism: Halalkalibacterium halodurans (strain ATCC BAA-125 / DSM 18197 / FERM 7344 / JCM 9153 / C-125) (NCBI:txid272558)

Nearest PDB structures (foldseek):
  2mlg-assembly1_A  TM=8.495E-01  e=2.597E-03  Fuselloviridae
  1sfx-assembly1_A  TM=7.232E-01  e=6.636E-03  Archaeoglobus fulgidus DSM 4304
  4zzl-assembly1_A  TM=6.381E-01  e=4.402E-03  Pseudomonas aeruginosa
  3r0a-assembly1_A  TM=6.473E-01  e=4.668E-03  Methanosarcina mazei
  2p4w-assembly1_A  TM=3.550E-01  e=2.639E-04  Pyrococcus furiosus

Sequence (430 aa):
MLCNETTSTRDLILLGLKRHGERSVGEMAKELEITEMAVRRHIQALEKDGFVQTKLVRQAMGRPTTKYLLTEKGEERFPRNYLPLTLGFLKDIEELSGIDMIHVLFEKRKERLLAEYANQMKGCSFSERVEVLAQIQNDNGYMVEWKKIDDDTYQFIEYNCPISQVAKAYPVACACEKKLFKELLQTEAVVDNCCAAKDEAGYCSYTLKKPSVDGMLCNETTSTRDLILLGLKRHGERSVGEMAKELEITEMAVRRHIQALEKDGFVQTKLVRQAMGRPTTKYLLTEKGEERFPRNYLPLTLGFLKDIEELSGIDMIHVLFEKRKERLLAEYANQMKGCSFSERVEVLAQIQNDNGYMVEWKKIDDDTYQFIEYNCPISQVAKAYPVACACEKKLFKELLQTEAVVDNCCAAKDEAGYCSYTLKKPSVDG

pLDDT: mean 91.69, std 12.45, range [20.36, 98.62]

InterPro domains:
  IPR001845 HTH ArsR-type DNA-binding domain [PF01022] (8-53)
  IPR011991 ArsR-like helix-turn-helix domain [cd00090] (8-54)
  IPR036388 Winged helix-like DNA-binding domain superfamily [G3DSA:1.10.10.10] (6-91)
  IPR036390 Winged helix DNA-binding domain superfamily [SSF46785] (8-189)